Protein AF-0000000075762472 (afdb_homodimer)

Solvent-accessible surface area (backbone atoms only — not comparable to full-atom values): 31977 Å² total; per-residue (Å²): 84,87,51,55,32,81,47,55,38,75,72,25,55,15,46,52,54,38,50,48,91,83,34,35,28,44,27,40,29,53,45,75,36,41,51,70,75,41,63,67,86,76,71,65,44,64,62,50,48,34,49,40,38,72,55,56,40,23,28,40,31,37,40,58,48,72,54,37,38,75,90,74,43,62,27,56,58,42,40,28,46,54,26,47,47,16,26,47,39,59,56,45,81,73,42,12,43,29,32,72,26,41,41,47,47,68,46,57,38,67,62,50,39,27,35,49,20,28,43,14,52,76,41,65,24,16,46,37,42,21,30,28,35,69,87,61,75,59,52,29,45,37,49,53,35,60,75,90,43,24,44,62,38,30,54,51,36,50,50,52,31,53,48,44,31,58,42,74,62,61,72,45,78,57,98,61,28,35,40,51,85,35,28,56,33,35,17,26,74,17,29,41,72,46,33,22,39,35,63,56,45,80,48,53,66,55,55,46,38,56,71,37,54,26,39,33,42,75,57,58,60,67,73,61,38,35,53,51,43,49,51,51,53,50,32,23,37,73,61,57,41,88,62,87,54,54,37,31,29,43,35,32,35,25,68,47,91,50,42,76,37,67,76,39,81,48,87,60,32,32,32,24,3,59,56,50,48,46,52,50,51,51,51,40,23,72,51,52,38,15,28,38,34,38,30,36,41,75,26,86,52,61,35,70,59,51,54,51,50,40,38,70,71,46,41,75,82,30,58,78,79,129,83,87,52,55,32,81,47,55,37,76,71,27,55,16,45,50,55,38,50,49,92,84,34,37,28,43,27,40,30,52,46,75,36,42,50,68,76,41,62,66,87,78,68,65,43,64,61,50,48,34,47,39,38,72,56,57,41,24,29,42,31,38,40,57,45,73,55,38,38,78,89,74,42,61,29,58,60,41,41,30,46,54,25,48,47,16,25,46,39,59,56,43,80,73,42,12,44,28,30,72,26,42,40,47,45,69,46,58,38,66,62,48,40,27,37,50,19,27,44,15,52,75,40,66,24,16,48,37,43,21,30,28,36,70,88,59,74,58,51,28,46,37,51,53,35,61,74,88,45,23,44,62,39,30,55,52,36,49,51,51,31,52,49,46,33,57,42,75,61,61,73,46,78,58,98,61,27,35,39,50,86,35,27,57,34,35,17,26,75,17,28,41,70,46,33,23,40,35,61,56,45,79,48,55,66,57,56,46,38,55,71,39,55,25,40,34,41,76,55,59,59,68,73,62,38,36,54,52,43,48,52,50,54,50,32,24,37,73,59,56,41,88,63,90,53,52,38,31,27,43,35,32,35,24,67,45,92,50,44,77,39,67,78,39,82,47,88,59,32,33,32,26,4,58,56,51,48,47,53,50,52,52,52,40,23,74,51,53,38,16,29,39,33,38,29,36,41,76,26,88,50,62,36,69,58,51,53,50,49,40,37,69,74,45,40,76,83,30,59,79,79,128

pLDDT: mean 97.36, std 3.63, range [51.09, 98.94]

Foldseek 3Di:
DAAFAAFALCPFLQNVFQFDFLFEFEEAEPPLWADFWADDPLPCRLVLLAVLQVLRHQAYEAEAQQDDDRVVRHRGSVDHRLVVLLVNLVSHQRHAYEYPAAQQLLDQLLVVLLSQQVSQVSNVRRYEHEYALDDDPVSQVVSVHDSVCSLVSRVQSVVVSLVLQQDAQDWDDDPVDIDHPHGRDDHGPHNDRAYEYEDCNPHDLLVRLQPHLAYEYADDDLVVVLVVQVVNCVSNCVRPNPDDRAYEYEEEEAEDPDQQADWDDDVRYTYHHLVNVLVVSVSCSVSTHGYYHYYHHNYPDTSSVVSVCCSPPRRVVRGDDD/DAAFAAFALCPFLQNVFQFDFLFEFEEAEPPLWADFWADDPLPCRLVLLAVLQVLRHQAYEAEAQQDDDSVVRHRGSVDHRLVVLLVNLVSHQRHAYEYPAAQQLLDQLLVVLLSQQVSQVSNVRRYEHEYALDDDPVSQVVSVHDSVCSLVSRVQSVVVSLVLQQDAQDWDDDPVDIDHPHHRDDHGPHNDRAYEYEDCNPHDLLVRLQPHLAYEYADDDLVVVLVVQVVNCVSNCVRPNPDDRAYEYEEEEAEDPDQQADWDDDVRYTYHHLVNVLVVSVSCSVSTHHYYHYYHHNYPDTSSVVSVCCSPPRRVSRGDDD

Secondary structure (DSSP, 8-state):
--S---S-GGG-HHHHHH--TT--EEEEESS-S--STT----TTHHHHHHHHHHHT-SEEEE----SB-TTT---TTSS-HHHHHHHHHHH-SSSEEEEEEEEGGGS-HHHHHHHHHHHHHHHTS-EEEEEE----TTHHHHTT--GGGHHHHHHHHHHHHHHHHH-SS--EEETTEEE-S-B--SPPSSSS--EEEES-TT--HHHHHHH-S-EEE----HHHHHHHHHHHHHHHHHHHTT----EEEEEEEEE-SSTTPPPEEETTEEEE-HHHHHHHHHHHHHHT--EEEEE-TT-SS-HHHHHHHIIIIIGGGG----/--S---S-GGG-HHHHHH--TT--EEEEESS-S--STT----TTHHHHHHHHHHHT-SEEEE----SB-TTT---TTSS-HHHHHHHHHHH-SSSEEEEEEEEGGGS-HHHHHHHHHHHHHHHTS-EEEEEE----TTHHHHTT--GGGHHHHHHHHHHHHHHHHH-SS--EEETTEEE-S-B--SPPSSSS--EEEES-TT--HHHHHHH-S-EEE----HHHHHHHHHHHHHHHHHHHTT----EEEEEEEEE-SSTTPPPEEETTEEEE-HHHHHHHHHHHHHHT--EEEEE-TT-SS-HHHHHHHIIIIIGGGG----

Structure (mmCIF, N/CA/C/O backbone):
data_AF-0000000075762472-model_v1
#
loop_
_entity.id
_entity.type
_entity.pdbx_description
1 polymer 'Bacterial luciferase family protein'
#
loop_
_atom_site.group_PDB
_atom_site.id
_atom_site.type_symbol
_atom_site.label_atom_id
_atom_site.label_alt_id
_atom_site.label_comp_id
_atom_site.label_asym_id
_atom_site.label_entity_id
_atom_site.label_seq_id
_atom_site.pdbx_PDB_ins_code
_atom_site.Cartn_x
_atom_site.Cartn_y
_atom_site.Cartn_z
_atom_site.occupancy
_atom_site.B_iso_or_equiv
_atom_site.auth_seq_id
_atom_site.auth_comp_id
_atom_site.auth_asym_id
_atom_site.auth_atom_id
_atom_site.pdbx_PDB_model_num
ATOM 1 N N . MET A 1 1 ? -8.977 -7.484 14.484 1 93.12 1 MET A N 1
ATOM 2 C CA . MET A 1 1 ? -7.945 -6.57 13.992 1 93.12 1 MET A CA 1
ATOM 3 C C . MET A 1 1 ? -6.863 -6.367 15.047 1 93.12 1 MET A C 1
ATOM 5 O O . MET A 1 1 ? -5.699 -6.137 14.711 1 93.12 1 MET A O 1
ATOM 9 N N . PHE A 1 2 ? -7.184 -6.566 16.359 1 95 2 PHE A N 1
ATOM 10 C CA . PHE A 1 2 ? -6.254 -6.168 17.422 1 95 2 PHE A CA 1
ATOM 11 C C . PHE A 1 2 ? -5.758 -7.387 18.188 1 95 2 PHE A C 1
ATOM 13 O O . PHE A 1 2 ? -4.828 -7.281 18.984 1 95 2 PHE A O 1
ATOM 20 N N . THR A 1 3 ? -6.418 -8.477 17.922 1 96.44 3 THR A N 1
ATOM 21 C CA . THR A 1 3 ? -5.996 -9.727 18.547 1 96.44 3 THR A CA 1
ATOM 22 C C . THR A 1 3 ? -5.828 -10.82 17.5 1 96.44 3 THR A C 1
ATOM 24 O O . THR A 1 3 ? -6.527 -10.836 16.484 1 96.44 3 THR A O 1
ATOM 27 N N . PRO A 1 4 ? -4.879 -11.742 17.75 1 97.75 4 PRO A N 1
ATOM 28 C CA . PRO A 1 4 ? -4.711 -12.844 16.797 1 97.75 4 PRO A CA 1
ATOM 29 C C . PRO A 1 4 ? -5.992 -13.656 16.609 1 97.75 4 PRO A C 1
ATOM 31 O O . PRO A 1 4 ? -6.742 -13.867 17.562 1 97.75 4 PRO A O 1
ATOM 34 N N . ASN A 1 5 ? -6.172 -14.094 15.383 1 97.62 5 ASN A N 1
ATOM 35 C CA . ASN A 1 5 ? -7.336 -14.891 15.023 1 97.62 5 ASN A CA 1
ATOM 36 C C . ASN A 1 5 ? -7.039 -16.391 15.109 1 97.62 5 ASN A C 1
ATOM 38 O O . ASN A 1 5 ? -5.922 -16.812 14.812 1 97.62 5 ASN A O 1
ATOM 42 N N . SER A 1 6 ? -7.988 -17.172 15.438 1 97 6 SER A N 1
ATOM 43 C CA . SER A 1 6 ? -7.77 -18.609 15.586 1 97 6 SER A CA 1
ATOM 44 C C . SER A 1 6 ? -8.289 -19.375 14.375 1 97 6 SER A C 1
ATOM 46 O O . SER A 1 6 ? -8.055 -20.578 14.25 1 97 6 SER A O 1
ATOM 48 N N . ILE A 1 7 ? -9.031 -18.703 13.508 1 97.94 7 ILE A N 1
ATOM 49 C CA . ILE A 1 7 ? -9.578 -19.344 12.32 1 97.94 7 ILE A CA 1
ATOM 50 C C . ILE A 1 7 ? -8.438 -19.844 11.438 1 97.94 7 ILE A C 1
ATOM 52 O O . ILE A 1 7 ? -7.539 -19.062 11.078 1 97.94 7 ILE A O 1
ATOM 56 N N . PRO A 1 8 ? -8.391 -21.125 11.086 1 97.94 8 PRO A N 1
ATOM 57 C CA . PRO A 1 8 ? -7.312 -21.641 10.242 1 97.94 8 PRO A CA 1
ATOM 58 C C . PRO A 1 8 ? -7.242 -20.953 8.883 1 97.94 8 PRO A C 1
ATOM 60 O O . PRO A 1 8 ? -8.273 -20.562 8.328 1 97.94 8 PRO A O 1
ATOM 63 N N . TYR A 1 9 ? -6.059 -20.844 8.32 1 97.94 9 TYR A N 1
ATOM 64 C CA . TYR A 1 9 ? -5.848 -20.125 7.07 1 97.94 9 TYR A CA 1
ATOM 65 C C . TYR A 1 9 ? -6.629 -20.766 5.934 1 97.94 9 TYR A C 1
ATOM 67 O O . TYR A 1 9 ? -6.98 -20.094 4.957 1 97.94 9 TYR A O 1
ATOM 75 N N . GLN A 1 10 ? -6.934 -22.047 6.055 1 97.94 10 GLN A N 1
ATOM 76 C CA . GLN A 1 10 ? -7.656 -22.766 5.012 1 97.94 10 GLN A CA 1
ATOM 77 C C . GLN A 1 10 ? -9.078 -22.234 4.863 1 97.94 10 GLN A C 1
ATOM 79 O O . GLN A 1 10 ? -9.734 -22.484 3.848 1 97.94 10 GLN A O 1
ATOM 84 N N . GLN A 1 11 ? -9.555 -21.516 5.859 1 98.25 11 GLN A N 1
ATOM 85 C CA . GLN A 1 11 ? -10.914 -20.969 5.836 1 98.25 11 GLN A CA 1
ATOM 86 C C . GLN A 1 11 ? -10.93 -19.547 5.309 1 98.25 11 GLN A C 1
ATOM 88 O O . GLN A 1 11 ? -11.992 -18.922 5.211 1 98.25 11 GLN A O 1
ATOM 93 N N . GLN A 1 12 ? -9.789 -19.047 4.992 1 98.5 12 GLN A N 1
ATOM 94 C CA . GLN A 1 12 ? -9.719 -17.719 4.406 1 98.5 12 GLN A CA 1
ATOM 95 C C . GLN A 1 12 ? -10.461 -17.656 3.074 1 98.5 12 GLN A C 1
ATOM 97 O O . GLN A 1 12 ? -10.266 -18.516 2.213 1 98.5 12 GLN A O 1
ATOM 102 N N . PRO A 1 13 ? -11.242 -16.594 2.852 1 98.44 13 PRO A N 1
ATOM 103 C CA . PRO A 1 13 ? -12.039 -16.516 1.626 1 98.44 13 PRO A CA 1
ATOM 104 C C . PRO A 1 13 ? -11.188 -16.594 0.362 1 98.44 13 PRO A C 1
ATOM 106 O O . PRO A 1 13 ? -11.539 -17.281 -0.589 1 98.44 13 PRO A O 1
ATOM 109 N N . GLY A 1 14 ? -10.047 -15.922 0.302 1 98.56 14 GLY A N 1
ATOM 110 C CA . GLY A 1 14 ? -9.172 -15.977 -0.856 1 98.56 14 GLY A CA 1
ATOM 111 C C . GLY A 1 14 ? -8.609 -17.359 -1.122 1 98.56 14 GLY A C 1
ATOM 112 O O . GLY A 1 14 ? -8.539 -17.797 -2.273 1 98.56 14 GLY A O 1
ATOM 113 N N . PHE A 1 15 ? -8.266 -18.047 -0.036 1 98.75 15 PHE A N 1
ATOM 114 C CA . PHE A 1 15 ? -7.734 -19.391 -0.165 1 98.75 15 PHE A CA 1
ATOM 115 C C . PHE A 1 15 ? -8.797 -20.344 -0.704 1 98.75 15 PHE A C 1
ATOM 117 O O . PHE A 1 15 ? -8.539 -21.109 -1.637 1 98.75 15 PHE A O 1
ATOM 124 N N . GLN A 1 16 ? -9.984 -20.219 -0.202 1 98.19 16 GLN A N 1
ATOM 125 C CA . GLN A 1 16 ? -11.078 -21.109 -0.58 1 98.19 16 GLN A CA 1
ATOM 126 C C . GLN A 1 16 ? -11.516 -20.859 -2.018 1 98.19 16 GLN A C 1
ATOM 128 O O . GLN A 1 16 ? -11.922 -21.781 -2.721 1 98.19 16 GLN A O 1
ATOM 133 N N . ARG A 1 17 ? -11.352 -19.672 -2.424 1 97.62 17 ARG A N 1
ATOM 134 C CA . ARG A 1 17 ? -11.734 -19.312 -3.785 1 97.62 17 ARG A CA 1
ATOM 135 C C . ARG A 1 17 ? -10.734 -19.859 -4.801 1 97.62 17 ARG A C 1
ATOM 137 O O . ARG A 1 17 ? -11.094 -20.156 -5.938 1 97.62 17 ARG A O 1
ATOM 144 N N . THR A 1 18 ? -9.531 -20.125 -4.406 1 98.62 18 THR A N 1
ATOM 145 C CA . THR A 1 18 ? -8.445 -20.375 -5.352 1 98.62 18 THR A CA 1
ATOM 146 C C . THR A 1 18 ? -8.031 -21.844 -5.324 1 98.62 18 THR A C 1
ATOM 148 O O . THR A 1 18 ? -7.586 -22.375 -6.336 1 98.62 18 THR A O 1
ATOM 151 N N . TYR A 1 19 ? -8.281 -22.453 -4.137 1 98.69 19 TYR A N 1
ATOM 152 C CA . TYR A 1 19 ? -7.637 -23.766 -4.012 1 98.69 19 TYR A CA 1
ATOM 153 C C . TYR A 1 19 ? -8.625 -24.812 -3.518 1 98.69 19 TYR A C 1
ATOM 155 O O . TYR A 1 19 ? -9.414 -24.547 -2.609 1 98.69 19 TYR A O 1
ATOM 163 N N . ARG A 1 20 ? -8.578 -25.891 -4.148 1 97.75 20 ARG A N 1
ATOM 164 C CA . ARG A 1 20 ? -9.25 -27.125 -3.762 1 97.75 20 ARG A CA 1
ATOM 165 C C . ARG A 1 20 ? -8.5 -28.344 -4.285 1 97.75 20 ARG A C 1
ATOM 167 O O . ARG A 1 20 ? -8.023 -28.344 -5.422 1 97.75 20 ARG A O 1
ATOM 174 N N . GLN A 1 21 ? -8.398 -29.312 -3.414 1 96.19 21 GLN A N 1
ATOM 175 C CA . GLN A 1 21 ? -7.707 -30.531 -3.811 1 96.19 21 GLN A CA 1
ATOM 176 C C . GLN A 1 21 ? -8.352 -31.156 -5.043 1 96.19 21 GLN A C 1
ATOM 178 O O . GLN A 1 21 ? -9.578 -31.281 -5.105 1 96.19 21 GLN A O 1
ATOM 183 N N . GLY A 1 22 ? -7.512 -31.484 -6.02 1 96.62 22 GLY A N 1
ATOM 184 C CA . GLY A 1 22 ? -7.961 -32.188 -7.211 1 96.62 22 GLY A CA 1
ATOM 185 C C . GLY A 1 22 ? -8.57 -31.266 -8.25 1 96.62 22 GLY A C 1
ATOM 186 O O . GLY A 1 22 ? -9.023 -31.734 -9.305 1 96.62 22 GLY A O 1
ATOM 187 N N . ARG A 1 23 ? -8.586 -29.984 -7.984 1 98.12 23 ARG A N 1
ATOM 188 C CA . ARG A 1 23 ? -9.172 -29.031 -8.922 1 98.12 23 ARG A CA 1
ATOM 189 C C . ARG A 1 23 ? -8.148 -28 -9.359 1 98.12 23 ARG A C 1
ATOM 191 O O . ARG A 1 23 ? -7.203 -27.703 -8.625 1 98.12 23 ARG A O 1
ATOM 198 N N . LEU A 1 24 ? -8.406 -27.484 -10.539 1 98.62 24 LEU A N 1
ATOM 199 C CA . LEU A 1 24 ? -7.57 -26.422 -11.078 1 98.62 24 LEU A CA 1
ATOM 200 C C . LEU A 1 24 ? -8.391 -25.141 -11.289 1 98.62 24 LEU A C 1
ATOM 202 O O . LEU A 1 24 ? -9.516 -25.203 -11.789 1 98.62 24 LEU A O 1
ATOM 206 N N . THR A 1 25 ? -7.855 -24.016 -10.812 1 98.75 25 THR A N 1
ATOM 207 C CA . THR A 1 25 ? -8.469 -22.703 -11.055 1 98.75 25 THR A CA 1
ATOM 208 C C . THR A 1 25 ? -7.535 -21.812 -11.875 1 98.75 25 THR A C 1
ATOM 210 O O . THR A 1 25 ? -6.367 -22.156 -12.07 1 98.75 25 THR A O 1
ATOM 213 N N . LEU A 1 26 ? -8.07 -20.734 -12.391 1 98.81 26 LEU A N 1
ATOM 214 C CA . LEU A 1 26 ? -7.297 -19.812 -13.219 1 98.81 26 LEU A CA 1
ATOM 215 C C . LEU A 1 26 ? -7.254 -18.422 -12.586 1 98.81 26 LEU A C 1
ATOM 217 O O . LEU A 1 26 ? -8.25 -17.953 -12.039 1 98.81 26 LEU A O 1
ATOM 221 N N . GLY A 1 27 ? -6.141 -17.844 -12.57 1 98.81 27 GLY A N 1
ATOM 222 C CA . GLY A 1 27 ? -5.922 -16.438 -12.25 1 98.81 27 GLY A CA 1
ATOM 223 C C . GLY A 1 27 ? -5.172 -15.688 -13.328 1 98.81 27 GLY A C 1
ATOM 224 O O . GLY A 1 27 ? -4.754 -16.281 -14.328 1 98.81 27 GLY A O 1
ATOM 225 N N . LEU A 1 28 ? -5.062 -14.406 -13.195 1 98.88 28 LEU A N 1
ATOM 226 C CA . LEU A 1 28 ? -4.391 -13.555 -14.172 1 98.88 28 LEU A CA 1
ATOM 227 C C . LEU A 1 28 ? -3.238 -12.789 -13.531 1 98.88 28 LEU A C 1
ATOM 229 O O . LEU A 1 28 ? -3.328 -12.383 -12.367 1 98.88 28 LEU A O 1
ATOM 233 N N . PHE A 1 29 ? -2.232 -12.633 -14.273 1 98.25 29 PHE A N 1
ATOM 234 C CA . PHE A 1 29 ? -1.034 -11.914 -13.852 1 98.25 29 PHE A CA 1
ATOM 235 C C . PHE A 1 29 ? -1.054 -10.484 -14.367 1 98.25 29 PHE A C 1
ATOM 237 O O . PHE A 1 29 ? -1.281 -10.242 -15.555 1 98.25 29 PHE A O 1
ATOM 244 N N . PHE A 1 30 ? -0.795 -9.539 -13.422 1 98.25 30 PHE A N 1
ATOM 245 C CA . PHE A 1 30 ? -0.649 -8.156 -13.867 1 98.25 30 PHE A CA 1
ATOM 246 C C . PHE A 1 30 ? 0.678 -7.957 -14.586 1 98.25 30 PHE A C 1
ATOM 248 O O . PHE A 1 30 ? 1.686 -8.57 -14.227 1 98.25 30 PHE A O 1
ATOM 255 N N . PRO A 1 31 ? 0.789 -6.949 -15.492 1 97.94 31 PRO A N 1
ATOM 256 C CA . PRO A 1 31 ? -0.318 -6.164 -16.031 1 97.94 31 PRO A CA 1
ATOM 257 C C . PRO A 1 31 ? -1.224 -6.984 -16.953 1 97.94 31 PRO A C 1
ATOM 259 O O . PRO A 1 31 ? -0.756 -7.906 -17.625 1 97.94 31 PRO A O 1
ATOM 262 N N . LEU A 1 32 ? -2.467 -6.66 -16.969 1 98.5 32 LEU A N 1
ATOM 263 C CA . LEU A 1 32 ? -3.441 -7.312 -17.828 1 98.5 32 LEU A CA 1
ATOM 264 C C . LEU A 1 32 ? -3.396 -6.727 -19.234 1 98.5 32 LEU A C 1
ATOM 266 O O . LEU A 1 32 ? -4.367 -6.121 -19.703 1 98.5 32 LEU A O 1
ATOM 270 N N . GLU A 1 33 ? -2.285 -6.922 -19.875 1 97.31 33 GLU A N 1
ATOM 271 C CA . GLU A 1 33 ? -2.082 -6.445 -21.234 1 97.31 33 GLU A CA 1
ATOM 272 C C . GLU A 1 33 ? -0.92 -7.172 -21.922 1 97.31 33 GLU A C 1
ATOM 274 O O . GLU A 1 33 ? -0.078 -7.766 -21.234 1 97.31 33 GLU A O 1
ATOM 279 N N . ALA A 1 34 ? -0.985 -7.195 -23.203 1 95.44 34 ALA A N 1
ATOM 280 C CA . ALA A 1 34 ? 0.169 -7.586 -24 1 95.44 34 ALA A CA 1
ATOM 281 C C . ALA A 1 34 ? 1.048 -6.383 -24.328 1 95.44 34 ALA A C 1
ATOM 283 O O . ALA A 1 34 ? 0.542 -5.277 -24.547 1 95.44 34 ALA A O 1
ATOM 284 N N . PHE A 1 35 ? 2.312 -6.523 -24.25 1 93.06 35 PHE A N 1
ATOM 285 C CA . PHE A 1 35 ? 3.201 -5.414 -24.578 1 93.06 35 PHE A CA 1
ATOM 286 C C . PHE A 1 35 ? 4.59 -5.926 -24.953 1 93.06 35 PHE A C 1
ATOM 288 O O . PHE A 1 35 ? 4.973 -7.031 -24.562 1 93.06 35 PHE A O 1
ATOM 295 N N . SER A 1 36 ? 5.281 -5.168 -25.719 1 90.75 36 SER A N 1
ATOM 296 C CA . SER A 1 36 ? 6.648 -5.469 -26.141 1 90.75 36 SER A CA 1
ATOM 297 C C . SER A 1 36 ? 7.668 -4.719 -25.297 1 90.75 36 SER A C 1
ATOM 299 O O . SER A 1 36 ? 7.375 -3.641 -24.766 1 90.75 36 SER A O 1
ATOM 301 N N . GLY A 1 37 ? 8.812 -5.289 -25.25 1 91.06 37 GLY A N 1
ATOM 302 C CA . GLY A 1 37 ? 9.844 -4.645 -24.453 1 91.06 37 GLY A CA 1
ATOM 303 C C . GLY A 1 37 ? 9.617 -4.789 -22.953 1 91.06 37 GLY A C 1
ATOM 304 O O . GLY A 1 37 ? 9.164 -5.84 -22.5 1 91.06 37 GLY A O 1
ATOM 305 N N . ASP A 1 38 ? 9.992 -3.717 -22.188 1 92.25 38 ASP A N 1
ATOM 306 C CA . ASP A 1 38 ? 9.938 -3.887 -20.734 1 92.25 38 ASP A CA 1
ATOM 307 C C . ASP A 1 38 ? 8.898 -2.949 -20.125 1 92.25 38 ASP A C 1
ATOM 309 O O . ASP A 1 38 ? 8.773 -2.877 -18.891 1 92.25 38 ASP A O 1
ATOM 313 N N . THR A 1 39 ? 8.211 -2.178 -20.922 1 90.81 39 THR A N 1
ATOM 314 C CA . THR A 1 39 ? 7.363 -1.126 -20.375 1 90.81 39 THR A CA 1
ATOM 315 C C . THR A 1 39 ? 5.906 -1.346 -20.781 1 90.81 39 THR A C 1
ATOM 317 O O . THR A 1 39 ? 5.539 -1.15 -21.938 1 90.81 39 THR A O 1
ATOM 320 N N . PRO A 1 40 ? 5.082 -1.714 -19.875 1 95.75 40 PRO A N 1
ATOM 321 C CA . PRO A 1 40 ? 3.645 -1.79 -20.156 1 95.75 40 PRO A CA 1
ATOM 322 C C . PRO A 1 40 ? 2.973 -0.419 -20.172 1 95.75 40 PRO A C 1
ATOM 324 O O . PRO A 1 40 ? 3.527 0.549 -19.656 1 95.75 40 PRO A O 1
ATOM 327 N N . SER A 1 41 ? 1.807 -0.281 -20.844 1 95.19 41 SER A N 1
ATOM 328 C CA . SER A 1 41 ? 1.051 0.967 -20.859 1 95.19 41 SER A CA 1
ATOM 329 C C . SER A 1 41 ? 0.338 1.196 -19.531 1 95.19 41 SER A C 1
ATOM 331 O O . SER A 1 41 ? 0.165 2.338 -19.094 1 95.19 41 SER A O 1
ATOM 333 N N . MET A 1 42 ? -0.123 0.149 -18.875 1 96.69 42 MET A N 1
ATOM 334 C CA . MET A 1 42 ? -0.871 0.128 -17.625 1 96.69 42 MET A CA 1
ATOM 335 C C . MET A 1 42 ? -2.236 0.787 -17.797 1 96.69 42 MET A C 1
ATOM 337 O O . MET A 1 42 ? -2.861 1.19 -16.812 1 96.69 42 MET A O 1
ATOM 341 N N . LEU A 1 43 ? -2.678 0.862 -19.016 1 95.25 43 LEU A N 1
ATOM 342 C CA . LEU A 1 43 ? -3.979 1.461 -19.281 1 95.25 43 LEU A CA 1
ATOM 343 C C . LEU A 1 43 ? -5.105 0.476 -19 1 95.25 43 LEU A C 1
ATOM 345 O O . LEU A 1 43 ? -4.965 -0.725 -19.234 1 95.25 43 LEU A O 1
ATOM 349 N N . ASP A 1 44 ? -6.172 0.891 -18.391 1 96.62 44 ASP A N 1
ATOM 350 C CA . ASP A 1 44 ? -7.453 0.216 -18.219 1 96.62 44 ASP A CA 1
ATOM 351 C C . ASP A 1 44 ? -7.32 -1.007 -17.312 1 96.62 44 ASP A C 1
ATOM 353 O O . ASP A 1 44 ? -8.125 -1.938 -17.391 1 96.62 44 ASP A O 1
ATOM 357 N N . GLN A 1 45 ? -6.426 -1.019 -16.438 1 98.56 45 GLN A N 1
ATOM 358 C CA . GLN A 1 45 ? -6.156 -2.189 -15.617 1 98.56 45 GLN A CA 1
ATOM 359 C C . GLN A 1 45 ? -7.277 -2.42 -14.609 1 98.56 45 GLN A C 1
ATOM 361 O O . GLN A 1 45 ? -7.68 -3.559 -14.367 1 98.56 45 GLN A O 1
ATOM 366 N N . ALA A 1 46 ? -7.777 -1.31 -13.961 1 98.62 46 ALA A N 1
ATOM 367 C CA . ALA A 1 46 ? -8.844 -1.45 -12.969 1 98.62 46 ALA A CA 1
ATOM 368 C C . ALA A 1 46 ? -10.109 -2.025 -13.609 1 98.62 46 ALA A C 1
ATOM 370 O O . ALA A 1 46 ? -10.758 -2.896 -13.031 1 98.62 46 ALA A O 1
ATOM 371 N N . ARG A 1 47 ? -10.445 -1.523 -14.797 1 98.56 47 ARG A N 1
ATOM 372 C CA . ARG A 1 47 ? -11.609 -2.029 -15.516 1 98.56 47 ARG A CA 1
ATOM 373 C C . ARG A 1 47 ? -11.453 -3.51 -15.844 1 98.56 47 ARG A C 1
ATOM 375 O O . ARG A 1 47 ? -12.391 -4.293 -15.68 1 98.56 47 ARG A O 1
ATOM 382 N N . LEU A 1 48 ? -10.273 -3.902 -16.297 1 98.81 48 LEU A N 1
ATOM 383 C CA . LEU A 1 48 ? -10.016 -5.297 -16.641 1 98.81 48 LEU A CA 1
ATOM 384 C C . LEU A 1 48 ? -10.031 -6.176 -15.391 1 98.81 48 LEU A C 1
ATOM 386 O O . LEU A 1 48 ? -10.5 -7.316 -15.438 1 98.81 48 LEU A O 1
ATOM 390 N N . ALA A 1 49 ? -9.531 -5.684 -14.273 1 98.88 49 ALA A N 1
ATOM 391 C CA . ALA A 1 49 ? -9.578 -6.406 -13.008 1 98.88 49 ALA A CA 1
ATOM 392 C C . ALA A 1 49 ? -11.023 -6.641 -12.562 1 98.88 49 ALA A C 1
ATOM 394 O O . ALA A 1 49 ? -11.367 -7.738 -12.117 1 98.88 49 ALA A O 1
ATOM 395 N N . GLN A 1 50 ? -11.828 -5.57 -12.664 1 98.81 50 GLN A N 1
ATOM 396 C CA . GLN A 1 50 ? -13.25 -5.695 -12.336 1 98.81 50 GLN A CA 1
ATOM 397 C C . GLN A 1 50 ? -13.922 -6.75 -13.211 1 98.81 50 GLN A C 1
ATOM 399 O O . GLN A 1 50 ? -14.742 -7.531 -12.727 1 98.81 50 GLN A O 1
ATOM 404 N N . ARG A 1 51 ? -13.578 -6.711 -14.484 1 98.75 51 ARG A N 1
ATOM 405 C CA . ARG A 1 51 ? -14.164 -7.676 -15.414 1 98.75 51 ARG A CA 1
ATOM 406 C C . ARG A 1 51 ? -13.734 -9.094 -15.062 1 98.75 51 ARG A C 1
ATOM 408 O O . ARG A 1 51 ? -14.555 -10.023 -15.086 1 98.75 51 ARG A O 1
ATOM 415 N N . ALA A 1 52 ? -12.453 -9.289 -14.758 1 98.75 52 ALA A N 1
ATOM 416 C CA . ALA A 1 52 ? -11.945 -10.602 -14.344 1 98.75 52 ALA A CA 1
ATOM 417 C C . ALA A 1 52 ? -12.695 -11.102 -13.109 1 98.75 52 ALA A C 1
ATOM 419 O O . ALA A 1 52 ? -13.031 -12.289 -13.031 1 98.75 52 ALA A O 1
ATOM 420 N N . ASP A 1 53 ? -12.914 -10.219 -12.188 1 98.62 53 ASP A N 1
ATOM 421 C CA . ASP A 1 53 ? -13.672 -10.539 -10.977 1 98.62 53 ASP A CA 1
ATOM 422 C C . ASP A 1 53 ? -15.078 -11.016 -11.32 1 98.62 53 ASP A C 1
ATOM 424 O O . ASP A 1 53 ? -15.531 -12.055 -10.828 1 98.62 53 ASP A O 1
ATOM 428 N N . LYS A 1 54 ? -15.75 -10.367 -12.234 1 98.25 54 LYS A N 1
ATOM 429 C CA . LYS A 1 54 ? -17.125 -10.68 -12.633 1 98.25 54 LYS A CA 1
ATOM 430 C C . LYS A 1 54 ? -17.172 -11.984 -13.422 1 98.25 54 LYS A C 1
ATOM 432 O O . LYS A 1 54 ? -18.141 -12.742 -13.305 1 98.25 54 LYS A O 1
ATOM 437 N N . LEU A 1 55 ? -16.156 -12.234 -14.203 1 98.12 55 LEU A N 1
ATOM 438 C CA . LEU A 1 55 ? -16.109 -13.43 -15.039 1 98.12 55 LEU A CA 1
ATOM 439 C C . LEU A 1 55 ? -15.898 -14.68 -14.203 1 98.12 55 LEU A C 1
ATOM 441 O O . LEU A 1 55 ? -16.188 -15.789 -14.648 1 98.12 55 LEU A O 1
ATOM 445 N N . GLY A 1 56 ? -15.219 -14.5 -13.055 1 97.5 56 GLY A N 1
ATOM 446 C CA . GLY A 1 56 ? -15.086 -15.633 -12.156 1 97.5 56 GLY A CA 1
ATOM 447 C C . GLY A 1 56 ? -13.664 -16.156 -12.062 1 97.5 56 GLY A C 1
ATOM 448 O O . GLY A 1 56 ? -13.43 -17.25 -11.562 1 97.5 56 GLY A O 1
ATOM 449 N N . PHE A 1 57 ? -12.703 -15.414 -12.578 1 98.69 57 PHE A N 1
ATOM 450 C CA . PHE A 1 57 ? -11.32 -15.766 -12.281 1 98.69 57 PHE A CA 1
ATOM 451 C C . PHE A 1 57 ? -11.094 -15.844 -10.773 1 98.69 57 PHE A C 1
ATOM 453 O O . PHE A 1 57 ? -11.719 -15.102 -10.016 1 98.69 57 PHE A O 1
ATOM 460 N N . SER A 1 58 ? -10.188 -16.641 -10.352 1 98.62 58 SER A N 1
ATOM 461 C CA . SER A 1 58 ? -10.07 -16.906 -8.914 1 98.62 58 SER A CA 1
ATOM 462 C C . SER A 1 58 ? -9.117 -15.914 -8.25 1 98.62 58 SER A C 1
ATOM 464 O O . SER A 1 58 ? -9.227 -15.656 -7.051 1 98.62 58 SER A O 1
ATOM 466 N N . ALA A 1 59 ? -8.172 -15.367 -9.07 1 98.88 59 ALA A N 1
ATOM 467 C CA . ALA A 1 59 ? -7.168 -14.531 -8.422 1 98.88 59 ALA A CA 1
ATOM 468 C C . ALA A 1 59 ? -6.508 -13.586 -9.422 1 98.88 59 ALA A C 1
ATOM 470 O O . ALA A 1 59 ? -6.41 -13.898 -10.609 1 98.88 59 ALA A O 1
ATOM 471 N N . LEU A 1 60 ? -6.145 -12.445 -8.961 1 98.94 60 LEU A N 1
ATOM 472 C CA . LEU A 1 60 ? -5.227 -11.531 -9.625 1 98.94 60 LEU A CA 1
ATOM 473 C C . LEU A 1 60 ? -3.865 -11.531 -8.945 1 98.94 60 LEU A C 1
ATOM 475 O O . LEU A 1 60 ? -3.783 -11.508 -7.711 1 98.94 60 LEU A O 1
ATOM 479 N N . TRP A 1 61 ? -2.805 -11.578 -9.703 1 98.94 61 TRP A N 1
ATOM 480 C CA . TRP A 1 61 ? -1.479 -11.773 -9.125 1 98.94 61 TRP A CA 1
ATOM 481 C C . TRP A 1 61 ? -0.579 -10.578 -9.422 1 98.94 61 TRP A C 1
ATOM 483 O O . TRP A 1 61 ? -0.499 -10.117 -10.562 1 98.94 61 TRP A O 1
ATOM 493 N N . PHE A 1 62 ? 0.076 -10.109 -8.406 1 98.75 62 PHE A N 1
ATOM 494 C CA . PHE A 1 62 ? 0.929 -8.93 -8.406 1 98.75 62 PHE A CA 1
ATOM 495 C C . PHE A 1 62 ? 2.396 -9.32 -8.273 1 98.75 62 PHE A C 1
ATOM 497 O O . PHE A 1 62 ? 2.715 -10.375 -7.73 1 98.75 62 PHE A O 1
ATOM 504 N N . ARG A 1 63 ? 3.279 -8.43 -8.719 1 97 63 ARG A N 1
ATOM 505 C CA . ARG A 1 63 ? 4.715 -8.68 -8.648 1 97 63 ARG A CA 1
ATOM 506 C C . ARG A 1 63 ? 5.418 -7.59 -7.836 1 97 63 ARG A C 1
ATOM 508 O O . ARG A 1 63 ? 4.926 -6.465 -7.738 1 97 63 ARG A O 1
ATOM 515 N N . ASP A 1 64 ? 6.508 -7.941 -7.238 1 98.06 64 ASP A N 1
ATOM 516 C CA . ASP A 1 64 ? 7.379 -7.004 -6.539 1 98.06 64 ASP A CA 1
ATOM 517 C C . ASP A 1 64 ? 8.633 -6.707 -7.352 1 98.06 64 ASP A C 1
ATOM 519 O O . ASP A 1 64 ? 9.648 -7.391 -7.207 1 98.06 64 ASP A O 1
ATOM 523 N N . VAL A 1 65 ? 8.555 -5.652 -8.172 1 97.38 65 VAL A N 1
ATOM 524 C CA . VAL A 1 65 ? 9.672 -5.176 -8.984 1 97.38 65 VAL A CA 1
ATOM 525 C C . VAL A 1 65 ? 9.961 -3.713 -8.648 1 97.38 65 VAL A C 1
ATOM 527 O O . VAL A 1 65 ? 9.453 -2.805 -9.305 1 97.38 65 VAL A O 1
ATOM 530 N N . PRO A 1 66 ? 10.797 -3.467 -7.676 1 97.06 66 PRO A N 1
ATOM 531 C CA . PRO A 1 66 ? 10.992 -2.098 -7.195 1 97.06 66 PRO A CA 1
ATOM 532 C C . PRO A 1 66 ? 11.773 -1.23 -8.18 1 97.06 66 PRO A C 1
ATOM 534 O O . PRO A 1 66 ? 11.617 -0.007 -8.188 1 97.06 66 PRO A O 1
ATOM 537 N N . LEU A 1 67 ? 12.633 -1.883 -9.031 1 97.94 67 LEU A N 1
ATOM 538 C CA . LEU A 1 67 ? 13.508 -1.114 -9.914 1 97.94 67 LEU A CA 1
ATOM 539 C C . LEU A 1 67 ? 13.391 -1.605 -11.352 1 97.94 67 LEU A C 1
ATOM 541 O O . LEU A 1 67 ? 13.242 -2.805 -11.594 1 97.94 67 LEU A O 1
ATOM 545 N N . ARG A 1 68 ? 13.5 -0.679 -12.266 1 97.56 68 ARG A N 1
ATOM 546 C CA . ARG A 1 68 ? 13.586 -1.027 -13.68 1 97.56 68 ARG A CA 1
ATOM 547 C C . ARG A 1 68 ? 15.023 -1.335 -14.086 1 97.56 68 ARG A C 1
ATOM 549 O O . ARG A 1 68 ? 15.898 -0.467 -14 1 97.56 68 ARG A O 1
ATOM 556 N N . ASP A 1 69 ? 15.25 -2.484 -14.375 1 95.69 69 ASP A N 1
ATOM 557 C CA . ASP A 1 69 ? 16.484 -2.961 -14.992 1 95.69 69 ASP A CA 1
ATOM 558 C C . ASP A 1 69 ? 16.266 -3.342 -16.453 1 95.69 69 ASP A C 1
ATOM 560 O O . ASP A 1 69 ? 15.695 -4.398 -16.734 1 95.69 69 ASP A O 1
ATOM 564 N N . PRO A 1 70 ? 16.719 -2.498 -17.359 1 91.19 70 PRO A N 1
ATOM 565 C CA . PRO A 1 70 ? 16.453 -2.77 -18.781 1 91.19 70 PRO A CA 1
ATOM 566 C C . PRO A 1 70 ? 17 -4.121 -19.234 1 91.19 70 PRO A C 1
ATOM 568 O O . PRO A 1 70 ? 16.453 -4.742 -20.141 1 91.19 70 PRO A O 1
ATOM 571 N N . SER A 1 71 ? 18 -4.574 -18.609 1 90.56 71 SER A N 1
ATOM 572 C CA . SER A 1 71 ? 18.625 -5.832 -19.016 1 90.56 71 SER A CA 1
ATOM 573 C C . SER A 1 71 ? 17.734 -7.023 -18.656 1 90.56 71 SER A C 1
ATOM 575 O O . SER A 1 71 ? 17.859 -8.094 -19.25 1 90.56 71 SER A O 1
ATOM 577 N N . PHE A 1 72 ? 16.844 -6.82 -17.703 1 90.12 72 PHE A N 1
ATOM 578 C CA . PHE A 1 72 ? 15.953 -7.898 -17.297 1 90.12 72 PHE A CA 1
ATOM 579 C C . PHE A 1 72 ? 14.766 -8.008 -18.25 1 90.12 72 PHE A C 1
ATOM 581 O O . PHE A 1 72 ? 14.156 -9.078 -18.359 1 90.12 72 PHE A O 1
ATOM 588 N N . GLY A 1 73 ? 14.359 -6.867 -18.812 1 87.19 73 GLY A N 1
ATOM 589 C CA . GLY A 1 73 ? 13.398 -6.883 -19.906 1 87.19 73 GLY A CA 1
ATOM 590 C C . GLY A 1 73 ? 11.953 -6.914 -19.438 1 87.19 73 GLY A C 1
ATOM 591 O O . GLY A 1 73 ? 11.039 -7.152 -20.219 1 87.19 73 GLY A O 1
ATOM 592 N N . ASP A 1 74 ? 11.68 -6.75 -18.172 1 89.44 74 ASP A N 1
ATOM 593 C CA . ASP A 1 74 ? 10.328 -6.793 -17.625 1 89.44 74 ASP A CA 1
ATOM 594 C C . ASP A 1 74 ? 10.203 -5.914 -16.391 1 89.44 74 ASP A C 1
ATOM 596 O O . ASP A 1 74 ? 10.781 -6.219 -15.344 1 89.44 74 ASP A O 1
ATOM 600 N N . SER A 1 75 ? 9.398 -4.848 -16.469 1 92.56 75 SER A N 1
ATOM 601 C CA . SER A 1 75 ? 9.242 -3.906 -15.359 1 92.56 75 SER A CA 1
ATOM 602 C C . SER A 1 75 ? 8.039 -4.258 -14.492 1 92.56 75 SER A C 1
ATOM 604 O O . SER A 1 75 ? 7.668 -3.5 -13.602 1 92.56 75 SER A O 1
ATOM 606 N N . GLY A 1 76 ? 7.434 -5.453 -14.766 1 93 76 GLY A N 1
ATOM 607 C CA . GLY A 1 76 ? 6.25 -5.84 -14.016 1 93 76 GLY A CA 1
ATOM 608 C C . GLY A 1 76 ? 5.098 -4.863 -14.172 1 93 76 GLY A C 1
ATOM 609 O O . GLY A 1 76 ? 4.867 -4.336 -15.266 1 93 76 GLY A O 1
ATOM 610 N N . GLN A 1 77 ? 4.219 -4.68 -13.07 1 92.38 77 GLN A N 1
ATOM 611 C CA . GLN A 1 77 ? 3.088 -3.762 -13.141 1 92.38 77 GLN A CA 1
ATOM 612 C C . GLN A 1 77 ? 3.494 -2.354 -12.719 1 92.38 77 GLN A C 1
ATOM 614 O O . GLN A 1 77 ? 2.645 -1.539 -12.352 1 92.38 77 GLN A O 1
ATOM 619 N N . VAL A 1 78 ? 4.82 -2.055 -12.727 1 96.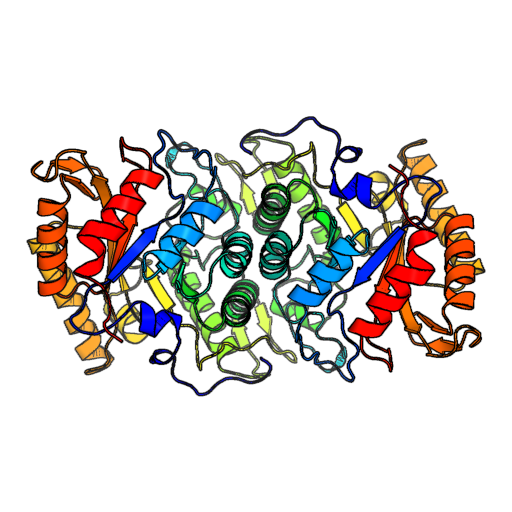62 78 VAL A N 1
ATOM 620 C CA . VAL A 1 78 ? 5.395 -0.726 -12.547 1 96.62 78 VAL A CA 1
ATOM 621 C C . VAL A 1 78 ? 5.113 -0.226 -11.133 1 96.62 78 VAL A C 1
ATOM 623 O O . VAL A 1 78 ? 6.02 0.248 -10.445 1 96.62 78 VAL A O 1
ATOM 626 N N . PHE A 1 79 ? 3.938 -0.399 -10.617 1 98.56 79 PHE A N 1
ATOM 627 C CA . PHE A 1 79 ? 3.502 0.184 -9.352 1 98.56 79 PHE A CA 1
ATOM 628 C C . PHE A 1 79 ? 4 -0.642 -8.172 1 98.56 79 PHE A C 1
ATOM 630 O O . PHE A 1 79 ? 4.227 -1.847 -8.305 1 98.56 79 PHE A O 1
ATOM 637 N N . ASP A 1 80 ? 4.176 0.035 -7.035 1 98.75 80 ASP A N 1
ATOM 638 C CA . ASP A 1 80 ? 4.43 -0.632 -5.762 1 98.75 80 ASP A CA 1
ATOM 639 C C . ASP A 1 80 ? 3.367 -1.69 -5.477 1 98.75 80 ASP A C 1
ATOM 641 O O . ASP A 1 80 ? 2.17 -1.427 -5.609 1 98.75 80 ASP A O 1
ATOM 645 N N . PRO A 1 81 ? 3.799 -2.861 -5.109 1 98.75 81 PRO A N 1
ATOM 646 C CA . PRO A 1 81 ? 2.811 -3.936 -4.973 1 98.75 81 PRO A CA 1
ATOM 647 C C . PRO A 1 81 ? 1.785 -3.656 -3.875 1 98.75 81 PRO A C 1
ATOM 649 O O . PRO A 1 81 ? 0.601 -3.963 -4.039 1 98.75 81 PRO A O 1
ATOM 652 N N . TRP A 1 82 ? 2.168 -3.066 -2.752 1 98.88 82 TRP A N 1
ATOM 653 C CA . TRP A 1 82 ? 1.255 -2.855 -1.634 1 98.88 82 TRP A CA 1
ATOM 654 C C . TRP A 1 82 ? 0.239 -1.767 -1.957 1 98.88 82 TRP A C 1
ATOM 656 O O . TRP A 1 82 ? -0.954 -1.921 -1.686 1 98.88 82 TRP A O 1
ATOM 666 N N . VAL A 1 83 ? 0.742 -0.645 -2.562 1 98.94 83 VAL A N 1
ATOM 667 C CA . VAL A 1 83 ? -0.157 0.416 -3.006 1 98.94 83 VAL A CA 1
ATOM 668 C C . VAL A 1 83 ? -1.165 -0.147 -4.008 1 98.94 83 VAL A C 1
ATOM 670 O O . VAL A 1 83 ? -2.367 0.1 -3.891 1 98.94 83 VAL A O 1
ATOM 673 N N . TYR A 1 84 ? -0.682 -0.932 -4.91 1 98.94 84 TYR A N 1
ATOM 674 C CA . TYR A 1 84 ? -1.508 -1.457 -5.992 1 98.94 84 TYR A CA 1
ATOM 675 C C . TYR A 1 84 ? -2.5 -2.488 -5.469 1 98.94 84 TYR A C 1
ATOM 677 O O . TYR A 1 84 ? -3.645 -2.547 -5.926 1 98.94 84 TYR A O 1
ATOM 685 N N . LEU A 1 85 ? -2.08 -3.279 -4.523 1 98.94 85 LEU A N 1
ATOM 686 C CA . LEU A 1 85 ? -2.975 -4.23 -3.867 1 98.94 85 LEU A CA 1
ATOM 687 C C . LEU A 1 85 ? -4.121 -3.504 -3.17 1 98.94 85 LEU A C 1
ATOM 689 O O . LEU A 1 85 ? -5.281 -3.904 -3.295 1 98.94 85 LEU A O 1
ATOM 693 N N . GLY A 1 86 ? -3.803 -2.441 -2.42 1 98.94 86 GLY A N 1
ATOM 694 C CA . GLY A 1 86 ? -4.863 -1.646 -1.825 1 98.94 86 GLY A CA 1
ATOM 695 C C . GLY A 1 86 ? -5.828 -1.078 -2.85 1 98.94 86 GLY A C 1
ATOM 696 O O . GLY A 1 86 ? -7.047 -1.183 -2.688 1 98.94 86 GLY A O 1
ATOM 697 N N . PHE A 1 87 ? -5.262 -0.501 -3.957 1 98.94 87 PHE A N 1
ATOM 698 C CA . PHE A 1 87 ? -6.027 0.119 -5.035 1 98.94 87 PHE A CA 1
ATOM 699 C C . PHE A 1 87 ? -6.969 -0.889 -5.68 1 98.94 87 PHE A C 1
ATOM 701 O O . PHE A 1 87 ? -8.156 -0.612 -5.855 1 98.94 87 PHE A O 1
ATOM 708 N N . MET A 1 88 ? -6.473 -2.102 -5.906 1 98.94 88 MET A N 1
ATOM 709 C CA . MET A 1 88 ? -7.27 -3.107 -6.605 1 98.94 88 MET A CA 1
ATOM 710 C C . MET A 1 88 ? -8.25 -3.785 -5.652 1 98.94 88 MET A C 1
ATOM 712 O O . MET A 1 88 ? -9.32 -4.227 -6.066 1 98.94 88 MET A O 1
ATOM 716 N N . ALA A 1 89 ? -7.852 -3.9 -4.332 1 98.94 89 ALA A N 1
ATOM 717 C CA . ALA A 1 89 ? -8.805 -4.402 -3.35 1 98.94 89 ALA A CA 1
ATOM 718 C C . ALA A 1 89 ? -10.102 -3.588 -3.373 1 98.94 89 ALA A C 1
ATOM 720 O O . ALA A 1 89 ? -11.195 -4.145 -3.24 1 98.94 89 ALA A O 1
ATOM 721 N N . ALA A 1 90 ? -9.969 -2.277 -3.584 1 98.81 90 ALA A N 1
ATOM 722 C CA . ALA A 1 90 ? -11.117 -1.374 -3.604 1 98.81 90 ALA A CA 1
ATOM 723 C C . ALA A 1 90 ? -11.914 -1.527 -4.895 1 98.81 90 ALA A C 1
ATOM 725 O O . ALA A 1 90 ? -13.109 -1.235 -4.934 1 98.81 90 ALA A O 1
ATOM 726 N N . HIS A 1 91 ? -11.289 -2.031 -5.992 1 98.75 91 HIS A N 1
ATOM 727 C CA . HIS A 1 91 ? -11.938 -2.125 -7.297 1 98.75 91 HIS A CA 1
ATOM 728 C C . HIS A 1 91 ? -12.539 -3.508 -7.516 1 98.75 91 HIS A C 1
ATOM 730 O O . HIS A 1 91 ? -13.188 -3.754 -8.539 1 98.75 91 HIS A O 1
ATOM 736 N N . THR A 1 92 ? -12.289 -4.465 -6.613 1 98.75 92 THR A N 1
ATOM 737 C CA . THR A 1 92 ? -12.773 -5.832 -6.77 1 98.75 92 THR A CA 1
ATOM 738 C C . THR A 1 92 ? -13.531 -6.285 -5.523 1 98.75 92 THR A C 1
ATOM 740 O O . THR A 1 92 ? -13.477 -5.625 -4.484 1 98.75 92 THR A O 1
ATOM 743 N N . ARG A 1 93 ? -14.242 -7.48 -5.613 1 97.88 93 ARG A N 1
ATOM 744 C CA . ARG A 1 93 ? -15.148 -7.852 -4.535 1 97.88 93 ARG A CA 1
ATOM 745 C C . ARG A 1 93 ? -14.836 -9.25 -4.012 1 97.88 93 ARG A C 1
ATOM 747 O O . ARG A 1 93 ? -14.82 -9.477 -2.803 1 97.88 93 ARG A O 1
ATOM 754 N N . THR A 1 94 ? -14.578 -10.172 -4.91 1 97.94 94 THR A N 1
ATOM 755 C CA . THR A 1 94 ? -14.5 -11.562 -4.477 1 97.94 94 THR A CA 1
ATOM 756 C C . THR A 1 94 ? -13.172 -12.188 -4.891 1 97.94 94 THR A C 1
ATOM 758 O O . THR A 1 94 ? -12.672 -13.102 -4.227 1 97.94 94 THR A O 1
ATOM 761 N N . ILE A 1 95 ? -12.641 -11.75 -6.016 1 98.75 95 ILE A N 1
ATOM 762 C CA . ILE A 1 95 ? -11.43 -12.32 -6.598 1 98.75 95 ILE A CA 1
ATOM 763 C C . ILE A 1 95 ? -10.281 -12.211 -5.598 1 98.75 95 ILE A C 1
ATOM 765 O O . ILE A 1 95 ? -10.125 -11.195 -4.922 1 98.75 95 ILE A O 1
ATOM 769 N N . ALA A 1 96 ? -9.508 -13.273 -5.387 1 98.94 96 ALA A N 1
ATOM 770 C CA . ALA A 1 96 ? -8.336 -13.242 -4.512 1 98.94 96 ALA A CA 1
ATOM 771 C C . ALA A 1 96 ? -7.254 -12.328 -5.082 1 98.94 96 ALA A C 1
ATOM 773 O O . ALA A 1 96 ? -7.227 -12.062 -6.285 1 98.94 96 ALA A O 1
ATOM 774 N N . LEU A 1 97 ? -6.477 -11.812 -4.219 1 98.94 97 LEU A N 1
ATOM 775 C CA . LEU A 1 97 ? -5.352 -10.945 -4.555 1 98.94 97 LEU A CA 1
ATOM 776 C C . LEU A 1 97 ? -4.031 -11.578 -4.129 1 98.94 97 LEU A C 1
ATOM 778 O O . LEU A 1 97 ? -3.729 -11.641 -2.934 1 98.94 97 LEU A O 1
ATOM 782 N N . GLY A 1 98 ? -3.236 -12.039 -5.078 1 98.88 98 GLY A N 1
ATOM 783 C CA . GLY A 1 98 ? -2.021 -12.773 -4.773 1 98.88 98 GLY A CA 1
ATOM 784 C C . GLY A 1 98 ? -0.757 -12.023 -5.137 1 98.88 98 GLY A C 1
ATOM 785 O O . GLY A 1 98 ? -0.78 -11.141 -6.004 1 98.88 98 GLY A O 1
ATOM 786 N N . THR A 1 99 ? 0.292 -12.281 -4.457 1 98.88 99 THR A N 1
ATOM 787 C CA . THR A 1 99 ? 1.604 -11.812 -4.891 1 98.88 99 THR A CA 1
ATOM 788 C C . THR A 1 99 ? 2.43 -12.969 -5.453 1 98.88 99 THR A C 1
ATOM 790 O O . THR A 1 99 ? 2.426 -14.07 -4.902 1 98.88 99 THR A O 1
ATOM 793 N N . ALA A 1 100 ? 3.127 -12.766 -6.508 1 98.06 100 ALA A N 1
ATOM 794 C CA . ALA A 1 100 ? 4.02 -13.734 -7.141 1 98.06 100 ALA A CA 1
ATOM 795 C C . ALA A 1 100 ? 5.25 -13.047 -7.723 1 98.06 100 ALA A C 1
ATOM 797 O O . ALA A 1 100 ? 5.367 -12.898 -8.938 1 98.06 100 ALA A O 1
ATOM 798 N N . SER A 1 101 ? 5.969 -12.422 -6.734 1 97.75 101 SER A N 1
ATOM 799 C CA . SER A 1 101 ? 5.98 -12.625 -5.289 1 97.75 101 SER A CA 1
ATOM 800 C C . SER A 1 101 ? 6.645 -11.453 -4.574 1 97.75 101 SER A C 1
ATOM 802 O O . SER A 1 101 ? 7.391 -10.688 -5.188 1 97.75 101 SER A O 1
ATOM 804 N N . ILE A 1 102 ? 6.387 -11.219 -3.312 1 98.81 102 ILE A N 1
ATOM 805 C CA . ILE A 1 102 ? 7.07 -10.242 -2.475 1 98.81 102 ILE A CA 1
ATOM 806 C C . ILE A 1 102 ? 8.477 -10.734 -2.15 1 98.81 102 ILE A C 1
ATOM 808 O O . ILE A 1 102 ? 8.656 -11.875 -1.715 1 98.81 102 ILE A O 1
ATOM 812 N N . ILE A 1 103 ? 9.516 -9.867 -2.371 1 98.69 103 ILE A N 1
ATOM 813 C CA . ILE A 1 103 ? 10.914 -10.227 -2.146 1 98.69 103 ILE A CA 1
ATOM 814 C C . ILE A 1 103 ? 11.305 -9.914 -0.703 1 98.69 103 ILE A C 1
ATOM 816 O O . ILE A 1 103 ? 11.68 -8.781 -0.388 1 98.69 103 ILE A O 1
ATOM 820 N N . LEU A 1 104 ? 11.352 -10.867 0.153 1 98.62 104 LEU A N 1
ATOM 821 C CA . LEU A 1 104 ? 11.445 -10.68 1.596 1 98.62 104 LEU A CA 1
ATOM 822 C C . LEU A 1 104 ? 12.789 -10.07 1.976 1 98.62 104 LEU A C 1
ATOM 824 O O . LEU A 1 104 ? 12.844 -9.109 2.75 1 98.62 104 LEU A O 1
ATOM 828 N N . PRO A 1 105 ? 13.938 -10.477 1.353 1 98.5 105 PRO A N 1
ATOM 829 C CA . PRO A 1 105 ? 15.234 -10.031 1.866 1 98.5 105 PRO A CA 1
ATOM 830 C C . PRO A 1 105 ? 15.461 -8.531 1.676 1 98.5 105 PRO A C 1
ATOM 832 O O . PRO A 1 105 ? 16.266 -7.934 2.393 1 98.5 105 PRO A O 1
ATOM 835 N N . ILE A 1 106 ? 14.766 -7.934 0.751 1 98.19 106 ILE A N 1
ATOM 836 C CA . ILE A 1 106 ? 15.062 -6.531 0.483 1 98.19 106 ILE A CA 1
ATOM 837 C C . ILE A 1 106 ? 14.023 -5.645 1.162 1 98.19 106 ILE A C 1
ATOM 839 O O . ILE A 1 106 ? 13.938 -4.445 0.876 1 98.19 106 ILE A O 1
ATOM 843 N N . ARG A 1 107 ? 13.172 -6.188 2.018 1 98.12 107 ARG A N 1
ATOM 844 C CA . ARG A 1 107 ? 12.141 -5.445 2.734 1 98.12 107 ARG A CA 1
ATOM 845 C C . ARG A 1 107 ? 12.234 -5.688 4.238 1 98.12 107 ARG A C 1
ATOM 847 O O . ARG A 1 107 ? 12.664 -6.758 4.672 1 98.12 107 ARG A O 1
ATOM 854 N N . ASN A 1 108 ? 11.844 -4.676 5.043 1 98.06 108 ASN A N 1
ATOM 855 C CA . ASN A 1 108 ? 11.703 -4.859 6.484 1 98.06 108 ASN A CA 1
ATOM 856 C C . ASN A 1 108 ? 10.547 -5.789 6.824 1 98.06 108 ASN A C 1
ATOM 858 O O . ASN A 1 108 ? 9.422 -5.586 6.352 1 98.06 108 ASN A O 1
ATOM 862 N N . PRO A 1 109 ? 10.805 -6.816 7.617 1 98.44 109 PRO A N 1
ATOM 863 C CA . PRO A 1 109 ? 9.758 -7.812 7.852 1 98.44 109 PRO A CA 1
ATOM 864 C C . PRO A 1 109 ? 8.555 -7.242 8.602 1 98.44 109 PRO A C 1
ATOM 866 O O . PRO A 1 109 ? 7.43 -7.703 8.406 1 98.44 109 PRO A O 1
ATOM 869 N N . LEU A 1 110 ? 8.758 -6.219 9.461 1 98.75 110 LEU A N 1
ATOM 870 C CA . LEU A 1 110 ? 7.637 -5.609 10.172 1 98.75 110 LEU A CA 1
ATOM 871 C C . LEU A 1 110 ? 6.773 -4.785 9.227 1 98.75 110 LEU A C 1
ATOM 873 O O . LEU A 1 110 ? 5.547 -4.859 9.273 1 98.75 110 LEU A O 1
ATOM 877 N N . HIS A 1 111 ? 7.426 -3.977 8.344 1 98.75 111 HIS A N 1
ATOM 878 C CA . HIS A 1 111 ? 6.668 -3.24 7.336 1 98.75 111 HIS A CA 1
ATOM 879 C C . HIS A 1 111 ? 5.934 -4.191 6.398 1 98.75 111 HIS A C 1
ATOM 881 O O . HIS A 1 111 ? 4.789 -3.926 6.012 1 98.75 111 HIS A O 1
ATOM 887 N N . THR A 1 112 ? 6.578 -5.285 6.051 1 98.81 112 THR A N 1
ATOM 888 C CA . THR A 1 112 ? 5.953 -6.281 5.188 1 98.81 112 THR A CA 1
ATOM 889 C C . THR A 1 112 ? 4.723 -6.883 5.859 1 98.81 112 THR A C 1
ATOM 891 O O . THR A 1 112 ? 3.66 -6.988 5.242 1 98.81 112 THR A O 1
ATOM 894 N N . ALA A 1 113 ? 4.855 -7.242 7.113 1 98.75 113 ALA A N 1
ATOM 895 C CA . ALA A 1 113 ? 3.738 -7.812 7.859 1 98.75 113 ALA A CA 1
ATOM 896 C C . ALA A 1 113 ? 2.584 -6.82 7.965 1 98.75 113 ALA A C 1
ATOM 898 O O . ALA A 1 113 ? 1.424 -7.184 7.762 1 98.75 113 ALA A O 1
ATOM 899 N N . LYS A 1 114 ? 2.883 -5.57 8.25 1 98.69 114 LYS A N 1
ATOM 900 C CA . LYS A 1 114 ? 1.881 -4.516 8.375 1 98.69 114 LYS A CA 1
ATOM 901 C C . LYS A 1 114 ? 1.115 -4.328 7.066 1 98.69 114 LYS A C 1
ATOM 903 O O . LYS A 1 114 ? -0.114 -4.234 7.07 1 98.69 114 LYS A O 1
ATOM 908 N N . ALA A 1 115 ? 1.844 -4.25 5.996 1 98.88 115 ALA A N 1
ATOM 909 C CA . ALA A 1 115 ? 1.222 -4.074 4.684 1 98.88 115 ALA A CA 1
ATOM 910 C C . ALA A 1 115 ? 0.348 -5.273 4.328 1 98.88 115 ALA A C 1
ATOM 912 O O . ALA A 1 115 ? -0.798 -5.105 3.904 1 98.88 115 ALA A O 1
ATOM 913 N N . ALA A 1 116 ? 0.852 -6.441 4.566 1 98.88 116 ALA A N 1
ATOM 914 C CA . ALA A 1 116 ? 0.138 -7.668 4.223 1 98.88 116 ALA A CA 1
ATOM 915 C C . ALA A 1 116 ? -1.156 -7.793 5.023 1 98.88 116 ALA A C 1
ATOM 917 O O . ALA A 1 116 ? -2.219 -8.055 4.457 1 98.88 116 ALA A O 1
ATOM 918 N N . THR A 1 117 ? -1.082 -7.605 6.328 1 98.81 117 THR A N 1
ATOM 919 C CA . THR A 1 117 ? -2.27 -7.746 7.164 1 98.81 117 THR A CA 1
ATOM 920 C C . THR A 1 117 ? -3.273 -6.637 6.871 1 98.81 117 THR A C 1
ATOM 922 O O . THR A 1 117 ? -4.484 -6.84 6.988 1 98.81 117 THR A O 1
ATOM 925 N N . SER A 1 118 ? -2.756 -5.449 6.43 1 98.81 118 SER A N 1
ATOM 926 C CA . SER A 1 118 ? -3.658 -4.383 6.008 1 98.81 118 SER A CA 1
ATOM 927 C C . SER A 1 118 ? -4.441 -4.781 4.762 1 98.81 118 SER A C 1
ATOM 929 O O . SER A 1 118 ? -5.66 -4.605 4.703 1 98.81 118 SER A O 1
ATOM 931 N N . VAL A 1 119 ? -3.754 -5.336 3.752 1 98.94 119 VAL A N 1
ATOM 932 C CA . VAL A 1 119 ? -4.434 -5.805 2.549 1 98.94 119 VAL A CA 1
ATOM 933 C C . VAL A 1 119 ? -5.449 -6.883 2.914 1 98.94 119 VAL A C 1
ATOM 935 O O . VAL A 1 119 ? -6.578 -6.871 2.418 1 98.94 119 VAL A O 1
ATOM 938 N N . ASP A 1 120 ? -5.035 -7.805 3.779 1 98.94 120 ASP A N 1
ATOM 939 C CA . ASP A 1 120 ? -5.898 -8.906 4.203 1 98.94 120 ASP A CA 1
ATOM 940 C C . ASP A 1 120 ? -7.188 -8.383 4.836 1 98.94 120 ASP A C 1
ATOM 942 O O . ASP A 1 120 ? -8.281 -8.797 4.453 1 98.94 120 ASP A O 1
ATOM 946 N N . GLN A 1 121 ? -7.059 -7.43 5.719 1 98.62 121 GLN A N 1
ATOM 947 C CA . GLN A 1 121 ? -8.219 -6.867 6.406 1 98.62 121 GLN A CA 1
ATOM 948 C C . GLN A 1 121 ? -9.078 -6.051 5.449 1 98.62 121 GLN A C 1
ATOM 950 O O . GLN A 1 121 ? -10.297 -6.227 5.398 1 98.62 121 GLN A O 1
ATOM 955 N N . LEU A 1 122 ? -8.477 -5.184 4.621 1 98.69 122 LEU A N 1
ATOM 956 C CA . LEU A 1 122 ? -9.211 -4.27 3.754 1 98.69 122 LEU A CA 1
ATOM 957 C C . LEU A 1 122 ? -9.938 -5.035 2.652 1 98.69 122 LEU A C 1
ATOM 959 O O . LEU A 1 122 ? -10.977 -4.586 2.166 1 98.69 122 LEU A O 1
ATOM 963 N N . SER A 1 123 ? -9.414 -6.191 2.271 1 98.75 123 SER A N 1
ATOM 964 C CA . SER A 1 123 ? -10.016 -6.973 1.195 1 98.75 123 SER A CA 1
ATOM 965 C C . SER A 1 123 ? -10.969 -8.031 1.744 1 98.75 123 SER A C 1
ATOM 967 O O . SER A 1 123 ? -11.641 -8.727 0.979 1 98.75 123 SER A O 1
ATOM 969 N N . GLY A 1 124 ? -11.055 -8.203 3.053 1 98.25 124 GLY A N 1
ATOM 970 C CA . GLY A 1 124 ? -11.922 -9.203 3.65 1 98.25 124 GLY A CA 1
ATOM 971 C C . GLY A 1 124 ? -11.375 -10.609 3.547 1 98.25 124 GLY A C 1
ATOM 972 O O . GLY A 1 124 ? -12.117 -11.555 3.283 1 98.25 124 GLY A O 1
ATOM 973 N N . GLY A 1 125 ? -10.023 -10.742 3.707 1 98.75 125 GLY A N 1
ATOM 974 C CA . GLY A 1 125 ? -9.406 -12.055 3.701 1 98.75 125 GLY A CA 1
ATOM 975 C C . GLY A 1 125 ? -9.172 -12.602 2.305 1 98.75 125 GLY A C 1
ATOM 976 O O . GLY A 1 125 ? -9.422 -13.781 2.045 1 98.75 125 GLY A O 1
ATOM 977 N N . ARG A 1 126 ? -8.664 -11.805 1.39 1 98.81 126 ARG A N 1
ATOM 978 C CA . ARG A 1 126 ? -8.5 -12.258 0.011 1 98.81 126 ARG A CA 1
ATOM 979 C C . ARG A 1 126 ? -7.027 -12.336 -0.372 1 98.81 126 ARG A C 1
ATOM 981 O O . ARG A 1 126 ? -6.691 -12.703 -1.499 1 98.81 126 ARG A O 1
ATOM 988 N N . LEU A 1 127 ? -6.113 -12.008 0.555 1 98.94 127 LEU A N 1
ATOM 989 C CA . LEU A 1 127 ? -4.699 -11.953 0.199 1 98.94 127 LEU A CA 1
ATOM 990 C C . LEU A 1 127 ? -4.074 -13.344 0.216 1 98.94 127 LEU A C 1
ATOM 992 O O . LEU A 1 127 ? -4.191 -14.07 1.206 1 98.94 127 LEU A O 1
ATOM 996 N N . LEU A 1 128 ? -3.465 -13.758 -0.886 1 98.94 128 LEU A N 1
ATOM 997 C CA . LEU A 1 128 ? -2.58 -14.906 -1.017 1 98.94 128 LEU A CA 1
ATOM 998 C C . LEU A 1 128 ? -1.131 -14.469 -1.184 1 98.94 128 LEU A C 1
ATOM 1000 O O . LEU A 1 128 ? -0.757 -13.938 -2.232 1 98.94 128 LEU A O 1
ATOM 1004 N N . LEU A 1 129 ? -0.309 -14.719 -0.177 1 98.94 129 LEU A N 1
ATOM 1005 C CA . LEU A 1 129 ? 0.99 -14.055 -0.122 1 98.94 129 LEU A CA 1
ATOM 1006 C C . LEU A 1 129 ? 2.082 -14.953 -0.69 1 98.94 129 LEU A C 1
ATOM 1008 O O . LEU A 1 129 ? 2.662 -15.766 0.033 1 98.94 129 LEU A O 1
ATOM 1012 N N . GLY A 1 130 ? 2.365 -14.805 -1.965 1 98.88 130 GLY A N 1
ATOM 1013 C CA . GLY A 1 130 ? 3.596 -15.391 -2.477 1 98.88 130 GLY A CA 1
ATOM 1014 C C . GLY A 1 130 ? 4.836 -14.625 -2.061 1 98.88 130 GLY A C 1
ATOM 1015 O O . GLY A 1 130 ? 4.836 -13.391 -2.039 1 98.88 130 GLY A O 1
ATOM 1016 N N . VAL A 1 131 ? 5.871 -15.359 -1.718 1 98.88 131 VAL A N 1
ATOM 1017 C CA . VAL A 1 131 ? 7.109 -14.75 -1.244 1 98.88 131 VAL A CA 1
ATOM 1018 C C . VAL A 1 131 ? 8.305 -15.383 -1.953 1 98.88 131 VAL A C 1
ATOM 1020 O O . VAL A 1 131 ? 8.25 -16.562 -2.34 1 98.88 131 VAL A O 1
ATOM 1023 N N . ALA A 1 132 ? 9.383 -14.602 -2.133 1 98.69 132 ALA A N 1
ATOM 1024 C CA . ALA A 1 132 ? 10.586 -15.078 -2.809 1 98.69 132 ALA A CA 1
ATOM 1025 C C . ALA A 1 132 ? 11.836 -14.406 -2.252 1 98.69 132 ALA A C 1
ATOM 1027 O O . ALA A 1 132 ? 11.742 -13.414 -1.525 1 98.69 132 ALA A O 1
ATOM 1028 N N . SER A 1 133 ? 13.016 -14.953 -2.598 1 98.19 133 SER A N 1
ATOM 1029 C CA . SER A 1 133 ? 14.297 -14.414 -2.148 1 98.19 133 SER A CA 1
ATOM 1030 C C . SER A 1 133 ? 14.82 -13.352 -3.111 1 98.19 133 SER A C 1
ATOM 1032 O O . SER A 1 133 ? 15.719 -12.578 -2.768 1 98.19 133 SER A O 1
ATOM 1034 N N . GLY A 1 134 ? 14.273 -13.312 -4.281 1 96 134 GLY A N 1
ATOM 1035 C CA . GLY A 1 134 ? 14.695 -12.312 -5.25 1 96 134 GLY A CA 1
ATOM 1036 C C . GLY A 1 134 ? 15.664 -12.852 -6.285 1 96 134 GLY A C 1
ATOM 1037 O O . GLY A 1 134 ? 16.469 -13.742 -5.984 1 96 134 GLY A O 1
ATOM 1038 N N . ASP A 1 135 ? 15.633 -12.258 -7.609 1 91.69 135 ASP A N 1
ATOM 1039 C CA . ASP A 1 135 ? 16.453 -12.797 -8.688 1 91.69 135 ASP A CA 1
ATOM 1040 C C . ASP A 1 135 ? 17.094 -11.68 -9.508 1 91.69 135 ASP A C 1
ATOM 1042 O O . ASP A 1 135 ? 17.703 -11.938 -10.547 1 91.69 135 ASP A O 1
ATOM 1046 N N . ARG A 1 136 ? 16.891 -10.406 -9.188 1 94.81 136 ARG A N 1
ATOM 1047 C CA . ARG A 1 136 ? 17.469 -9.289 -9.93 1 94.81 136 ARG A CA 1
ATOM 1048 C C . ARG A 1 136 ? 18.719 -8.758 -9.234 1 94.81 136 ARG A C 1
ATOM 1050 O O . ARG A 1 136 ? 18.625 -8.055 -8.227 1 94.81 136 ARG A O 1
ATOM 1057 N N . PRO A 1 137 ? 19.844 -8.953 -9.781 1 95.19 137 PRO A N 1
ATOM 1058 C CA . PRO A 1 137 ? 21.109 -8.656 -9.086 1 95.19 137 PRO A CA 1
ATOM 1059 C C . PRO A 1 137 ? 21.234 -7.18 -8.719 1 95.19 137 PRO A C 1
ATOM 1061 O O . PRO A 1 137 ? 21.75 -6.852 -7.645 1 95.19 137 PRO A O 1
ATOM 1064 N N . VAL A 1 138 ? 20.719 -6.258 -9.469 1 96 138 VAL A N 1
ATOM 1065 C CA . VAL A 1 138 ? 20.906 -4.824 -9.273 1 96 138 VAL A CA 1
ATOM 1066 C C . VAL A 1 138 ? 20.172 -4.375 -8.016 1 96 138 VAL A C 1
ATOM 1068 O O . VAL A 1 138 ? 20.484 -3.334 -7.434 1 96 138 VAL A O 1
ATOM 1071 N N . GLU A 1 139 ? 19.219 -5.184 -7.602 1 97.5 139 GLU A N 1
ATOM 1072 C CA . GLU A 1 139 ? 18.375 -4.777 -6.484 1 97.5 139 GLU A CA 1
ATOM 1073 C C . GLU A 1 139 ? 19.078 -5 -5.148 1 97.5 139 GLU A C 1
ATOM 1075 O O . GLU A 1 139 ? 18.844 -4.262 -4.188 1 97.5 139 GLU A O 1
ATOM 1080 N N . PHE A 1 140 ? 19.984 -5.941 -5.074 1 98 140 PHE A N 1
ATOM 1081 C CA . PHE A 1 140 ? 20.547 -6.32 -3.783 1 98 140 PHE A CA 1
ATOM 1082 C C . PHE A 1 140 ? 21.438 -5.219 -3.238 1 98 140 PHE A C 1
ATOM 1084 O O . PHE A 1 140 ? 21.219 -4.711 -2.137 1 98 140 PHE A O 1
ATOM 1091 N N . PRO A 1 141 ? 22.391 -4.699 -4.031 1 98 141 PRO A N 1
ATOM 1092 C CA . PRO A 1 141 ? 23.141 -3.553 -3.514 1 98 141 PRO A CA 1
ATOM 1093 C C . PRO A 1 141 ? 22.266 -2.314 -3.316 1 98 141 PRO A C 1
ATOM 1095 O O . PRO A 1 141 ? 22.5 -1.53 -2.395 1 98 141 PRO A O 1
ATOM 1098 N N . ALA A 1 142 ? 21.219 -2.121 -4.148 1 98.5 142 ALA A N 1
ATOM 1099 C CA . ALA A 1 142 ? 20.344 -0.958 -4.035 1 98.5 142 ALA A CA 1
ATOM 1100 C C . ALA A 1 142 ? 19.625 -0.943 -2.691 1 98.5 142 ALA A C 1
ATOM 1102 O O . ALA A 1 142 ? 19.375 0.123 -2.123 1 98.5 142 ALA A O 1
ATOM 1103 N N . PHE A 1 143 ? 19.328 -2.131 -2.176 1 98.31 143 PHE A N 1
ATOM 1104 C CA . PHE A 1 143 ? 18.578 -2.221 -0.926 1 98.31 143 PHE A CA 1
ATOM 1105 C C . PHE A 1 143 ? 19.484 -2.676 0.213 1 98.31 143 PHE A C 1
ATOM 1107 O O . PHE A 1 143 ? 19 -3.07 1.276 1 98.31 143 PHE A O 1
ATOM 1114 N N . GLY A 1 144 ? 20.75 -2.674 -0.023 1 97.56 144 GLY A N 1
ATOM 1115 C CA . GLY A 1 144 ? 21.75 -2.912 1.016 1 97.56 144 GLY A CA 1
ATOM 1116 C C . GLY A 1 144 ? 21.797 -4.359 1.469 1 97.56 144 GLY A C 1
ATOM 1117 O O . GLY A 1 144 ? 22.031 -4.641 2.646 1 97.56 144 GLY A O 1
ATOM 1118 N N . VAL A 1 145 ? 21.516 -5.281 0.616 1 97.94 145 VAL A N 1
ATOM 1119 C CA . VAL A 1 145 ? 21.469 -6.699 0.95 1 97.94 145 VAL A CA 1
ATOM 1120 C C . VAL A 1 145 ? 22.625 -7.43 0.268 1 97.94 145 VAL A C 1
ATOM 1122 O O . VAL A 1 145 ? 22.906 -7.203 -0.914 1 97.94 145 VAL A O 1
ATOM 1125 N N . ASP A 1 146 ? 23.375 -8.242 0.992 1 97.44 146 ASP A N 1
ATOM 1126 C CA . ASP A 1 146 ? 24.344 -9.18 0.417 1 97.44 146 ASP A CA 1
ATOM 1127 C C . ASP A 1 146 ? 23.625 -10.352 -0.259 1 97.44 146 ASP A C 1
ATOM 1129 O O . ASP A 1 146 ? 22.953 -11.141 0.406 1 97.44 146 ASP A O 1
ATOM 1133 N N . PRO A 1 147 ? 23.781 -10.406 -1.54 1 96.56 147 PRO A N 1
ATOM 1134 C CA . PRO A 1 147 ? 23.062 -11.461 -2.254 1 96.56 147 PRO A CA 1
ATOM 1135 C C . PRO A 1 147 ? 23.391 -12.859 -1.724 1 96.56 147 PRO A C 1
ATOM 1137 O O . PRO A 1 147 ? 22.562 -13.773 -1.826 1 96.56 147 PRO A O 1
ATOM 1140 N N . GLU A 1 148 ? 24.453 -13.031 -1.113 1 97 148 GLU A N 1
ATOM 1141 C CA . GLU A 1 148 ? 24.875 -14.336 -0.6 1 97 148 GLU A CA 1
ATOM 1142 C C . GLU A 1 148 ? 24.156 -14.664 0.711 1 97 148 GLU A C 1
ATOM 1144 O O . GLU A 1 148 ? 24.203 -15.805 1.174 1 97 148 GLU A O 1
ATOM 1149 N N . GLN A 1 149 ? 23.5 -13.711 1.231 1 96.81 149 GLN A N 1
ATOM 1150 C CA . GLN A 1 149 ? 22.812 -13.922 2.496 1 96.81 149 GLN A CA 1
ATOM 1151 C C . GLN A 1 149 ? 21.297 -14.023 2.285 1 96.81 149 GLN A C 1
ATOM 1153 O O . GLN A 1 149 ? 20.547 -14.133 3.25 1 96.81 149 GLN A O 1
ATOM 1158 N N . ARG A 1 150 ? 20.859 -14 1.112 1 95.56 150 ARG A N 1
ATOM 1159 C CA . ARG A 1 150 ? 19.438 -13.891 0.832 1 95.56 150 ARG A CA 1
ATOM 1160 C C . ARG A 1 150 ? 18.688 -15.117 1.344 1 95.56 150 ARG A C 1
ATOM 1162 O O . ARG A 1 150 ? 17.531 -15.016 1.743 1 95.56 150 ARG A O 1
ATOM 1169 N N . ASP A 1 151 ? 19.344 -16.328 1.327 1 96.88 151 ASP A N 1
ATOM 1170 C CA . ASP A 1 151 ? 18.672 -17.531 1.811 1 96.88 151 ASP A CA 1
ATOM 1171 C C . ASP A 1 151 ? 18.359 -17.422 3.303 1 96.88 151 ASP A C 1
ATOM 1173 O O . ASP A 1 151 ? 17.219 -17.625 3.725 1 96.88 151 ASP A O 1
ATOM 1177 N N . SER A 1 152 ? 19.391 -17.047 4.07 1 97.94 152 SER A N 1
ATOM 1178 C CA . SER A 1 152 ? 19.219 -16.922 5.516 1 97.94 152 SER A CA 1
ATOM 1179 C C . SER A 1 152 ? 18.266 -15.773 5.863 1 97.94 152 SER A C 1
ATOM 1181 O O . SER A 1 152 ? 17.422 -15.906 6.754 1 97.94 152 SER A O 1
ATOM 1183 N N . LEU A 1 153 ? 18.406 -14.641 5.176 1 98.31 153 LEU A N 1
ATOM 1184 C CA . LEU A 1 153 ? 17.516 -13.5 5.41 1 98.31 153 LEU A CA 1
ATOM 1185 C C . LEU A 1 153 ? 16.078 -13.859 5.094 1 98.31 153 LEU A C 1
ATOM 1187 O O . LEU A 1 153 ? 15.156 -13.445 5.801 1 98.31 153 LEU A O 1
ATOM 1191 N N . PHE A 1 154 ? 15.945 -14.688 4.039 1 98.75 154 PHE A N 1
ATOM 1192 C CA . PHE A 1 154 ? 14.617 -15.141 3.645 1 98.75 154 PHE A CA 1
ATOM 1193 C C . PHE A 1 154 ? 13.938 -15.875 4.789 1 98.75 154 PHE A C 1
ATOM 1195 O O . PHE A 1 154 ? 12.82 -15.539 5.176 1 98.75 154 PHE A O 1
ATOM 1202 N N . ARG A 1 155 ? 14.57 -16.797 5.375 1 98.62 155 ARG A N 1
ATOM 1203 C CA . ARG A 1 155 ? 14.008 -17.594 6.457 1 98.62 155 ARG A CA 1
ATOM 1204 C C . ARG A 1 155 ? 13.773 -16.75 7.703 1 98.62 155 ARG A C 1
ATOM 1206 O O . ARG A 1 155 ? 12.727 -16.875 8.352 1 98.62 155 ARG A O 1
ATOM 1213 N N . GLU A 1 156 ? 14.711 -15.914 7.996 1 98.69 156 GLU A N 1
ATOM 1214 C CA . GLU A 1 156 ? 14.641 -15.094 9.195 1 98.69 156 GLU A CA 1
ATOM 1215 C C . GLU A 1 156 ? 13.461 -14.125 9.133 1 98.69 156 GLU A C 1
ATOM 1217 O O . GLU A 1 156 ? 12.688 -14.016 10.078 1 98.69 156 GLU A O 1
ATOM 1222 N N . TYR A 1 157 ? 13.359 -13.43 7.996 1 98.5 157 TYR A N 1
ATOM 1223 C CA . TYR A 1 157 ? 12.312 -12.422 7.859 1 98.5 157 TYR A CA 1
ATOM 1224 C C . TYR A 1 157 ? 10.93 -13.078 7.793 1 98.5 157 TYR A C 1
ATOM 1226 O O . TYR A 1 157 ? 9.961 -12.531 8.32 1 98.5 157 TYR A O 1
ATOM 1234 N N . LEU A 1 158 ? 10.859 -14.219 7.168 1 98.44 158 LEU A N 1
ATOM 1235 C CA . LEU A 1 158 ? 9.602 -14.953 7.152 1 98.44 158 LEU A CA 1
ATOM 1236 C C . LEU A 1 158 ? 9.188 -15.359 8.562 1 98.44 158 LEU A C 1
ATOM 1238 O O . LEU A 1 158 ? 8.008 -15.281 8.914 1 98.44 158 LEU A O 1
ATOM 1242 N N . ALA A 1 159 ? 10.141 -15.805 9.367 1 98.31 159 ALA A N 1
ATOM 1243 C CA . ALA A 1 159 ? 9.852 -16.188 10.75 1 98.31 159 ALA A CA 1
ATOM 1244 C C . ALA A 1 159 ? 9.312 -15.016 11.555 1 98.31 159 ALA A C 1
ATOM 1246 O O . ALA A 1 159 ? 8.359 -15.156 12.32 1 98.31 159 ALA A O 1
ATOM 1247 N N . VAL A 1 160 ? 9.953 -13.859 11.398 1 98.62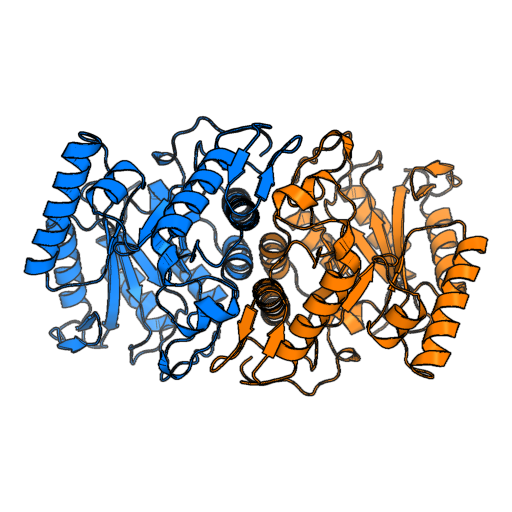 160 VAL A N 1
ATOM 1248 C CA . VAL A 1 160 ? 9.484 -12.648 12.07 1 98.62 160 VAL A CA 1
ATOM 1249 C C . VAL A 1 160 ? 8.062 -12.328 11.625 1 98.62 160 VAL A C 1
ATOM 1251 O O . VAL A 1 160 ? 7.188 -12.07 12.453 1 98.62 160 VAL A O 1
ATOM 1254 N N . PHE A 1 161 ? 7.891 -12.398 10.32 1 98.06 161 PHE A N 1
ATOM 1255 C CA . PHE A 1 161 ? 6.59 -12.141 9.711 1 98.06 161 PHE A CA 1
ATOM 1256 C C . PHE A 1 161 ? 5.516 -13.023 10.336 1 98.06 161 PHE A C 1
ATOM 1258 O O . PHE A 1 161 ? 4.461 -12.531 10.75 1 98.06 161 PHE A O 1
ATOM 1265 N N . ARG A 1 162 ? 5.742 -14.266 10.43 1 97.75 162 ARG A N 1
ATOM 1266 C CA . ARG A 1 162 ? 4.77 -15.227 10.945 1 97.75 162 ARG A CA 1
ATOM 1267 C C . ARG A 1 162 ? 4.504 -14.992 12.43 1 97.75 162 ARG A C 1
ATOM 1269 O O . ARG A 1 162 ? 3.352 -15.023 12.867 1 97.75 162 ARG A O 1
ATOM 1276 N N . GLU A 1 163 ? 5.531 -14.688 13.172 1 98.12 163 GLU A N 1
ATOM 1277 C CA . GLU A 1 163 ? 5.398 -14.531 14.617 1 98.12 163 GLU A CA 1
ATOM 1278 C C . GLU A 1 163 ? 4.543 -13.312 14.961 1 98.12 163 GLU A C 1
ATOM 1280 O O . GLU A 1 163 ? 3.676 -13.383 15.836 1 98.12 163 GLU A O 1
ATOM 1285 N N . VAL A 1 164 ? 4.73 -12.25 14.25 1 98 164 VAL A N 1
ATOM 1286 C CA . VAL A 1 164 ? 4.039 -11.016 14.617 1 98 164 VAL A CA 1
ATOM 1287 C C . VAL A 1 164 ? 2.561 -11.125 14.25 1 98 164 VAL A C 1
ATOM 1289 O O . VAL A 1 164 ? 1.725 -10.398 14.797 1 98 164 VAL A O 1
ATOM 1292 N N . GLN A 1 165 ? 2.168 -11.984 13.328 1 96.5 165 GLN A N 1
ATOM 1293 C CA . GLN A 1 165 ? 0.771 -12.219 12.977 1 96.5 165 GLN A CA 1
ATOM 1294 C C . GLN A 1 165 ? 0.068 -13.055 14.039 1 96.5 165 GLN A C 1
ATOM 1296 O O . GLN A 1 165 ? -1.122 -12.867 14.297 1 96.5 165 GLN A O 1
ATOM 1301 N N . ARG A 1 166 ? 0.798 -13.898 14.656 1 96.94 166 ARG A N 1
ATOM 1302 C CA . ARG A 1 166 ? 0.197 -14.953 15.461 1 96.94 166 ARG A CA 1
ATOM 1303 C C . ARG A 1 166 ? 0.238 -14.609 16.953 1 96.94 166 ARG A C 1
ATOM 1305 O O . ARG A 1 166 ? -0.31 -15.336 17.781 1 96.94 166 ARG A O 1
ATOM 1312 N N . SER A 1 167 ? 0.894 -13.508 17.281 1 97.62 167 SER A N 1
ATOM 1313 C CA . SER A 1 167 ? 1.093 -13.188 18.688 1 97.62 167 SER A CA 1
ATOM 1314 C C . SER A 1 167 ? 0.76 -11.727 18.969 1 97.62 167 SER A C 1
ATOM 1316 O O . SER A 1 167 ? 0.511 -10.953 18.047 1 97.62 167 SER A O 1
ATOM 1318 N N . SER A 1 168 ? 0.613 -11.414 20.25 1 97.69 168 SER A N 1
ATOM 1319 C CA . SER A 1 168 ? 0.39 -10.055 20.734 1 97.69 168 SER A CA 1
ATOM 1320 C C . SER A 1 168 ? 1.386 -9.688 21.828 1 97.69 168 SER A C 1
ATOM 1322 O O . SER A 1 168 ? 1.466 -10.367 22.844 1 97.69 168 SER A O 1
ATOM 1324 N N . PHE A 1 169 ? 2.137 -8.656 21.578 1 97.5 169 PHE A N 1
ATOM 1325 C CA . PHE A 1 169 ? 3.072 -8.086 22.531 1 97.5 169 PHE A CA 1
ATOM 1326 C C . PHE A 1 169 ? 4.09 -9.125 22.984 1 97.5 169 PHE A C 1
ATOM 1328 O O . PHE A 1 169 ? 4.406 -9.219 24.172 1 97.5 169 PHE A O 1
ATOM 1335 N N . VAL A 1 170 ? 4.535 -9.961 22.062 1 98 170 VAL A N 1
ATOM 1336 C CA . VAL A 1 170 ? 5.629 -10.898 22.312 1 98 170 VAL A CA 1
ATOM 1337 C C . VAL A 1 170 ? 6.938 -10.312 21.797 1 98 170 VAL A C 1
ATOM 1339 O O . VAL A 1 170 ? 7.035 -9.93 20.625 1 98 170 VAL A O 1
ATOM 1342 N N . PRO A 1 171 ? 7.906 -10.195 22.719 1 98.19 171 PRO A N 1
ATOM 1343 C CA . PRO A 1 171 ? 9.195 -9.68 22.25 1 98.19 171 PRO A CA 1
ATOM 1344 C C . PRO A 1 171 ? 9.828 -10.555 21.172 1 98.19 171 PRO A C 1
ATOM 1346 O O . PRO A 1 171 ? 9.734 -11.781 21.234 1 98.19 171 PRO A O 1
ATOM 1349 N N . LEU A 1 172 ? 10.43 -9.953 20.203 1 98.38 172 LEU A N 1
ATOM 1350 C CA . LEU A 1 172 ? 11.086 -10.617 19.078 1 98.38 172 LEU A CA 1
ATOM 1351 C C . LEU A 1 172 ? 12.391 -9.914 18.719 1 98.38 172 LEU A C 1
ATOM 1353 O O . LEU A 1 172 ? 12.453 -8.688 18.719 1 98.38 172 LEU A O 1
ATOM 1357 N N . THR A 1 173 ? 13.438 -10.734 18.453 1 98.31 173 THR A N 1
ATOM 1358 C CA . THR A 1 173 ? 14.711 -10.195 17.984 1 98.31 173 THR A CA 1
ATOM 1359 C C . THR A 1 173 ? 15.156 -10.891 16.703 1 98.31 173 THR A C 1
ATOM 1361 O O . THR A 1 173 ? 15.016 -12.102 16.562 1 98.31 173 THR A O 1
ATOM 1364 N N . TRP A 1 174 ? 15.625 -10.195 15.742 1 98.06 174 TRP A N 1
ATOM 1365 C CA . TRP A 1 174 ? 16.219 -10.68 14.5 1 98.06 174 TRP A CA 1
ATOM 1366 C C . TRP A 1 174 ? 17.406 -9.797 14.086 1 98.06 174 TRP A C 1
ATOM 1368 O O . TRP A 1 174 ? 17.75 -8.852 14.789 1 98.06 174 TRP A O 1
ATOM 1378 N N . SER A 1 175 ? 18.047 -10.078 13.023 1 97.19 175 SER A N 1
ATOM 1379 C CA . SER A 1 175 ? 19.297 -9.406 12.625 1 97.19 175 SER A CA 1
ATOM 1380 C C . SER A 1 175 ? 19.062 -7.93 12.336 1 97.19 175 SER A C 1
ATOM 1382 O O . SER A 1 175 ? 19.969 -7.113 12.477 1 97.19 175 SER A O 1
ATOM 1384 N N . GLY A 1 176 ? 17.828 -7.594 12.055 1 96.5 176 GLY A N 1
ATOM 1385 C CA . GLY A 1 176 ? 17.562 -6.238 11.609 1 96.5 176 GLY A CA 1
ATOM 1386 C C . GLY A 1 176 ? 16.859 -5.387 12.656 1 96.5 176 GLY A C 1
ATOM 1387 O O . GLY A 1 176 ? 16.578 -4.211 12.422 1 96.5 176 GLY A O 1
ATOM 1388 N N . GLY A 1 177 ? 16.547 -6.016 13.844 1 97.94 177 GLY A N 1
ATOM 1389 C CA . GLY A 1 177 ? 15.852 -5.199 14.82 1 97.94 177 GLY A CA 1
ATOM 1390 C C . GLY A 1 177 ? 15.336 -5.996 16 1 97.94 177 GLY A C 1
ATOM 1391 O O . GLY A 1 177 ? 15.625 -7.188 16.125 1 97.94 177 GLY A O 1
ATOM 1392 N N . ALA A 1 178 ? 14.656 -5.234 16.891 1 98.44 178 ALA A N 1
ATOM 1393 C CA . ALA A 1 178 ? 14.086 -5.828 18.094 1 98.44 178 ALA A CA 1
ATOM 1394 C C . ALA A 1 178 ? 12.742 -5.188 18.438 1 98.44 178 ALA A C 1
ATOM 1396 O O . ALA A 1 178 ? 12.648 -3.969 18.594 1 98.44 178 ALA A O 1
ATOM 1397 N N . LEU A 1 179 ? 11.75 -6.008 18.531 1 98.44 179 LEU A N 1
ATOM 1398 C CA . LEU A 1 179 ? 10.406 -5.578 18.891 1 98.44 179 LEU A CA 1
ATOM 1399 C C . LEU A 1 179 ? 10.125 -5.859 20.359 1 98.44 179 LEU A C 1
ATOM 1401 O O . LEU A 1 179 ? 10.109 -7.02 20.781 1 98.44 179 LEU A O 1
ATOM 1405 N N . GLU A 1 180 ? 9.953 -4.797 21.094 1 97.44 180 GLU A N 1
ATOM 1406 C CA . GLU A 1 180 ? 9.648 -4.898 22.531 1 97.44 180 GLU A CA 1
ATOM 1407 C C . GLU A 1 180 ? 8.672 -3.809 22.953 1 97.44 180 GLU A C 1
ATOM 1409 O O . GLU A 1 180 ? 8.797 -2.656 22.531 1 97.44 180 GLU A O 1
ATOM 1414 N N . GLY A 1 181 ? 7.715 -4.195 23.734 1 95.81 181 GLY A N 1
ATOM 1415 C CA . GLY A 1 181 ? 6.797 -3.227 24.312 1 95.81 181 GLY A CA 1
ATOM 1416 C C . GLY A 1 181 ? 5.766 -2.721 23.312 1 95.81 181 GLY A C 1
ATOM 1417 O O . GLY A 1 181 ? 5.066 -1.742 23.594 1 95.81 181 GLY A O 1
ATOM 1418 N N . ALA A 1 182 ? 5.691 -3.346 22.172 1 97.38 182 ALA A N 1
ATOM 1419 C CA . ALA A 1 182 ? 4.754 -2.938 21.125 1 97.38 182 ALA A CA 1
ATOM 1420 C C . ALA A 1 182 ? 4.227 -4.148 20.359 1 97.38 182 ALA A C 1
ATOM 1422 O O . ALA A 1 182 ? 4.73 -5.262 20.516 1 97.38 182 ALA A O 1
ATOM 1423 N N . ASP A 1 183 ? 3.16 -3.898 19.656 1 97.94 183 ASP A N 1
ATOM 1424 C CA . ASP A 1 183 ? 2.494 -4.953 18.906 1 97.94 183 ASP A CA 1
ATOM 1425 C C . ASP A 1 183 ? 2.266 -4.527 17.453 1 97.94 183 ASP A C 1
ATOM 1427 O O . ASP A 1 183 ? 2.195 -3.332 17.156 1 97.94 183 ASP A O 1
ATOM 1431 N N . LEU A 1 184 ? 2.291 -5.508 16.578 1 98.19 184 LEU A N 1
ATOM 1432 C CA . LEU A 1 184 ? 1.938 -5.219 15.195 1 98.19 184 LEU A CA 1
ATOM 1433 C C . LEU A 1 184 ? 0.456 -5.48 14.945 1 98.19 184 LEU A C 1
ATOM 1435 O O . LEU A 1 184 ? -0.034 -6.586 15.195 1 98.19 184 LEU A O 1
ATOM 1439 N N . ILE A 1 185 ? -0.253 -4.484 14.57 1 97.81 185 ILE A N 1
ATOM 1440 C CA . ILE A 1 185 ? -1.654 -4.555 14.172 1 97.81 185 ILE A CA 1
ATOM 1441 C C . ILE A 1 185 ? -1.826 -3.945 12.781 1 97.81 185 ILE A C 1
ATOM 1443 O O . ILE A 1 185 ? -1.03 -3.102 12.359 1 97.81 185 ILE A O 1
ATOM 1447 N N . PRO A 1 186 ? -2.783 -4.324 12.031 1 98.19 186 PRO A N 1
ATOM 1448 C CA . PRO A 1 186 ? -3.842 -5.266 12.406 1 98.19 186 PRO A CA 1
ATOM 1449 C C . PRO A 1 186 ? -3.393 -6.723 12.336 1 98.19 186 PRO A C 1
ATOM 1451 O O . PRO A 1 186 ? -2.371 -7.027 11.711 1 98.19 186 PRO A O 1
ATOM 1454 N N . LYS A 1 187 ? -4.086 -7.559 13.039 1 98.56 187 LYS A N 1
ATOM 1455 C CA . LYS A 1 187 ? -3.934 -9 12.891 1 98.56 187 LYS A CA 1
ATOM 1456 C C . LYS A 1 187 ? -4.715 -9.508 11.68 1 98.56 187 LYS A C 1
ATOM 1458 O O . LYS A 1 187 ? -5.664 -8.867 11.234 1 98.56 187 LYS A O 1
ATOM 1463 N N . PRO A 1 188 ? -4.277 -10.641 11.094 1 98.56 188 PRO A N 1
ATOM 1464 C CA . PRO A 1 188 ? -4.969 -11.164 9.914 1 98.56 188 PRO A CA 1
ATOM 1465 C C . PRO A 1 188 ? -6.391 -11.633 10.219 1 98.56 188 PRO A C 1
ATOM 1467 O O . PRO A 1 188 ? -6.738 -11.828 11.391 1 98.56 188 PRO A O 1
ATOM 1470 N N . THR A 1 189 ? -7.203 -11.805 9.18 1 98.5 189 THR A N 1
ATOM 1471 C CA . THR A 1 189 ? -8.578 -12.281 9.281 1 98.5 189 THR A CA 1
ATOM 1472 C C . THR A 1 189 ? -8.617 -13.75 9.68 1 98.5 189 THR A C 1
ATOM 1474 O O . THR A 1 189 ? -9.656 -14.266 10.102 1 98.5 189 THR A O 1
ATOM 1477 N N . THR A 1 190 ? -7.562 -14.477 9.484 1 98.69 190 THR A N 1
ATOM 1478 C CA . THR A 1 190 ? -7.344 -15.844 9.938 1 98.69 190 THR A CA 1
ATOM 1479 C C . THR A 1 190 ? -6.102 -15.93 10.82 1 98.69 190 THR A C 1
ATOM 1481 O O . THR A 1 190 ? -5.48 -14.906 11.133 1 98.69 190 THR A O 1
ATOM 1484 N N . ALA A 1 191 ? -5.793 -17.141 11.305 1 97.81 191 ALA A N 1
ATOM 1485 C CA . ALA A 1 191 ? -4.668 -17.312 12.219 1 97.81 191 ALA A CA 1
ATOM 1486 C C . ALA A 1 191 ? -3.369 -16.812 11.594 1 97.81 191 ALA A C 1
ATOM 1488 O O . ALA A 1 191 ? -2.5 -16.281 12.289 1 97.81 191 ALA A O 1
ATOM 1489 N N . GLU A 1 192 ? -3.312 -16.984 10.328 1 97.19 192 GLU A N 1
ATOM 1490 C CA . GLU A 1 192 ? -2.197 -16.5 9.523 1 97.19 192 GLU A CA 1
ATOM 1491 C C . GLU A 1 192 ? -2.619 -16.281 8.07 1 97.19 192 GLU A C 1
ATOM 1493 O O . GLU A 1 192 ? -3.543 -16.938 7.582 1 97.19 192 GLU A O 1
ATOM 1498 N N . ILE A 1 193 ? -2.008 -15.32 7.418 1 98.69 193 ILE A N 1
ATOM 1499 C CA . ILE A 1 193 ? -2.193 -15.148 5.98 1 98.69 193 ILE A CA 1
ATOM 1500 C C . ILE A 1 193 ? -1.541 -16.312 5.234 1 98.69 193 ILE A C 1
ATOM 1502 O O . ILE A 1 193 ? -0.361 -16.609 5.438 1 98.69 193 ILE A O 1
ATOM 1506 N N . PRO A 1 194 ? -2.291 -17.031 4.426 1 98.69 194 PRO A N 1
ATOM 1507 C CA . PRO A 1 194 ? -1.614 -18.094 3.664 1 98.69 194 PRO A CA 1
ATOM 1508 C C . PRO A 1 194 ? -0.472 -17.547 2.805 1 98.69 194 PRO A C 1
ATOM 1510 O O . PRO A 1 194 ? -0.643 -16.562 2.096 1 98.69 194 PRO A O 1
ATOM 1513 N N . PHE A 1 195 ? 0.648 -18.234 2.885 1 98.56 195 PHE A N 1
ATOM 1514 C CA . PHE A 1 195 ? 1.771 -17.797 2.068 1 98.56 195 PHE A CA 1
ATOM 1515 C C . PHE A 1 195 ? 2.365 -18.953 1.284 1 98.56 195 PHE A C 1
ATOM 1517 O O . PHE A 1 195 ? 2.229 -20.125 1.682 1 98.56 195 PHE A O 1
ATOM 1524 N N . PHE A 1 196 ? 2.965 -18.641 0.171 1 98.88 196 PHE A N 1
ATOM 1525 C CA . PHE A 1 196 ? 3.48 -19.578 -0.825 1 98.88 196 PHE A CA 1
ATOM 1526 C C . PHE A 1 196 ? 4.906 -19.203 -1.221 1 98.88 196 PHE A C 1
ATOM 1528 O O . PHE A 1 196 ? 5.207 -18.047 -1.474 1 98.88 196 PHE A O 1
ATOM 1535 N N . VAL A 1 197 ? 5.734 -20.172 -1.21 1 98.88 197 VAL A N 1
ATOM 1536 C CA . VAL A 1 197 ? 7.105 -19.922 -1.637 1 98.88 197 VAL A CA 1
ATOM 1537 C C . VAL A 1 197 ? 7.215 -20.062 -3.152 1 98.88 197 VAL A C 1
ATOM 1539 O O . VAL A 1 197 ? 6.688 -21.016 -3.729 1 98.88 197 VAL A O 1
ATOM 1542 N N . THR A 1 198 ? 7.777 -19.078 -3.789 1 98.31 198 THR A N 1
ATOM 1543 C CA . THR A 1 198 ? 7.961 -19.109 -5.234 1 98.31 198 THR A CA 1
ATOM 1544 C C . THR A 1 198 ? 9.32 -19.703 -5.594 1 98.31 198 THR A C 1
ATOM 1546 O O . THR A 1 198 ? 10.352 -19.281 -5.055 1 98.31 198 THR A O 1
ATOM 1549 N N . GLY A 1 199 ? 9.25 -20.578 -6.598 1 97.31 199 GLY A N 1
ATOM 1550 C CA . GLY A 1 199 ? 10.492 -21.297 -6.828 1 97.31 199 GLY A CA 1
ATOM 1551 C C . GLY A 1 199 ? 11.062 -21.922 -5.562 1 97.31 199 GLY A C 1
ATOM 1552 O O . GLY A 1 199 ? 10.32 -22.375 -4.691 1 97.31 199 GLY A O 1
ATOM 1553 N N . HIS A 1 200 ? 12.359 -22.062 -5.484 1 97.5 200 HIS A N 1
ATOM 1554 C CA . HIS A 1 200 ? 12.93 -22.625 -4.27 1 97.5 200 HIS A CA 1
ATOM 1555 C C . HIS A 1 200 ? 13.344 -21.531 -3.287 1 97.5 200 HIS A C 1
ATOM 1557 O O . HIS A 1 200 ? 13.43 -21.781 -2.082 1 97.5 200 HIS A O 1
ATOM 1563 N N . SER A 1 201 ? 13.516 -20.297 -3.824 1 97.56 201 SER A N 1
ATOM 1564 C CA . SER A 1 201 ? 13.961 -19.188 -2.975 1 97.56 201 SER A CA 1
ATOM 1565 C C . SER A 1 201 ? 15.172 -19.594 -2.139 1 97.56 201 SER A C 1
ATOM 1567 O O . SER A 1 201 ? 15.266 -19.234 -0.963 1 97.56 201 SER A O 1
ATOM 1569 N N . ARG A 1 202 ? 16 -20.484 -2.756 1 96.69 202 ARG A N 1
ATOM 1570 C CA . ARG A 1 202 ? 17.266 -20.953 -2.195 1 96.69 202 ARG A CA 1
ATOM 1571 C C . ARG A 1 202 ? 17.016 -21.844 -0.984 1 96.69 202 ARG A C 1
ATOM 1573 O O . ARG A 1 202 ? 17.875 -21.969 -0.104 1 96.69 202 ARG A O 1
ATOM 1580 N N . GLN A 1 203 ? 15.859 -22.406 -0.858 1 98.38 203 GLN A N 1
ATOM 1581 C CA . GLN A 1 203 ? 15.531 -23.375 0.185 1 98.38 203 GLN A CA 1
ATOM 1582 C C . GLN A 1 203 ? 15.352 -24.766 -0.396 1 98.38 203 GLN A C 1
ATOM 1584 O O . GLN A 1 203 ? 15.172 -24.938 -1.605 1 98.38 203 GLN A O 1
ATOM 1589 N N . THR A 1 204 ? 15.422 -25.812 0.481 1 98.25 204 THR A N 1
ATOM 1590 C CA . THR A 1 204 ? 15.117 -27.172 0.061 1 98.25 204 THR A CA 1
ATOM 1591 C C . THR A 1 204 ? 13.609 -27.359 -0.086 1 98.25 204 THR A C 1
ATOM 1593 O O . THR A 1 204 ? 12.828 -26.625 0.51 1 98.25 204 THR A O 1
ATOM 1596 N N . LEU A 1 205 ? 13.273 -28.297 -0.858 1 98.5 205 LEU A N 1
ATOM 1597 C CA . LEU A 1 205 ? 11.859 -28.625 -1.03 1 98.5 205 LEU A CA 1
ATOM 1598 C C . LEU A 1 205 ? 11.234 -29.047 0.292 1 98.5 205 LEU A C 1
ATOM 1600 O O . LEU A 1 205 ? 10.078 -28.734 0.567 1 98.5 205 LEU A O 1
ATOM 1604 N N . GLU A 1 206 ? 11.984 -29.766 1.105 1 98.38 206 GLU A N 1
ATOM 1605 C CA . GLU A 1 206 ? 11.523 -30.203 2.418 1 98.38 206 GLU A CA 1
ATOM 1606 C C . GLU A 1 206 ? 11.203 -29.016 3.32 1 98.38 206 GLU A C 1
ATOM 1608 O O . GLU A 1 206 ? 10.195 -29.016 4.023 1 98.38 206 GLU A O 1
ATOM 1613 N N . TRP A 1 207 ? 12.07 -28.047 3.264 1 98.56 207 TRP A N 1
ATOM 1614 C CA . TRP A 1 207 ? 11.844 -26.844 4.059 1 98.56 207 TRP A CA 1
ATOM 1615 C C . TRP A 1 207 ? 10.578 -26.125 3.598 1 98.56 207 TRP A C 1
ATOM 1617 O O . TRP A 1 207 ? 9.773 -25.688 4.422 1 98.56 207 TRP A O 1
ATOM 1627 N N . ILE A 1 208 ? 10.406 -25.984 2.303 1 98.81 208 ILE A N 1
ATOM 1628 C CA . ILE A 1 208 ? 9.234 -25.328 1.742 1 98.81 208 ILE A CA 1
ATOM 1629 C C . ILE A 1 208 ? 7.973 -26.078 2.158 1 98.81 208 ILE A C 1
ATOM 1631 O O . ILE A 1 208 ? 7 -25.469 2.611 1 98.81 208 ILE A O 1
ATOM 1635 N N . ALA A 1 209 ? 8 -27.391 2.049 1 98.75 209 ALA A N 1
ATOM 1636 C CA . ALA A 1 209 ? 6.855 -28.219 2.422 1 98.75 209 ALA A CA 1
ATOM 1637 C C . ALA A 1 209 ? 6.5 -28.031 3.893 1 98.75 209 ALA A C 1
ATOM 1639 O O . ALA A 1 209 ? 5.324 -27.906 4.242 1 98.75 209 ALA A O 1
ATOM 1640 N N . ARG A 1 210 ? 7.496 -27.984 4.656 1 98.12 210 ARG A N 1
ATOM 1641 C CA . ARG A 1 210 ? 7.301 -27.906 6.098 1 98.12 210 ARG A CA 1
ATOM 1642 C C . ARG A 1 210 ? 6.73 -26.562 6.512 1 98.12 210 ARG A C 1
ATOM 1644 O O . ARG A 1 210 ? 5.832 -26.484 7.355 1 98.12 210 ARG A O 1
ATOM 1651 N N . TYR A 1 211 ? 7.188 -25.484 5.859 1 97.88 211 TYR A N 1
ATOM 1652 C CA . TYR A 1 211 ? 6.949 -24.172 6.465 1 97.88 211 TYR A CA 1
ATOM 1653 C C . TYR A 1 211 ? 5.93 -23.375 5.664 1 97.88 211 TYR A C 1
ATOM 1655 O O . TYR A 1 211 ? 5.27 -22.484 6.199 1 97.88 211 TYR A O 1
ATOM 1663 N N . SER A 1 212 ? 5.754 -23.641 4.418 1 98.44 212 SER A N 1
ATOM 1664 C CA . SER A 1 212 ? 4.848 -22.828 3.6 1 98.44 212 SER A CA 1
ATOM 1665 C C . SER A 1 212 ? 3.453 -23.438 3.555 1 98.44 212 SER A C 1
ATOM 1667 O O . SER A 1 212 ? 3.236 -24.547 4.062 1 98.44 212 SER A O 1
ATOM 1669 N N . HIS A 1 213 ? 2.5 -22.703 3.039 1 98.69 213 HIS A N 1
ATOM 1670 C CA . HIS A 1 213 ? 1.128 -23.172 2.877 1 98.69 213 HIS A CA 1
ATOM 1671 C C . HIS A 1 213 ? 0.875 -23.641 1.451 1 98.69 213 HIS A C 1
ATOM 1673 O O . HIS A 1 213 ? -0.239 -24.062 1.12 1 98.69 213 HIS A O 1
ATOM 1679 N N . GLY A 1 214 ? 1.825 -23.609 0.58 1 98.81 214 GLY A N 1
ATOM 1680 C CA . GLY A 1 214 ? 1.802 -24.047 -0.808 1 98.81 214 GLY A CA 1
ATOM 1681 C C . GLY A 1 214 ? 3.033 -23.625 -1.586 1 98.81 214 GLY A C 1
ATOM 1682 O O . GLY A 1 214 ? 3.955 -23.031 -1.024 1 98.81 214 GLY A O 1
ATOM 1683 N N . TRP A 1 215 ? 3.072 -23.969 -2.828 1 98.88 215 TRP A N 1
ATOM 1684 C CA . TRP A 1 215 ? 4.25 -23.75 -3.658 1 98.88 215 TRP A CA 1
ATOM 1685 C C . TRP A 1 215 ? 3.865 -23.141 -5.008 1 98.88 215 TRP A C 1
ATOM 1687 O O . TRP A 1 215 ? 2.881 -23.562 -5.621 1 98.88 215 TRP A O 1
ATOM 1697 N N . ILE A 1 216 ? 4.523 -22.078 -5.391 1 98.81 216 ILE A N 1
ATOM 1698 C CA . ILE A 1 216 ? 4.395 -21.5 -6.723 1 98.81 216 ILE A CA 1
ATOM 1699 C C . ILE A 1 216 ? 5.605 -21.875 -7.57 1 98.81 216 ILE A C 1
ATOM 1701 O O . ILE A 1 216 ? 6.746 -21.594 -7.199 1 98.81 216 ILE A O 1
ATOM 1705 N N . SER A 1 217 ? 5.363 -22.469 -8.703 1 97.62 217 SER A N 1
ATOM 1706 C CA . SER A 1 217 ? 6.441 -22.969 -9.555 1 97.62 217 SER A CA 1
ATOM 1707 C C . SER A 1 217 ? 6.312 -22.438 -10.977 1 97.62 217 SER A C 1
ATOM 1709 O O . SER A 1 217 ? 5.418 -21.641 -11.273 1 97.62 217 SER A O 1
ATOM 1711 N N . TYR A 1 218 ? 7.289 -22.797 -11.852 1 95.25 218 TYR A N 1
ATOM 1712 C CA . TYR A 1 218 ? 7.352 -22.391 -13.25 1 95.25 218 TYR A CA 1
ATOM 1713 C C . TYR A 1 218 ? 6.75 -23.438 -14.164 1 95.25 218 TYR A C 1
ATOM 1715 O O . TYR A 1 218 ? 6.688 -24.625 -13.797 1 95.25 218 TYR A O 1
ATOM 1723 N N . PRO A 1 219 ? 6.348 -23.016 -15.297 1 95.12 219 PRO A N 1
ATOM 1724 C CA . PRO A 1 219 ? 5.766 -24 -16.219 1 95.12 219 PRO A CA 1
ATOM 1725 C C . PRO A 1 219 ? 6.82 -24.875 -16.891 1 95.12 219 PRO A C 1
ATOM 1727 O O . PRO A 1 219 ? 7.906 -24.391 -17.234 1 95.12 219 PRO A O 1
ATOM 1730 N N . ARG A 1 220 ? 6.516 -26.125 -16.969 1 94.38 220 ARG A N 1
ATOM 1731 C CA . ARG A 1 220 ? 7.293 -27.109 -17.703 1 94.38 220 ARG A CA 1
ATOM 1732 C C . ARG A 1 220 ? 6.391 -27.969 -18.594 1 94.38 220 ARG A C 1
ATOM 1734 O O . ARG A 1 220 ? 5.164 -27.875 -18.516 1 94.38 220 ARG A O 1
ATOM 1741 N N . ALA A 1 221 ? 7.043 -28.703 -19.469 1 93.12 221 ALA A N 1
ATOM 1742 C CA . ALA A 1 221 ? 6.27 -29.703 -20.203 1 93.12 221 ALA A CA 1
ATOM 1743 C C . ALA A 1 221 ? 5.523 -30.641 -19.25 1 93.12 221 ALA A C 1
ATOM 1745 O O . ALA A 1 221 ? 6.035 -30.984 -18.188 1 93.12 221 ALA A O 1
ATOM 1746 N N . PRO A 1 222 ? 4.324 -31.047 -19.703 1 91.88 222 PRO A N 1
ATOM 1747 C CA . PRO A 1 222 ? 3.43 -31.766 -18.781 1 91.88 222 PRO A CA 1
ATOM 1748 C C . PRO A 1 222 ? 4.094 -32.969 -18.125 1 91.88 222 PRO A C 1
ATOM 1750 O O . PRO A 1 222 ? 3.926 -33.188 -16.922 1 91.88 222 PRO A O 1
ATOM 1753 N N . LYS A 1 223 ? 4.883 -33.75 -18.828 1 94.38 223 LYS A N 1
ATOM 1754 C CA . LYS A 1 223 ? 5.535 -34.906 -18.25 1 94.38 223 LYS A CA 1
ATOM 1755 C C . LYS A 1 223 ? 6.539 -34.5 -17.188 1 94.38 223 LYS A C 1
ATOM 1757 O O . LYS A 1 223 ? 6.605 -35.156 -16.125 1 94.38 223 LYS A O 1
ATOM 1762 N N . THR A 1 224 ? 7.316 -33.531 -17.484 1 96.69 224 THR A N 1
ATOM 1763 C CA . THR A 1 224 ? 8.273 -33 -16.516 1 96.69 224 THR A CA 1
ATOM 1764 C C . THR A 1 224 ? 7.547 -32.375 -15.32 1 96.69 224 THR A C 1
ATOM 1766 O O . THR A 1 224 ? 7.961 -32.562 -14.172 1 96.69 224 THR A O 1
ATOM 1769 N N . GLN A 1 225 ? 6.484 -31.672 -15.609 1 97.5 225 GLN A N 1
ATOM 1770 C CA . GLN A 1 225 ? 5.707 -31.031 -14.555 1 97.5 225 GLN A CA 1
ATOM 1771 C C . GLN A 1 225 ? 5.094 -32.062 -13.609 1 97.5 225 GLN A C 1
ATOM 1773 O O . GLN A 1 225 ? 4.984 -31.828 -12.406 1 97.5 225 GLN A O 1
ATOM 1778 N N . GLN A 1 226 ? 4.676 -33.188 -14.164 1 98.25 226 GLN A N 1
ATOM 1779 C CA . GLN A 1 226 ? 4.121 -34.25 -13.359 1 98.25 226 GLN A CA 1
ATOM 1780 C C . GLN A 1 226 ? 5.117 -34.719 -12.297 1 98.25 226 GLN A C 1
ATOM 1782 O O . GLN A 1 226 ? 4.746 -34.938 -11.141 1 98.25 226 GLN A O 1
ATOM 1787 N N . LEU A 1 227 ? 6.371 -34.812 -12.695 1 98.31 227 LEU A N 1
ATOM 1788 C CA . LEU A 1 227 ? 7.414 -35.25 -11.773 1 98.31 227 LEU A CA 1
ATOM 1789 C C . LEU A 1 227 ? 7.625 -34.219 -10.664 1 98.31 227 LEU A C 1
ATOM 1791 O O . LEU A 1 227 ? 7.855 -34.594 -9.516 1 98.31 227 LEU A O 1
ATOM 1795 N N . ILE A 1 228 ? 7.531 -32.969 -11.031 1 98.31 228 ILE A N 1
ATOM 1796 C CA . ILE A 1 228 ? 7.703 -31.891 -10.062 1 98.31 228 ILE A CA 1
ATOM 1797 C C . ILE A 1 228 ? 6.551 -31.906 -9.062 1 98.31 228 ILE A C 1
ATOM 1799 O O . ILE A 1 228 ? 6.766 -31.781 -7.855 1 98.31 228 ILE A O 1
ATOM 1803 N N . VAL A 1 229 ? 5.359 -32.094 -9.523 1 98.56 229 VAL A N 1
ATOM 1804 C CA . VAL A 1 229 ? 4.172 -32.125 -8.672 1 98.56 229 VAL A CA 1
ATOM 1805 C C . VAL A 1 229 ? 4.25 -33.312 -7.734 1 98.56 229 VAL A C 1
ATOM 1807 O O . VAL A 1 229 ? 3.938 -33.219 -6.547 1 98.56 229 VAL A O 1
ATOM 1810 N N . GLU A 1 230 ? 4.652 -34.438 -8.281 1 98.38 230 GLU A N 1
ATOM 1811 C CA . GLU A 1 230 ? 4.793 -35.656 -7.477 1 98.38 230 GLU A CA 1
ATOM 1812 C C . GLU A 1 230 ? 5.828 -35.438 -6.367 1 98.38 230 GLU A C 1
ATOM 1814 O O . GLU A 1 230 ? 5.621 -35.875 -5.234 1 98.38 230 GLU A O 1
ATOM 1819 N N . SER A 1 231 ? 6.898 -34.844 -6.738 1 98.44 231 SER A N 1
ATOM 1820 C CA . SER A 1 231 ? 7.93 -34.531 -5.746 1 98.44 231 SER A CA 1
ATOM 1821 C C . SER A 1 231 ? 7.395 -33.625 -4.645 1 98.44 231 SER A C 1
ATOM 1823 O O . SER A 1 231 ? 7.707 -33.812 -3.469 1 98.44 231 SER A O 1
ATOM 1825 N N . TRP A 1 232 ? 6.637 -32.625 -4.984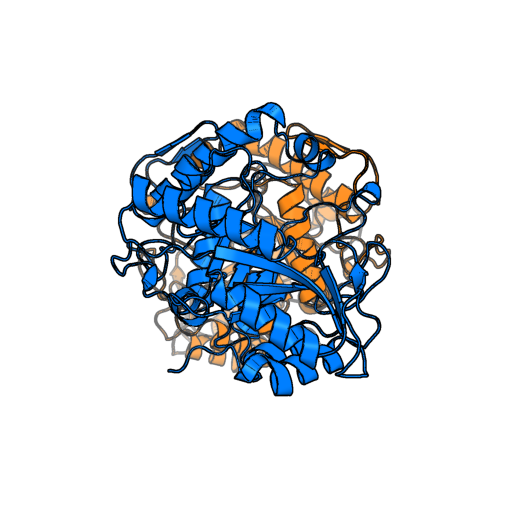 1 98.56 232 TRP A N 1
ATOM 1826 C CA . TRP A 1 232 ? 6.02 -31.719 -4.027 1 98.56 232 TRP A CA 1
ATOM 1827 C C . TRP A 1 232 ? 5.082 -32.469 -3.086 1 98.56 232 TRP A C 1
ATOM 1829 O O . TRP A 1 232 ? 5.172 -32.312 -1.864 1 98.56 232 TRP A O 1
ATOM 1839 N N . ARG A 1 233 ? 4.227 -33.312 -3.641 1 98.25 233 ARG A N 1
ATOM 1840 C CA . ARG A 1 233 ? 3.27 -34.062 -2.842 1 98.25 233 ARG A CA 1
ATOM 1841 C C . ARG A 1 233 ? 3.986 -35.031 -1.885 1 98.25 233 ARG A C 1
ATOM 1843 O O . ARG A 1 233 ? 3.568 -35.188 -0.737 1 98.25 233 ARG A O 1
ATOM 1850 N N . ALA A 1 234 ? 5.012 -35.594 -2.379 1 98.5 234 ALA A N 1
ATOM 1851 C CA . ALA A 1 234 ? 5.793 -36.5 -1.537 1 98.5 234 ALA A CA 1
ATOM 1852 C C . ALA A 1 234 ? 6.445 -35.75 -0.382 1 98.5 234 ALA A C 1
ATOM 1854 O O . ALA A 1 234 ? 6.449 -36.219 0.755 1 98.5 234 ALA A O 1
ATOM 1855 N N . ALA A 1 235 ? 7.023 -34.594 -0.677 1 98.69 235 ALA A N 1
ATOM 1856 C CA . ALA A 1 235 ? 7.652 -33.781 0.356 1 98.69 235 ALA A CA 1
ATOM 1857 C C . ALA A 1 235 ? 6.637 -33.344 1.407 1 98.69 235 ALA A C 1
ATOM 1859 O O . ALA A 1 235 ? 6.922 -33.375 2.607 1 98.69 235 ALA A O 1
ATOM 1860 N N . VAL A 1 236 ? 5.445 -32.938 0.979 1 98.69 236 VAL A N 1
ATOM 1861 C CA . VAL A 1 236 ? 4.395 -32.531 1.897 1 98.69 236 VAL A CA 1
ATOM 1862 C C . VAL A 1 236 ? 3.971 -33.688 2.781 1 98.69 236 VAL A C 1
ATOM 1864 O O . VAL A 1 236 ? 3.832 -33.531 3.996 1 98.69 236 VAL A O 1
ATOM 1867 N N . ARG A 1 237 ? 3.771 -34.844 2.146 1 98.31 237 ARG A N 1
ATOM 1868 C CA . ARG A 1 237 ? 3.379 -36.031 2.902 1 98.31 237 ARG A CA 1
ATOM 1869 C C . ARG A 1 237 ? 4.414 -36.344 3.973 1 98.31 237 ARG A C 1
ATOM 1871 O O . ARG A 1 237 ? 4.059 -36.719 5.102 1 98.31 237 ARG A O 1
ATOM 1878 N N . THR A 1 238 ? 5.594 -36.281 3.633 1 98.5 238 THR A N 1
ATOM 1879 C CA . THR A 1 238 ? 6.684 -36.594 4.543 1 98.5 238 THR A CA 1
ATOM 1880 C C . THR A 1 238 ? 6.746 -35.594 5.699 1 98.5 238 THR A C 1
ATOM 1882 O O . THR A 1 238 ? 6.918 -36 6.855 1 98.5 238 THR A O 1
ATOM 1885 N N . GLU A 1 239 ? 6.586 -34.312 5.414 1 98.44 239 GLU A N 1
ATOM 1886 C CA . GLU A 1 239 ? 6.832 -33.281 6.395 1 98.44 239 GLU A CA 1
ATOM 1887 C C . GLU A 1 239 ? 5.562 -32.938 7.176 1 98.44 239 GLU A C 1
ATOM 1889 O O . GLU A 1 239 ? 5.633 -32.469 8.32 1 98.44 239 GLU A O 1
ATOM 1894 N N . CYS A 1 240 ? 4.398 -33.156 6.527 1 97.88 240 CYS A N 1
ATOM 1895 C CA . CYS A 1 240 ? 3.182 -32.625 7.113 1 97.88 240 CYS A CA 1
ATOM 1896 C C . CYS A 1 240 ? 2.061 -33.656 7.102 1 97.88 240 CYS A C 1
ATOM 1898 O O . CYS A 1 240 ? 0.919 -33.344 7.445 1 97.88 240 CYS A O 1
ATOM 1900 N N . GLY A 1 241 ? 2.268 -34.812 6.609 1 97.5 241 GLY A N 1
ATOM 1901 C CA . GLY A 1 241 ? 1.227 -35.844 6.512 1 97.5 241 GLY A CA 1
ATOM 1902 C C . GLY A 1 241 ? 0.28 -35.594 5.348 1 97.5 241 GLY A C 1
ATOM 1903 O O . GLY A 1 241 ? 0.717 -35.344 4.23 1 97.5 241 GLY A O 1
ATOM 1904 N N . GLU A 1 242 ? -1.062 -35.719 5.59 1 95.94 242 GLU A N 1
ATOM 1905 C CA . GLU A 1 242 ? -2.039 -35.656 4.508 1 95.94 242 GLU A CA 1
ATOM 1906 C C . GLU A 1 242 ? -2.578 -34.25 4.316 1 95.94 242 GLU A C 1
ATOM 1908 O O . GLU A 1 242 ? -3.65 -34.062 3.736 1 95.94 242 GLU A O 1
ATOM 1913 N N . LEU A 1 243 ? -1.861 -33.281 4.863 1 96.88 243 LEU A N 1
ATOM 1914 C CA . LEU A 1 243 ? -2.291 -31.906 4.742 1 96.88 243 LEU A CA 1
ATOM 1915 C C . LEU A 1 243 ? -2.266 -31.453 3.283 1 96.88 243 LEU A C 1
ATOM 1917 O O . LEU A 1 243 ? -1.311 -31.734 2.559 1 96.88 243 LEU A O 1
ATOM 1921 N N . PHE A 1 244 ? -3.324 -30.781 2.855 1 97.88 244 PHE A N 1
ATOM 1922 C CA . PHE A 1 244 ? -3.383 -30.234 1.504 1 97.88 244 PHE A CA 1
ATOM 1923 C C . PHE A 1 244 ? -2.621 -28.906 1.42 1 97.88 244 PHE A C 1
ATOM 1925 O O . PHE A 1 244 ? -2.977 -27.938 2.092 1 97.88 244 PHE A O 1
ATOM 1932 N N . LYS A 1 245 ? -1.579 -28.875 0.632 1 98.69 245 LYS A N 1
ATOM 1933 C CA . LYS A 1 245 ? -0.837 -27.672 0.262 1 98.69 245 LYS A CA 1
ATOM 1934 C C . LYS A 1 245 ? -0.764 -27.516 -1.254 1 98.69 245 LYS A C 1
ATOM 1936 O O . LYS A 1 245 ? -0.111 -28.312 -1.935 1 98.69 245 LYS A O 1
ATOM 1941 N N . PRO A 1 246 ? -1.374 -26.516 -1.74 1 98.88 246 PRO A N 1
ATOM 1942 C CA . PRO A 1 246 ? -1.603 -26.438 -3.184 1 98.88 246 PRO A CA 1
ATOM 1943 C C . PRO A 1 246 ? -0.316 -26.188 -3.973 1 98.88 246 PRO A C 1
ATOM 1945 O O . PRO A 1 246 ? 0.651 -25.656 -3.432 1 98.88 246 PRO A O 1
ATOM 1948 N N . PHE A 1 247 ? -0.352 -26.656 -5.219 1 98.88 247 PHE A N 1
ATOM 1949 C CA . PHE A 1 247 ? 0.66 -26.406 -6.238 1 98.88 247 PHE A CA 1
ATOM 1950 C C . PHE A 1 247 ? 0.144 -25.422 -7.277 1 98.88 247 PHE A C 1
ATOM 1952 O O . PHE A 1 247 ? -0.887 -25.656 -7.91 1 98.88 247 PHE A O 1
ATOM 1959 N N . THR A 1 248 ? 0.841 -24.297 -7.398 1 98.88 248 THR A N 1
ATOM 1960 C CA . THR A 1 248 ? 0.515 -23.25 -8.359 1 98.88 248 THR A CA 1
ATOM 1961 C C . THR A 1 248 ? 1.62 -23.109 -9.398 1 98.88 248 THR A C 1
ATOM 1963 O O . THR A 1 248 ? 2.803 -23.234 -9.078 1 98.88 248 THR A O 1
ATOM 1966 N N . GLN A 1 249 ? 1.254 -22.859 -10.625 1 98.69 249 GLN A N 1
ATOM 1967 C CA . GLN A 1 249 ? 2.262 -22.516 -11.625 1 98.69 249 GLN A CA 1
ATOM 1968 C C . GLN A 1 249 ? 1.811 -21.328 -12.469 1 98.69 249 GLN A C 1
ATOM 1970 O O . GLN A 1 249 ? 0.613 -21.062 -12.578 1 98.69 249 GLN A O 1
ATOM 1975 N N . SER A 1 250 ? 2.826 -20.609 -13.039 1 98.31 250 SER A N 1
ATOM 1976 C CA . SER A 1 250 ? 2.535 -19.578 -14.039 1 98.31 250 SER A CA 1
ATOM 1977 C C . SER A 1 250 ? 2.41 -20.188 -15.43 1 98.31 250 SER A C 1
ATOM 1979 O O . SER A 1 250 ? 2.717 -21.375 -15.625 1 98.31 250 SER A O 1
ATOM 1981 N N . LEU A 1 251 ? 1.878 -19.469 -16.375 1 98.62 251 LEU A N 1
ATOM 1982 C CA . LEU A 1 251 ? 1.765 -19.891 -17.766 1 98.62 251 LEU A CA 1
ATOM 1983 C C . LEU A 1 251 ? 1.57 -18.672 -18.672 1 98.62 251 LEU A C 1
ATOM 1985 O O . LEU A 1 251 ? 0.536 -18.016 -18.609 1 98.62 251 LEU A O 1
ATOM 1989 N N . TYR A 1 252 ? 2.57 -18.391 -19.516 1 98.19 252 TYR A N 1
ATOM 1990 C CA . TYR A 1 252 ? 2.393 -17.375 -20.562 1 98.19 252 TYR A CA 1
ATOM 1991 C C . TYR A 1 252 ? 1.596 -17.953 -21.734 1 98.19 252 TYR A C 1
ATOM 1993 O O . TYR A 1 252 ? 1.825 -19.078 -22.156 1 98.19 252 TYR A O 1
ATOM 2001 N N . ILE A 1 253 ? 0.665 -17.141 -22.203 1 98.62 253 ILE A N 1
ATOM 2002 C CA . ILE A 1 253 ? -0.058 -17.625 -23.375 1 98.62 253 ILE A CA 1
ATOM 2003 C C . ILE A 1 253 ? -0.159 -16.531 -24.422 1 98.62 253 ILE A C 1
ATOM 2005 O O . ILE A 1 253 ? -0.251 -15.344 -24.078 1 98.62 253 ILE A O 1
ATOM 2009 N N . ASP A 1 254 ? -0.042 -16.844 -25.641 1 98.69 254 ASP A N 1
ATOM 2010 C CA . ASP A 1 254 ? -0.541 -16.141 -26.812 1 98.69 254 ASP A CA 1
ATOM 2011 C C . ASP A 1 254 ? -1.743 -16.859 -27.422 1 98.69 254 ASP A C 1
ATOM 2013 O O . ASP A 1 254 ? -1.583 -17.781 -28.219 1 98.69 254 ASP A O 1
ATOM 2017 N N . LEU A 1 255 ? -2.971 -16.484 -26.953 1 98.81 255 LEU A N 1
ATOM 2018 C CA . LEU A 1 255 ? -4.203 -17.125 -27.391 1 98.81 255 LEU A CA 1
ATOM 2019 C C . LEU A 1 255 ? -4.602 -16.641 -28.797 1 98.81 255 LEU A C 1
ATOM 2021 O O . LEU A 1 255 ? -4.953 -15.477 -28.969 1 98.81 255 LEU A O 1
ATOM 2025 N N . THR A 1 256 ? -4.648 -17.516 -29.734 1 98.44 256 THR A N 1
ATOM 2026 C CA . THR A 1 256 ? -4.922 -17.141 -31.109 1 98.44 256 THR A CA 1
ATOM 2027 C C . THR A 1 256 ? -6.422 -17.016 -31.344 1 98.44 256 THR A C 1
ATOM 2029 O O . THR A 1 256 ? -7.227 -17.484 -30.547 1 98.44 256 THR A O 1
ATOM 2032 N N . ASP A 1 257 ? -6.754 -16.375 -32.406 1 96.94 257 ASP A N 1
ATOM 2033 C CA . ASP A 1 257 ? -8.156 -16.203 -32.781 1 96.94 257 ASP A CA 1
ATOM 2034 C C . ASP A 1 257 ? -8.789 -17.531 -33.188 1 96.94 257 ASP A C 1
ATOM 2036 O O . ASP A 1 257 ? -9.984 -17.75 -32.969 1 96.94 257 ASP A O 1
ATOM 2040 N N . SER A 1 258 ? -8.016 -18.391 -33.781 1 97.62 258 SER A N 1
ATOM 2041 C CA . SER A 1 258 ? -8.516 -19.703 -34.125 1 97.62 258 SER A CA 1
ATOM 2042 C C . SER A 1 258 ? -8.469 -20.656 -32.938 1 97.62 258 SER A C 1
ATOM 2044 O O . SER A 1 258 ? -7.398 -20.953 -32.406 1 97.62 258 SER A O 1
ATOM 2046 N N . PRO A 1 259 ? -9.555 -21.219 -32.531 1 97.81 259 PRO A N 1
ATOM 2047 C CA . PRO A 1 259 ? -9.602 -22.078 -31.375 1 97.81 259 PRO A CA 1
ATOM 2048 C C . PRO A 1 259 ? -8.852 -23.391 -31.578 1 97.81 259 PRO A C 1
ATOM 2050 O O . PRO A 1 259 ? -8.547 -24.094 -30.609 1 97.81 259 PRO A O 1
ATOM 2053 N N . GLN A 1 260 ? -8.516 -23.766 -32.844 1 98.12 260 GLN A N 1
ATOM 2054 C CA . GLN A 1 260 ? -7.938 -25.062 -33.125 1 98.12 260 GLN A CA 1
ATOM 2055 C C . GLN A 1 260 ? -6.426 -24.969 -33.312 1 98.12 260 GLN A C 1
ATOM 2057 O O . GLN A 1 260 ? -5.758 -25.969 -33.562 1 98.12 260 GLN A O 1
ATOM 2062 N N . THR A 1 261 ? -5.895 -23.766 -33.188 1 98.38 261 THR A N 1
ATOM 2063 C CA . THR A 1 261 ? -4.461 -23.578 -33.375 1 98.38 261 THR A CA 1
ATOM 2064 C C . THR A 1 261 ? -3.66 -24.5 -32.469 1 98.38 261 THR A C 1
ATOM 2066 O O . THR A 1 261 ? -3.795 -24.422 -31.25 1 98.38 261 THR A O 1
ATOM 2069 N N . PRO A 1 262 ? -2.803 -25.391 -33 1 98.19 262 PRO A N 1
ATOM 2070 C CA . PRO A 1 262 ? -1.979 -26.25 -32.156 1 98.19 262 PRO A CA 1
ATOM 2071 C C . PRO A 1 262 ? -0.936 -25.469 -31.359 1 98.19 262 PRO A C 1
ATOM 2073 O O . PRO A 1 262 ? -0.504 -24.391 -31.781 1 98.19 262 PRO A O 1
ATOM 2076 N N . PRO A 1 263 ? -0.518 -26.031 -30.297 1 97.75 263 PRO A N 1
ATOM 2077 C CA . PRO A 1 263 ? 0.432 -25.328 -29.438 1 97.75 263 PRO A CA 1
ATOM 2078 C C . PRO A 1 263 ? 1.812 -25.172 -30.062 1 97.75 263 PRO A C 1
ATOM 2080 O O . PRO A 1 263 ? 2.318 -26.125 -30.672 1 97.75 263 PRO A O 1
ATOM 2083 N N . ARG A 1 264 ? 2.363 -24 -29.922 1 97.88 264 ARG A N 1
ATOM 2084 C CA . ARG A 1 264 ? 3.758 -23.688 -30.219 1 97.88 264 ARG A CA 1
ATOM 2085 C C . ARG A 1 264 ? 4.449 -23.094 -29 1 97.88 264 ARG A C 1
ATOM 2087 O O . ARG A 1 264 ? 3.932 -22.156 -28.391 1 97.88 264 ARG A O 1
ATOM 2094 N N . PRO A 1 265 ? 5.582 -23.641 -28.656 1 96.88 265 PRO A N 1
ATOM 2095 C CA . PRO A 1 265 ? 6.254 -23.125 -27.469 1 96.88 265 PRO A CA 1
ATOM 2096 C C . PRO A 1 265 ? 6.668 -21.656 -27.609 1 96.88 265 PRO A C 1
ATOM 2098 O O . PRO A 1 265 ? 7.078 -21.234 -28.688 1 96.88 265 PRO A O 1
ATOM 2101 N N . ILE A 1 266 ? 6.473 -20.875 -26.641 1 96.62 266 ILE A N 1
ATOM 2102 C CA . ILE A 1 266 ? 7.055 -19.547 -26.438 1 96.62 266 ILE A CA 1
ATOM 2103 C C . ILE A 1 266 ? 7.758 -19.5 -25.078 1 96.62 266 ILE A C 1
ATOM 2105 O O . ILE A 1 266 ? 7.785 -20.5 -24.359 1 96.62 266 ILE A O 1
ATOM 2109 N N . HIS A 1 267 ? 8.32 -18.359 -24.734 1 93.94 267 HIS A N 1
ATOM 2110 C CA . HIS A 1 267 ? 8.992 -18.234 -23.438 1 93.94 267 HIS A CA 1
ATOM 2111 C C . HIS A 1 267 ? 8.031 -18.531 -22.297 1 93.94 267 HIS A C 1
ATOM 2113 O O . HIS A 1 267 ? 7.086 -17.781 -22.047 1 93.94 267 HIS A O 1
ATOM 2119 N N . LEU A 1 268 ? 8.258 -19.688 -21.594 1 95.69 268 LEU A N 1
ATOM 2120 C CA . LEU A 1 268 ? 7.559 -20.109 -20.391 1 95.69 268 LEU A CA 1
ATOM 2121 C C . LEU A 1 268 ? 6.074 -20.344 -20.672 1 95.69 268 LEU A C 1
ATOM 2123 O O . LEU A 1 268 ? 5.238 -20.156 -19.781 1 95.69 268 LEU A O 1
ATOM 2127 N N . GLY A 1 269 ? 5.75 -20.672 -21.984 1 97.69 269 GLY A N 1
ATOM 2128 C CA . GLY A 1 269 ? 4.352 -20.922 -22.297 1 97.69 269 GLY A CA 1
ATOM 2129 C C . GLY A 1 269 ? 4.125 -21.344 -23.734 1 97.69 269 GLY A C 1
ATOM 2130 O O . GLY A 1 269 ? 4.965 -22.031 -24.328 1 97.69 269 GLY A O 1
ATOM 2131 N N . TYR A 1 270 ? 2.916 -21 -24.234 1 98.44 270 TYR A N 1
ATOM 2132 C CA . TYR A 1 270 ? 2.533 -21.484 -25.562 1 98.44 270 TYR A CA 1
ATOM 2133 C C . TYR A 1 270 ? 1.712 -20.453 -26.312 1 98.44 270 TYR A C 1
ATOM 2135 O O . TYR A 1 270 ? 0.96 -19.688 -25.703 1 98.44 270 TYR A O 1
ATOM 2143 N N . GLN A 1 271 ? 1.899 -20.406 -27.562 1 98.69 271 GLN A N 1
ATOM 2144 C CA . GLN A 1 271 ? 0.88 -19.906 -28.469 1 98.69 271 GLN A CA 1
ATOM 2145 C C . GLN A 1 271 ? -0.076 -21.016 -28.906 1 98.69 271 GLN A C 1
ATOM 2147 O O . GLN A 1 271 ? 0.36 -22.078 -29.344 1 98.69 271 GLN A O 1
ATOM 2152 N N . LEU A 1 272 ? -1.389 -20.781 -28.766 1 98.75 272 LEU A N 1
ATOM 2153 C CA . LEU A 1 272 ? -2.32 -21.875 -29.047 1 98.75 272 LEU A CA 1
ATOM 2154 C C . LEU A 1 272 ? -3.756 -21.359 -29.109 1 98.75 272 LEU A C 1
ATOM 2156 O O . LEU A 1 272 ? -4.02 -20.203 -28.75 1 98.75 272 LEU A O 1
ATOM 2160 N N . GLY A 1 273 ? -4.633 -22.172 -29.594 1 98.69 273 GLY A N 1
ATOM 2161 C CA . GLY A 1 273 ? -6.059 -21.891 -29.531 1 98.69 273 GLY A CA 1
ATOM 2162 C C . GLY A 1 273 ? -6.711 -22.359 -28.25 1 98.69 273 GLY A C 1
ATOM 2163 O O . GLY A 1 273 ? -6.109 -23.125 -27.484 1 98.69 273 GLY A O 1
ATOM 2164 N N . ARG A 1 274 ? -7.965 -21.906 -27.984 1 98.56 274 ARG A N 1
ATOM 2165 C CA . ARG A 1 274 ? -8.609 -22.141 -26.703 1 98.56 274 ARG A CA 1
ATOM 2166 C C . ARG A 1 274 ? -8.883 -23.625 -26.484 1 98.56 274 ARG A C 1
ATOM 2168 O O . ARG A 1 274 ? -8.891 -24.109 -25.359 1 98.56 274 ARG A O 1
ATOM 2175 N N . TYR A 1 275 ? -9.117 -24.438 -27.578 1 98.62 275 TYR A N 1
ATOM 2176 C CA . TYR A 1 275 ? -9.367 -25.859 -27.391 1 98.62 275 TYR A CA 1
ATOM 2177 C C . TYR A 1 275 ? -8.133 -26.578 -26.859 1 98.62 275 TYR A C 1
ATOM 2179 O O . TYR A 1 275 ? -8.234 -27.406 -25.953 1 98.62 275 TYR A O 1
ATOM 2187 N N . HIS A 1 276 ? -7.016 -26.219 -27.406 1 98.5 276 HIS A N 1
ATOM 2188 C CA . HIS A 1 276 ? -5.773 -26.812 -26.938 1 98.5 276 HIS A CA 1
ATOM 2189 C C . HIS A 1 276 ? -5.395 -26.297 -25.562 1 98.5 276 HIS A C 1
ATOM 2191 O O . HIS A 1 276 ? -4.801 -27.031 -24.766 1 98.5 276 HIS A O 1
ATOM 2197 N N . LEU A 1 277 ? -5.738 -25.062 -25.281 1 98.69 277 LEU A N 1
ATOM 2198 C CA . LEU A 1 277 ? -5.527 -24.547 -23.938 1 98.69 277 LEU A CA 1
ATOM 2199 C C . LEU A 1 277 ? -6.336 -25.344 -22.922 1 98.69 277 LEU A C 1
ATOM 2201 O O . LEU A 1 277 ? -5.812 -25.734 -21.875 1 98.69 277 LEU A O 1
ATOM 2205 N N . ILE A 1 278 ? -7.613 -25.594 -23.203 1 98.69 278 ILE A N 1
ATOM 2206 C CA . ILE A 1 278 ? -8.477 -26.375 -22.312 1 98.69 278 ILE A CA 1
ATOM 2207 C C . ILE A 1 278 ? -7.867 -27.75 -22.078 1 98.69 278 ILE A C 1
ATOM 2209 O O . ILE A 1 278 ? -7.781 -28.203 -20.938 1 98.69 278 ILE A O 1
ATOM 2213 N N . SER A 1 279 ? -7.395 -28.375 -23.156 1 98.25 279 SER A N 1
ATOM 2214 C CA . SER A 1 279 ? -6.777 -29.703 -23.031 1 98.25 279 SER A CA 1
ATOM 2215 C C . SER A 1 279 ? -5.539 -29.641 -22.156 1 98.25 279 SER A C 1
ATOM 2217 O O . SER A 1 279 ? -5.316 -30.547 -21.328 1 98.25 279 SER A O 1
ATOM 2219 N N . LEU A 1 280 ? -4.754 -28.656 -22.391 1 98.19 280 LEU A N 1
ATOM 2220 C CA . LEU A 1 280 ? -3.553 -28.484 -21.594 1 98.19 280 LEU A CA 1
ATOM 2221 C C . LEU A 1 280 ? -3.906 -28.312 -20.109 1 98.19 280 LEU A C 1
ATOM 2223 O O . LEU A 1 280 ? -3.311 -28.953 -19.25 1 98.19 280 LEU A O 1
ATOM 2227 N N . LEU A 1 281 ? -4.844 -27.469 -19.797 1 98.56 281 LEU A N 1
ATOM 2228 C CA . LEU A 1 281 ? -5.258 -27.203 -18.422 1 98.56 281 LEU A CA 1
ATOM 2229 C C . LEU A 1 281 ? -5.836 -28.453 -17.781 1 98.56 281 LEU A C 1
ATOM 2231 O O . LEU A 1 281 ? -5.609 -28.719 -16.594 1 98.56 281 LEU A O 1
ATOM 2235 N N . GLU A 1 282 ? -6.594 -29.25 -18.562 1 98.31 282 GLU A N 1
ATOM 2236 C CA . GLU A 1 282 ? -7.113 -30.516 -18.062 1 98.31 282 GLU A CA 1
ATOM 2237 C C . GLU A 1 282 ? -5.977 -31.469 -17.703 1 98.31 282 GLU A C 1
ATOM 2239 O O . GLU A 1 282 ? -6.039 -32.156 -16.672 1 98.31 282 GLU A O 1
ATOM 2244 N N . SER A 1 283 ? -5.008 -31.516 -18.578 1 98.19 283 SER A N 1
ATOM 2245 C CA . SER A 1 283 ? -3.844 -32.344 -18.297 1 98.19 283 SER A CA 1
ATOM 2246 C C . SER A 1 283 ? -3.139 -31.906 -17.016 1 98.19 283 SER A C 1
ATOM 2248 O O . SER A 1 283 ? -2.711 -32.75 -16.219 1 98.19 283 SER A O 1
ATOM 2250 N N . LEU A 1 284 ? -2.99 -30.594 -16.828 1 98.44 284 LEU A N 1
ATOM 2251 C CA . LEU A 1 284 ? -2.354 -30.047 -15.633 1 98.44 284 LEU A CA 1
ATOM 2252 C C . LEU A 1 284 ? -3.158 -30.375 -14.383 1 98.44 284 LEU A C 1
ATOM 2254 O O . LEU A 1 284 ? -2.588 -30.719 -13.344 1 98.44 284 LEU A O 1
ATOM 2258 N N . GLN A 1 285 ? -4.457 -30.281 -14.492 1 98.31 285 GLN A N 1
ATOM 2259 C CA . GLN A 1 285 ? -5.312 -30.672 -13.375 1 98.31 285 GLN A CA 1
ATOM 2260 C C . GLN A 1 285 ? -5.094 -32.125 -13.008 1 98.31 285 GLN A C 1
ATOM 2262 O O . GLN A 1 285 ? -5 -32.469 -11.828 1 98.31 285 GLN A O 1
ATOM 2267 N N . GLU A 1 286 ? -5.012 -32.969 -14 1 98 286 GLU A N 1
ATOM 2268 C CA . GLU A 1 286 ? -4.859 -34.406 -13.789 1 98 286 GLU A CA 1
ATOM 2269 C C . GLU A 1 286 ? -3.566 -34.719 -13.047 1 98 286 GLU A C 1
ATOM 2271 O O . GLU A 1 286 ? -3.529 -35.625 -12.203 1 98 286 GLU A O 1
ATOM 2276 N N . ILE A 1 287 ? -2.586 -33.969 -13.367 1 97.75 287 ILE A N 1
ATOM 2277 C CA . ILE A 1 287 ? -1.311 -34.281 -12.742 1 97.75 287 ILE A CA 1
ATOM 2278 C C . ILE A 1 287 ? -1.208 -33.594 -11.383 1 97.75 287 ILE A C 1
ATOM 2280 O O . ILE A 1 287 ? -0.229 -33.781 -10.656 1 97.75 287 ILE A O 1
ATOM 2284 N N . GLY A 1 288 ? -2.148 -32.656 -11.008 1 98.06 288 GLY A N 1
ATOM 2285 C CA . GLY A 1 288 ? -2.229 -32.188 -9.641 1 98.06 288 GLY A CA 1
ATOM 2286 C C . GLY A 1 288 ? -1.929 -30.719 -9.5 1 98.06 288 GLY A C 1
ATOM 2287 O O . GLY A 1 288 ? -1.732 -30.219 -8.391 1 98.06 288 GLY A O 1
ATOM 2288 N N . VAL A 1 289 ? -1.845 -29.969 -10.625 1 98.62 289 VAL A N 1
ATOM 2289 C CA . VAL A 1 289 ? -1.743 -28.516 -10.547 1 98.62 289 VAL A CA 1
ATOM 2290 C C . VAL A 1 289 ? -3.066 -27.922 -10.062 1 98.62 289 VAL A C 1
ATOM 2292 O O . VAL A 1 289 ? -4.133 -28.281 -10.57 1 98.62 289 VAL A O 1
ATOM 2295 N N . ASN A 1 290 ? -2.99 -27.047 -9.086 1 98.81 290 ASN A N 1
ATOM 2296 C CA . ASN A 1 290 ? -4.215 -26.578 -8.453 1 98.81 290 ASN A CA 1
ATOM 2297 C C . ASN A 1 290 ? -4.586 -25.172 -8.93 1 98.81 290 ASN A C 1
ATOM 2299 O O . ASN A 1 290 ? -5.73 -24.734 -8.758 1 98.81 290 ASN A O 1
ATOM 2303 N N . HIS A 1 291 ? -3.646 -24.453 -9.484 1 98.88 291 HIS A N 1
ATOM 2304 C CA . HIS A 1 291 ? -3.891 -23.094 -9.945 1 98.88 291 HIS A CA 1
ATOM 2305 C C . HIS A 1 291 ? -2.902 -22.688 -11.031 1 98.88 291 HIS A C 1
ATOM 2307 O O . HIS A 1 291 ? -1.712 -23 -10.938 1 98.88 291 HIS A O 1
ATOM 2313 N N . VAL A 1 292 ? -3.387 -22.062 -12.047 1 98.88 292 VAL A N 1
ATOM 2314 C CA . VAL A 1 292 ? -2.541 -21.547 -13.117 1 98.88 292 VAL A CA 1
ATOM 2315 C C . VAL A 1 292 ? -2.697 -20.016 -13.203 1 98.88 292 VAL A C 1
ATOM 2317 O O . VAL A 1 292 ? -3.814 -19.516 -13.312 1 98.88 292 VAL A O 1
ATOM 2320 N N . ILE A 1 293 ? -1.588 -19.359 -13.078 1 98.88 293 ILE A N 1
ATOM 2321 C CA . ILE A 1 293 ? -1.529 -17.906 -13.25 1 98.88 293 ILE A CA 1
ATOM 2322 C C . ILE A 1 293 ? -1.246 -17.578 -14.711 1 98.88 293 ILE A C 1
ATOM 2324 O O . ILE A 1 293 ? -0.109 -17.703 -15.172 1 98.88 293 ILE A O 1
ATOM 2328 N N . VAL A 1 294 ? -2.225 -17.094 -15.406 1 98.81 294 VAL A N 1
ATOM 2329 C CA . VAL A 1 294 ? -2.109 -16.812 -16.828 1 98.81 294 VAL A CA 1
ATOM 2330 C C . VAL A 1 294 ? -1.471 -15.445 -17.047 1 98.81 294 VAL A C 1
ATOM 2332 O O . VAL A 1 294 ? -1.912 -14.453 -16.453 1 98.81 294 VAL A O 1
ATOM 2335 N N . ASN A 1 295 ? -0.463 -15.398 -17.812 1 98.19 295 ASN A N 1
ATOM 2336 C CA . ASN A 1 295 ? 0.247 -14.18 -18.188 1 98.19 295 ASN A CA 1
ATOM 2337 C C . ASN A 1 295 ? 0.018 -13.828 -19.656 1 98.19 295 ASN A C 1
ATOM 2339 O O . ASN A 1 295 ? 0.243 -14.664 -20.531 1 98.19 295 ASN A O 1
ATOM 2343 N N . LEU A 1 296 ? -0.305 -12.602 -19.969 1 98.12 296 LEU A N 1
ATOM 2344 C CA . LEU A 1 296 ? -0.759 -12.234 -21.297 1 98.12 296 LEU A CA 1
ATOM 2345 C C . LEU A 1 296 ? 0.299 -11.414 -22.031 1 98.12 296 LEU A C 1
ATOM 2347 O O . LEU A 1 296 ? 0.065 -10.938 -23.141 1 98.12 296 LEU A O 1
ATOM 2351 N N . LYS A 1 297 ? 1.451 -11.211 -21.453 1 97 297 LYS A N 1
ATOM 2352 C CA . LYS A 1 297 ? 2.473 -10.297 -21.953 1 97 297 LYS A CA 1
ATOM 2353 C C . LYS A 1 297 ? 2.768 -10.547 -23.422 1 97 297 LYS A C 1
ATOM 2355 O O . LYS A 1 297 ? 2.863 -9.609 -24.219 1 97 297 LYS A O 1
ATOM 2360 N N . TYR A 1 298 ? 2.855 -11.75 -23.859 1 96.5 298 TYR A N 1
ATOM 2361 C CA . TYR A 1 298 ? 3.346 -12.094 -25.203 1 96.5 298 TYR A CA 1
ATOM 2362 C C . TYR A 1 298 ? 2.189 -12.281 -26.172 1 96.5 298 TYR A C 1
ATOM 2364 O O . TYR A 1 298 ? 2.383 -12.781 -27.281 1 96.5 298 TYR A O 1
ATOM 2372 N N . GLY A 1 299 ? 1.012 -11.953 -25.766 1 97.12 299 GLY A N 1
ATOM 2373 C CA . GLY A 1 299 ? -0.153 -12.062 -26.625 1 97.12 299 GLY A CA 1
ATOM 2374 C C . GLY A 1 299 ? -0.126 -11.094 -27.797 1 97.12 299 GLY A C 1
ATOM 2375 O O . GLY A 1 299 ? 0.477 -10.023 -27.703 1 97.12 299 GLY A O 1
ATOM 2376 N N . GLN A 1 300 ? -0.85 -11.453 -28.844 1 96.75 300 GLN A N 1
ATOM 2377 C CA . GLN A 1 300 ? -0.939 -10.594 -30.016 1 96.75 300 GLN A CA 1
ATOM 2378 C C . GLN A 1 300 ? -2.307 -9.922 -30.094 1 96.75 300 GLN A C 1
ATOM 2380 O O . GLN A 1 300 ? -2.473 -8.938 -30.812 1 96.75 300 GLN A O 1
ATOM 2385 N N . ARG A 1 301 ? -3.232 -10.445 -29.328 1 97.25 301 ARG A N 1
ATOM 2386 C CA . ARG A 1 301 ? -4.59 -9.906 -29.297 1 97.25 301 ARG A CA 1
ATOM 2387 C C . ARG A 1 301 ? -4.777 -8.953 -28.125 1 97.25 301 ARG A C 1
ATOM 2389 O O . ARG A 1 301 ? -4.043 -9.031 -27.141 1 97.25 301 ARG A O 1
ATOM 2396 N N . PRO A 1 302 ? -5.789 -8.031 -28.266 1 96.94 302 PRO A N 1
ATOM 2397 C CA . PRO A 1 302 ? -6.086 -7.199 -27.094 1 96.94 302 PRO A CA 1
ATOM 2398 C C . PRO A 1 302 ? -6.434 -8.023 -25.859 1 96.94 302 PRO A C 1
ATOM 2400 O O . PRO A 1 302 ? -7.242 -8.953 -25.938 1 96.94 302 PRO A O 1
ATOM 2403 N N . ALA A 1 303 ? -5.816 -7.672 -24.781 1 97.62 303 ALA A N 1
ATOM 2404 C CA . ALA A 1 303 ? -5.988 -8.422 -23.547 1 97.62 303 ALA A CA 1
ATOM 2405 C C . ALA A 1 303 ? -7.461 -8.508 -23.156 1 97.62 303 ALA A C 1
ATOM 2407 O O . ALA A 1 303 ? -7.914 -9.531 -22.641 1 97.62 303 ALA A O 1
ATOM 2408 N N . SER A 1 304 ? -8.172 -7.402 -23.359 1 98.12 304 SER A N 1
ATOM 2409 C CA . SER A 1 304 ? -9.586 -7.383 -23 1 98.12 304 SER A CA 1
ATOM 2410 C C . SER A 1 304 ? -10.352 -8.492 -23.719 1 98.12 304 SER A C 1
ATOM 2412 O O . SER A 1 304 ? -11.203 -9.148 -23.141 1 98.12 304 SER A O 1
ATOM 2414 N N . GLU A 1 305 ? -10.039 -8.75 -25 1 98.38 305 GLU A N 1
ATOM 2415 C CA . GLU A 1 305 ? -10.695 -9.797 -25.781 1 98.38 305 GLU A CA 1
ATOM 2416 C C . GLU A 1 305 ? -10.281 -11.18 -25.297 1 98.38 305 GLU A C 1
ATOM 2418 O O . GLU A 1 305 ? -11.109 -12.094 -25.219 1 98.38 305 GLU A O 1
ATOM 2423 N N . VAL A 1 306 ? -9.047 -11.305 -25.016 1 98.69 306 VAL A N 1
ATOM 2424 C CA . VAL A 1 306 ? -8.523 -12.586 -24.562 1 98.69 306 VAL A CA 1
ATOM 2425 C C . VAL A 1 306 ? -9.148 -12.938 -23.203 1 98.69 306 VAL A C 1
ATOM 2427 O O . VAL A 1 306 ? -9.578 -14.078 -23 1 98.69 306 VAL A O 1
ATOM 2430 N N . ILE A 1 307 ? -9.211 -11.977 -22.281 1 98.75 307 ILE A N 1
ATOM 2431 C CA . ILE A 1 307 ? -9.789 -12.188 -20.953 1 98.75 307 ILE A CA 1
ATOM 2432 C C . ILE A 1 307 ? -11.258 -12.594 -21.094 1 98.75 307 ILE A C 1
ATOM 2434 O O . ILE A 1 307 ? -11.719 -13.516 -20.422 1 98.75 307 ILE A O 1
ATOM 2438 N N . GLU A 1 308 ? -11.953 -11.922 -22.016 1 98.62 308 GLU A N 1
ATOM 2439 C CA . GLU A 1 308 ? -13.352 -12.273 -22.266 1 98.62 308 GLU A CA 1
ATOM 2440 C C . GLU A 1 308 ? -13.477 -13.703 -22.797 1 98.62 308 GLU A C 1
ATOM 2442 O O . GLU A 1 308 ? -14.344 -14.453 -22.344 1 98.62 308 GLU A O 1
ATOM 2447 N N . GLU A 1 309 ? -12.641 -14.031 -23.75 1 98.69 309 GLU A N 1
ATOM 2448 C CA . GLU A 1 309 ? -12.695 -15.367 -24.328 1 98.69 309 GLU A CA 1
ATOM 2449 C C . GLU A 1 309 ? -12.352 -16.438 -23.297 1 98.69 309 GLU A C 1
ATOM 2451 O O . GLU A 1 309 ? -13.023 -17.469 -23.219 1 98.69 309 GLU A O 1
ATOM 2456 N N . LEU A 1 310 ? -11.336 -16.234 -22.5 1 98.75 310 LEU A N 1
ATOM 2457 C CA . LEU A 1 310 ? -11.008 -17.156 -21.438 1 98.75 310 LEU A CA 1
ATOM 2458 C C . LEU A 1 310 ? -12.18 -17.328 -20.469 1 98.75 310 LEU A C 1
ATOM 2460 O O . LEU A 1 310 ? -12.531 -18.453 -20.109 1 98.75 310 LEU A O 1
ATOM 2464 N N . GLY A 1 311 ? -12.719 -16.188 -20.031 1 98.38 311 GLY A N 1
ATOM 2465 C CA . GLY A 1 311 ? -13.812 -16.188 -19.078 1 98.38 311 GLY A CA 1
ATOM 2466 C C . GLY A 1 311 ? -15.039 -16.922 -19.578 1 98.38 311 GLY A C 1
ATOM 2467 O O . GLY A 1 311 ? -15.695 -17.641 -18.812 1 98.38 311 GLY A O 1
ATOM 2468 N N . GLN A 1 312 ? -15.312 -16.828 -20.828 1 97.62 312 GLN A N 1
ATOM 2469 C CA . GLN A 1 312 ? -16.547 -17.359 -21.406 1 97.62 312 GLN A CA 1
ATOM 2470 C C . GLN A 1 312 ? -16.375 -18.812 -21.812 1 97.62 312 GLN A C 1
ATOM 2472 O O . GLN A 1 312 ? -17.297 -19.625 -21.656 1 97.62 312 GLN A O 1
ATOM 2477 N N . PHE A 1 313 ? -15.195 -19.156 -22.297 1 98.12 313 PHE A N 1
ATOM 2478 C CA . PHE A 1 313 ? -15.117 -20.422 -23 1 98.12 313 PHE A CA 1
ATOM 2479 C C . PHE A 1 313 ? -14.148 -21.375 -22.297 1 98.12 313 PHE A C 1
ATOM 2481 O O . PHE A 1 313 ? -14.172 -22.578 -22.531 1 98.12 313 PHE A O 1
ATOM 2488 N N . VAL A 1 314 ? -13.266 -20.906 -21.469 1 98.62 314 VAL A N 1
ATOM 2489 C CA . VAL A 1 314 ? -12.258 -21.75 -20.844 1 98.62 314 VAL A CA 1
ATOM 2490 C C . VAL A 1 314 ? -12.555 -21.906 -19.359 1 98.62 314 VAL A C 1
ATOM 2492 O O . VAL A 1 314 ? -12.656 -23.031 -18.859 1 98.62 314 VAL A O 1
ATOM 2495 N N . LEU A 1 315 ? -12.797 -20.812 -18.672 1 97.62 315 LEU A N 1
ATOM 2496 C CA . LEU A 1 315 ? -12.906 -20.703 -17.219 1 97.62 315 LEU A CA 1
ATOM 2497 C C . LEU A 1 315 ? -14.008 -21.609 -16.688 1 97.62 315 LEU A C 1
ATOM 2499 O O . LEU A 1 315 ? -13.859 -22.219 -15.625 1 97.62 315 LEU A O 1
ATOM 2503 N N . PRO A 1 316 ? -15.156 -21.75 -17.375 1 96 316 PRO A N 1
ATOM 2504 C CA . PRO A 1 316 ? -16.25 -22.547 -16.844 1 96 316 PRO A CA 1
ATOM 2505 C C . PRO A 1 316 ? -15.852 -24 -16.547 1 96 316 PRO A C 1
ATOM 2507 O O . PRO A 1 316 ? -16.469 -24.656 -15.719 1 96 316 PRO A O 1
ATOM 2510 N N . ASN A 1 317 ? -14.805 -24.5 -17.172 1 94.31 317 ASN A N 1
ATOM 2511 C CA . ASN A 1 317 ? -14.312 -25.844 -16.953 1 94.31 317 ASN A CA 1
ATOM 2512 C C . ASN A 1 317 ? -13.445 -25.922 -15.695 1 94.31 317 ASN A C 1
ATOM 2514 O O . ASN A 1 317 ? -13.125 -27.031 -15.227 1 94.31 317 ASN A O 1
ATOM 2518 N N . PHE A 1 318 ? -13.117 -24.75 -15.133 1 96.94 318 PHE A N 1
ATOM 2519 C CA . PHE A 1 318 ? -12.109 -24.719 -14.078 1 96.94 318 PHE A CA 1
ATOM 2520 C C . PHE A 1 318 ? -12.555 -23.828 -12.922 1 96.94 318 PHE A C 1
ATOM 2522 O O . PHE A 1 318 ? -11.758 -23.078 -12.367 1 96.94 318 PHE A O 1
ATOM 2529 N N . VAL A 1 319 ? -13.773 -23.828 -12.594 1 90.31 319 VAL A N 1
ATOM 2530 C CA . VAL A 1 319 ? -14.336 -23.078 -11.469 1 90.31 319 VAL A CA 1
ATOM 2531 C C . VAL A 1 319 ? -14.609 -24.031 -10.305 1 90.31 319 VAL A C 1
ATOM 2533 O O . VAL A 1 319 ? -14.914 -25.219 -10.523 1 90.31 319 VAL A O 1
ATOM 2536 N N . LEU A 1 320 ? -14.445 -23.438 -9.117 1 86.75 320 LEU A N 1
ATOM 2537 C CA . LEU A 1 320 ? -14.719 -24.234 -7.93 1 86.75 320 LEU A CA 1
ATOM 2538 C C . LEU A 1 320 ? -16.203 -24.188 -7.574 1 86.75 320 LEU A C 1
ATOM 2540 O O . LEU A 1 320 ? -16.828 -23.125 -7.625 1 86.75 320 LEU A O 1
ATOM 2544 N N . SER A 1 321 ? -16.969 -25.172 -7.941 1 67.56 321 SER A N 1
ATOM 2545 C CA . SER A 1 321 ? -18.391 -25.234 -7.637 1 67.56 321 SER A CA 1
ATOM 2546 C C . SER A 1 321 ? -18.656 -24.906 -6.172 1 67.56 321 SER A C 1
ATOM 2548 O O . SER A 1 321 ? -17.859 -25.234 -5.301 1 67.56 321 SER A O 1
ATOM 2550 N N . THR A 1 322 ? -19.547 -23.812 -5.941 1 51.25 322 THR A N 1
ATOM 2551 C CA . THR A 1 322 ? -20.031 -23.594 -4.582 1 51.25 322 THR A CA 1
ATOM 2552 C C . THR A 1 322 ? -20.734 -24.844 -4.059 1 51.25 322 THR A C 1
ATOM 2554 O O . THR A 1 322 ? -21.344 -25.594 -4.836 1 51.25 322 THR A O 1
ATOM 2557 N N . MET B 1 1 ? 5.301 8.297 -16.781 1 93.12 1 MET B N 1
ATOM 2558 C CA . MET B 1 1 ? 5.512 7.215 -15.828 1 93.12 1 MET B CA 1
ATOM 2559 C C . MET B 1 1 ? 6.953 6.715 -15.883 1 93.12 1 MET B C 1
ATOM 2561 O O . MET B 1 1 ? 7.504 6.289 -14.867 1 93.12 1 MET B O 1
ATOM 2565 N N . PHE B 1 2 ? 7.645 6.871 -17.047 1 94.94 2 PHE B N 1
ATOM 2566 C CA . PHE B 1 2 ? 8.938 6.211 -17.219 1 94.94 2 PHE B CA 1
ATOM 2567 C C . PHE B 1 2 ? 10.055 7.238 -17.344 1 94.94 2 PHE B C 1
ATOM 2569 O O . PHE B 1 2 ? 11.234 6.887 -17.312 1 94.94 2 PHE B O 1
ATOM 2576 N N . THR B 1 3 ? 9.625 8.461 -17.516 1 96.44 3 THR B N 1
ATOM 2577 C CA . THR B 1 3 ? 10.594 9.547 -17.578 1 96.44 3 THR B CA 1
ATOM 2578 C C . THR B 1 3 ? 10.219 10.672 -16.625 1 96.44 3 THR B C 1
ATOM 2580 O O . THR B 1 3 ? 9.031 10.898 -16.359 1 96.44 3 THR B O 1
ATOM 2583 N N . PRO B 1 4 ? 11.234 11.367 -16.078 1 97.75 4 PRO B N 1
ATOM 2584 C CA . PRO B 1 4 ? 10.93 12.484 -15.195 1 97.75 4 PRO B CA 1
ATOM 2585 C C . PRO B 1 4 ? 10.047 13.539 -15.867 1 97.75 4 PRO B C 1
ATOM 2587 O O . PRO B 1 4 ? 10.203 13.82 -17.062 1 97.75 4 PRO B O 1
ATOM 2590 N N . ASN B 1 5 ? 9.164 14.094 -15.062 1 97.62 5 ASN B N 1
ATOM 2591 C CA . ASN B 1 5 ? 8.25 15.133 -15.531 1 97.62 5 ASN B CA 1
ATOM 2592 C C . ASN B 1 5 ? 8.812 16.531 -15.281 1 97.62 5 ASN B C 1
ATOM 2594 O O . ASN B 1 5 ? 9.492 16.766 -14.273 1 97.62 5 ASN B O 1
ATOM 2598 N N . SER B 1 6 ? 8.508 17.453 -16.109 1 96.94 6 SER B N 1
ATOM 2599 C CA . SER B 1 6 ? 9.039 18.797 -15.961 1 96.94 6 SER B CA 1
ATOM 2600 C C . SER B 1 6 ? 7.996 19.75 -15.375 1 96.94 6 SER B C 1
ATOM 2602 O O . SER B 1 6 ? 8.312 20.891 -15.031 1 96.94 6 SER B O 1
ATOM 2604 N N . ILE B 1 7 ? 6.746 19.281 -15.289 1 97.88 7 ILE B N 1
ATOM 2605 C CA . ILE B 1 7 ? 5.68 20.125 -14.742 1 97.88 7 ILE B CA 1
ATOM 2606 C C . ILE B 1 7 ? 5.977 20.453 -13.281 1 97.88 7 ILE B C 1
ATOM 2608 O O . ILE B 1 7 ? 6.223 19.547 -12.469 1 97.88 7 ILE B O 1
ATOM 2612 N N . PRO B 1 8 ? 6.023 21.719 -12.898 1 97.94 8 PRO B N 1
ATOM 2613 C CA . PRO B 1 8 ? 6.309 22.094 -11.508 1 97.94 8 PRO B CA 1
ATOM 2614 C C . PRO B 1 8 ? 5.301 21.5 -10.523 1 97.94 8 PRO B C 1
ATOM 2616 O O . PRO B 1 8 ? 4.121 21.359 -10.852 1 97.94 8 PRO B O 1
ATOM 2619 N N . TYR B 1 9 ? 5.742 21.219 -9.32 1 97.94 9 TYR B N 1
ATOM 2620 C CA . TYR B 1 9 ? 4.898 20.562 -8.32 1 97.94 9 TYR B CA 1
ATOM 2621 C C . TYR B 1 9 ? 3.693 21.422 -7.977 1 97.94 9 TYR B C 1
ATOM 2623 O O . TYR B 1 9 ? 2.652 20.922 -7.555 1 97.94 9 TYR B O 1
ATOM 2631 N N . GLN B 1 10 ? 3.809 22.734 -8.164 1 97.94 10 GLN B N 1
ATOM 2632 C CA . GLN B 1 10 ? 2.727 23.656 -7.844 1 97.94 10 GLN B CA 1
ATOM 2633 C C . GLN B 1 10 ? 1.519 23.422 -8.75 1 97.94 10 GLN B C 1
ATOM 2635 O O . GLN B 1 10 ? 0.413 23.875 -8.438 1 97.94 10 GLN B O 1
ATOM 2640 N N . GLN B 1 11 ? 1.718 22.734 -9.852 1 98.31 11 GLN B N 1
ATOM 2641 C CA . GLN B 1 11 ? 0.641 22.484 -10.797 1 98.31 11 GLN B CA 1
ATOM 2642 C C . GLN B 1 11 ? -0.006 21.125 -10.539 1 98.31 11 GLN B C 1
ATOM 2644 O O . GLN B 1 11 ? -0.942 20.734 -11.242 1 98.31 11 GLN B O 1
ATOM 2649 N N . GLN B 1 12 ? 0.491 20.438 -9.57 1 98.5 12 GLN B N 1
ATOM 2650 C CA . GLN B 1 12 ? -0.12 19.156 -9.203 1 98.5 12 GLN B CA 1
ATOM 2651 C C . GLN B 1 12 ? -1.562 19.344 -8.742 1 98.5 12 GLN B C 1
ATOM 2653 O O . GLN B 1 12 ? -1.843 20.219 -7.914 1 98.5 12 GLN B O 1
ATOM 2658 N N . PRO B 1 13 ? -2.469 18.484 -9.195 1 98.44 13 PRO B N 1
ATOM 2659 C CA . PRO B 1 13 ? -3.881 18.656 -8.852 1 98.44 13 PRO B CA 1
ATOM 2660 C C . PRO B 1 13 ? -4.125 18.656 -7.344 1 98.44 13 PRO B C 1
ATOM 2662 O O . PRO B 1 13 ? -4.887 19.484 -6.836 1 98.44 13 PRO B O 1
ATOM 2665 N N . GLY B 1 14 ? -3.488 17.797 -6.582 1 98.56 14 GLY B N 1
ATOM 2666 C CA . GLY B 1 14 ? -3.645 17.766 -5.137 1 98.56 14 GLY B CA 1
ATOM 2667 C C . GLY B 1 14 ? -3.162 19.031 -4.453 1 98.56 14 GLY B C 1
ATOM 2668 O O . GLY B 1 14 ? -3.811 19.531 -3.533 1 98.56 14 GLY B O 1
ATOM 2669 N N . PHE B 1 15 ? -2.049 19.547 -4.953 1 98.75 15 PHE B N 1
ATOM 2670 C CA . PHE B 1 15 ? -1.5 20.766 -4.391 1 98.75 15 PHE B CA 1
ATOM 2671 C C . PHE B 1 15 ? -2.434 21.953 -4.648 1 98.75 15 PHE B C 1
ATOM 2673 O O . PHE B 1 15 ? -2.738 22.719 -3.732 1 98.75 15 PHE B O 1
ATOM 2680 N N . GLN B 1 16 ? -2.955 22.016 -5.84 1 98.19 16 GLN B N 1
ATOM 2681 C CA . GLN B 1 16 ? -3.812 23.125 -6.238 1 98.19 16 GLN B CA 1
ATOM 2682 C C . GLN B 1 16 ? -5.152 23.078 -5.512 1 98.19 16 GLN B C 1
ATOM 2684 O O . GLN B 1 16 ? -5.734 24.125 -5.203 1 98.19 16 GLN B O 1
ATOM 2689 N N . ARG B 1 17 ? -5.539 21.922 -5.184 1 97.62 17 ARG B N 1
ATOM 2690 C CA . ARG B 1 17 ? -6.805 21.734 -4.484 1 97.62 17 ARG B CA 1
ATOM 2691 C C . ARG B 1 17 ? -6.684 22.156 -3.021 1 97.62 17 ARG B C 1
ATOM 2693 O O . ARG B 1 17 ? -7.656 22.609 -2.416 1 97.62 17 ARG B O 1
ATOM 2700 N N . THR B 1 18 ? -5.512 22.156 -2.471 1 98.62 18 THR B N 1
ATOM 2701 C CA . THR B 1 18 ? -5.34 22.25 -1.026 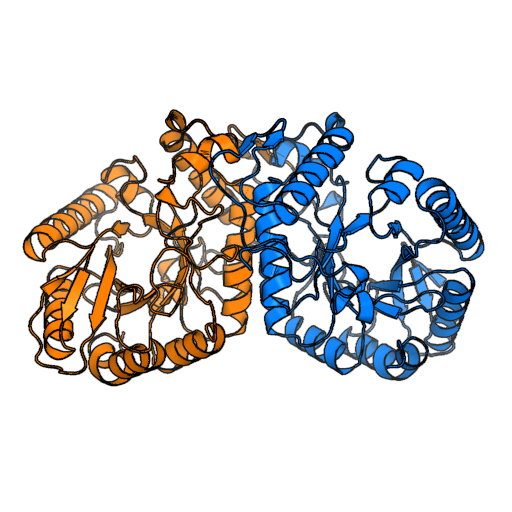1 98.62 18 THR B CA 1
ATOM 2702 C C . THR B 1 18 ? -4.746 23.609 -0.649 1 98.62 18 THR B C 1
ATOM 2704 O O . THR B 1 18 ? -5.02 24.141 0.432 1 98.62 18 THR B O 1
ATOM 2707 N N . TYR B 1 19 ? -3.99 24.188 -1.634 1 98.69 19 TYR B N 1
ATOM 2708 C CA . TYR B 1 19 ? -3.201 25.328 -1.187 1 98.69 19 TYR B CA 1
ATOM 2709 C C . TYR B 1 19 ? -3.357 26.5 -2.141 1 98.69 19 TYR B C 1
ATOM 2711 O O . TYR B 1 19 ? -3.348 26.328 -3.361 1 98.69 19 TYR B O 1
ATOM 2719 N N . ARG B 1 20 ? -3.549 27.609 -1.567 1 97.69 20 ARG B N 1
ATOM 2720 C CA . ARG B 1 20 ? -3.523 28.906 -2.213 1 97.69 20 ARG B CA 1
ATOM 2721 C C . ARG B 1 20 ? -3.115 30 -1.228 1 97.69 20 ARG B C 1
ATOM 2723 O O . ARG B 1 20 ? -3.553 30 -0.075 1 97.69 20 ARG B O 1
ATOM 2730 N N . GLN B 1 21 ? -2.258 30.844 -1.725 1 96.25 21 GLN B N 1
ATOM 2731 C CA . GLN B 1 21 ? -1.805 31.938 -0.868 1 96.25 21 GLN B CA 1
ATOM 2732 C C . GLN B 1 21 ? -2.98 32.781 -0.369 1 96.25 21 GLN B C 1
ATOM 2734 O O . GLN B 1 21 ? -3.861 33.156 -1.149 1 96.25 21 GLN B O 1
ATOM 2739 N N . GLY B 1 22 ? -2.992 33.031 0.946 1 96.62 22 GLY B N 1
ATOM 2740 C CA . GLY B 1 22 ? -3.986 33.875 1.557 1 96.62 22 GLY B CA 1
ATOM 2741 C C . GLY B 1 22 ? -5.301 33.188 1.835 1 96.62 22 GLY B C 1
ATOM 2742 O O . GLY B 1 22 ? -6.246 33.812 2.33 1 96.62 22 GLY B O 1
ATOM 2743 N N . ARG B 1 23 ? -5.383 31.906 1.521 1 98.06 23 ARG B N 1
ATOM 2744 C CA . ARG B 1 23 ? -6.617 31.156 1.727 1 98.06 23 ARG B CA 1
ATOM 2745 C C . ARG B 1 23 ? -6.391 29.984 2.662 1 98.06 23 ARG B C 1
ATOM 2747 O O . ARG B 1 23 ? -5.281 29.453 2.748 1 98.06 23 ARG B O 1
ATOM 2754 N N . LEU B 1 24 ? -7.477 29.625 3.314 1 98.62 24 LEU B N 1
ATOM 2755 C CA . LEU B 1 24 ? -7.461 28.453 4.188 1 98.62 24 LEU B CA 1
ATOM 2756 C C . LEU B 1 24 ? -8.43 27.391 3.689 1 98.62 24 LEU B C 1
ATOM 2758 O O . LEU B 1 24 ? -9.547 27.703 3.285 1 98.62 24 LEU B O 1
ATOM 2762 N N . THR B 1 25 ? -7.949 26.141 3.631 1 98.75 25 THR B N 1
ATOM 2763 C CA . THR B 1 25 ? -8.797 25 3.293 1 98.75 25 THR B CA 1
ATOM 2764 C C . THR B 1 25 ? -8.867 24.016 4.453 1 98.75 25 THR B C 1
ATOM 2766 O O . THR B 1 25 ? -8.109 24.125 5.418 1 98.75 25 THR B O 1
ATOM 2769 N N . LEU B 1 26 ? -9.797 23.094 4.379 1 98.81 26 LEU B N 1
ATOM 2770 C CA . LEU B 1 26 ? -9.992 22.109 5.438 1 98.81 26 LEU B CA 1
ATOM 2771 C C . LEU B 1 26 ? -9.805 20.688 4.902 1 98.81 26 LEU B C 1
ATOM 2773 O O . LEU B 1 26 ? -10.227 20.391 3.785 1 98.81 26 LEU B O 1
ATOM 2777 N N . GLY B 1 27 ? -9.125 19.906 5.609 1 98.75 27 GLY B N 1
ATOM 2778 C CA . GLY B 1 27 ? -9.023 18.469 5.41 1 98.75 27 GLY B CA 1
ATOM 2779 C C . GLY B 1 27 ? -9.375 17.672 6.648 1 98.75 27 GLY B C 1
ATOM 2780 O O . GLY B 1 27 ? -9.641 18.234 7.711 1 98.75 27 GLY B O 1
ATOM 2781 N N . LEU B 1 28 ? -9.453 16.391 6.527 1 98.88 28 LEU B N 1
ATOM 2782 C CA . LEU B 1 28 ? -9.805 15.492 7.633 1 98.88 28 LEU B CA 1
ATOM 2783 C C . LEU B 1 28 ? -8.695 14.477 7.891 1 98.88 28 LEU B C 1
ATOM 2785 O O . LEU B 1 28 ? -8.047 14.016 6.953 1 98.88 28 LEU B O 1
ATOM 2789 N N . PHE B 1 29 ? -8.531 14.18 9.102 1 98.31 29 PHE B N 1
ATOM 2790 C CA . PHE B 1 29 ? -7.531 13.219 9.555 1 98.31 29 PHE B CA 1
ATOM 2791 C C . PHE B 1 29 ? -8.172 11.859 9.797 1 98.31 29 PHE B C 1
ATOM 2793 O O . PHE B 1 29 ? -9.195 11.758 10.484 1 98.31 29 PHE B O 1
ATOM 2800 N N . PHE B 1 30 ? -7.523 10.812 9.234 1 98.25 30 PHE B N 1
ATOM 2801 C CA . PHE B 1 30 ? -7.988 9.469 9.547 1 98.25 30 PHE B CA 1
ATOM 2802 C C . PHE B 1 30 ? -7.582 9.07 10.961 1 98.25 30 PHE B C 1
ATOM 2804 O O . PHE B 1 30 ? -6.504 9.445 11.43 1 98.25 30 PHE B O 1
ATOM 2811 N N . PRO B 1 31 ? -8.312 8.141 11.617 1 98 31 PRO B N 1
ATOM 2812 C CA . PRO B 1 31 ? -9.617 7.625 11.203 1 98 31 PRO B CA 1
ATOM 2813 C C . PRO B 1 31 ? -10.727 8.672 11.312 1 98 31 PRO B C 1
ATOM 2815 O O . PRO B 1 31 ? -10.672 9.539 12.188 1 98 31 PRO B O 1
ATOM 2818 N N . LEU B 1 32 ? -11.672 8.586 10.453 1 98.5 32 LEU B N 1
ATOM 2819 C CA . LEU B 1 32 ? -12.828 9.477 10.461 1 98.5 32 LEU B CA 1
ATOM 2820 C C . LEU B 1 32 ? -13.867 9.008 11.477 1 98.5 32 LEU B C 1
ATOM 2822 O O . LEU B 1 32 ? -14.984 8.633 11.094 1 98.5 32 LEU B O 1
ATOM 2826 N N . GLU B 1 33 ? -13.477 9.031 12.711 1 97.25 33 GLU B N 1
ATOM 2827 C CA . GLU B 1 33 ? -14.359 8.633 13.805 1 97.25 33 GLU B CA 1
ATOM 2828 C C . GLU B 1 33 ? -13.852 9.172 15.141 1 97.25 33 GLU B C 1
ATOM 2830 O O . GLU B 1 33 ? -12.68 9.523 15.273 1 97.25 33 GLU B O 1
ATOM 2835 N N . ALA B 1 34 ? -14.773 9.312 16.031 1 95.31 34 ALA B N 1
ATOM 2836 C CA . ALA B 1 34 ? -14.422 9.531 17.438 1 95.31 34 ALA B CA 1
ATOM 2837 C C . ALA B 1 34 ? -14.242 8.203 18.172 1 95.31 34 ALA B C 1
ATOM 2839 O O . ALA B 1 34 ? -14.961 7.234 17.906 1 95.31 34 ALA B O 1
ATOM 2840 N N . PHE B 1 35 ? -13.266 8.086 18.984 1 92.94 35 PHE B N 1
ATOM 2841 C CA . PHE B 1 35 ? -13.062 6.855 19.75 1 92.94 35 PHE B CA 1
ATOM 2842 C C . PHE B 1 35 ? -12.234 7.117 21 1 92.94 35 PHE B C 1
ATOM 2844 O O . PHE B 1 35 ? -11.484 8.094 21.062 1 92.94 35 PHE B O 1
ATOM 2851 N N . SER B 1 36 ? -12.414 6.305 21.969 1 90.56 36 SER B N 1
ATOM 2852 C CA . SER B 1 36 ? -11.68 6.371 23.234 1 90.56 36 SER B CA 1
ATOM 2853 C C . SER B 1 36 ? -10.516 5.383 23.25 1 90.56 36 SER B C 1
ATOM 2855 O O . SER B 1 36 ? -10.57 4.344 22.594 1 90.56 36 SER B O 1
ATOM 2857 N N . GLY B 1 37 ? -9.57 5.734 24.047 1 90.94 37 GLY B N 1
ATOM 2858 C CA . GLY B 1 37 ? -8.422 4.848 24.109 1 90.94 37 GLY B CA 1
ATOM 2859 C C . GLY B 1 37 ? -7.551 4.902 22.875 1 90.94 37 GLY B C 1
ATOM 2860 O O . GLY B 1 37 ? -7.363 5.969 22.281 1 90.94 37 GLY B O 1
ATOM 2861 N N . ASP B 1 38 ? -6.977 3.711 22.484 1 92.12 38 ASP B N 1
ATOM 2862 C CA . ASP B 1 38 ? -6.023 3.756 21.375 1 92.12 38 ASP B CA 1
ATOM 2863 C C . ASP B 1 38 ? -6.535 2.951 20.188 1 92.12 38 ASP B C 1
ATOM 2865 O O . ASP B 1 38 ? -5.805 2.744 19.203 1 92.12 38 ASP B O 1
ATOM 2869 N N . THR B 1 39 ? -7.734 2.43 20.266 1 90.69 39 THR B N 1
ATOM 2870 C CA . THR B 1 39 ? -8.203 1.489 19.25 1 90.69 39 THR B CA 1
ATOM 2871 C C . THR B 1 39 ? -9.438 2.031 18.531 1 90.69 39 THR B C 1
ATOM 2873 O O . THR B 1 39 ? -10.547 1.982 19.078 1 90.69 39 THR B O 1
ATOM 2876 N N . PRO B 1 40 ? -9.305 2.496 17.359 1 95.69 40 PRO B N 1
ATOM 2877 C CA . PRO B 1 40 ? -10.484 2.877 16.562 1 95.69 40 PRO B CA 1
ATOM 2878 C C . PRO B 1 40 ? -11.234 1.672 16 1 95.69 40 PRO B C 1
ATOM 2880 O O . PRO B 1 40 ? -10.672 0.575 15.93 1 95.69 40 PRO B O 1
ATOM 2883 N N . SER B 1 41 ? -12.539 1.82 15.68 1 95.12 41 SER B N 1
ATOM 2884 C CA . SER B 1 41 ? -13.32 0.75 15.078 1 95.12 41 SER B CA 1
ATOM 2885 C C . SER B 1 41 ? -12.961 0.564 13.602 1 95.12 41 SER B C 1
ATOM 2887 O O . SER B 1 41 ? -13.016 -0.552 13.086 1 95.12 41 SER B O 1
ATOM 2889 N N . MET B 1 42 ? -12.633 1.624 12.906 1 96.69 42 MET B N 1
ATOM 2890 C CA . MET B 1 42 ? -12.305 1.69 11.484 1 96.69 42 MET B CA 1
ATOM 2891 C C . MET B 1 42 ? -13.508 1.317 10.625 1 96.69 42 MET B C 1
ATOM 2893 O O . MET B 1 42 ? -13.359 0.956 9.461 1 96.69 42 MET B O 1
ATOM 2897 N N . LEU B 1 43 ? -14.664 1.439 11.203 1 95.19 43 LEU B N 1
ATOM 2898 C CA . LEU B 1 43 ? -15.891 1.122 10.477 1 95.19 43 LEU B CA 1
ATOM 2899 C C . LEU B 1 43 ? -16.297 2.277 9.57 1 95.19 43 LEU B C 1
ATOM 2901 O O . LEU B 1 43 ? -16.141 3.443 9.93 1 95.19 43 LEU B O 1
ATOM 2905 N N . ASP B 1 44 ? -16.719 2.033 8.367 1 96.62 44 ASP B N 1
ATOM 2906 C CA . ASP B 1 44 ? -17.375 2.926 7.422 1 96.62 44 ASP B CA 1
ATOM 2907 C C . ASP B 1 44 ? -16.422 4.027 6.949 1 96.62 44 ASP B C 1
ATOM 2909 O O . ASP B 1 44 ? -16.875 5.098 6.527 1 96.62 44 ASP B O 1
ATOM 2913 N N . GLN B 1 45 ? -15.203 3.801 6.934 1 98.56 45 GLN B N 1
ATOM 2914 C CA . GLN B 1 45 ? -14.227 4.828 6.605 1 98.56 45 GLN B CA 1
ATOM 2915 C C . GLN B 1 45 ? -14.281 5.191 5.121 1 98.56 45 GLN B C 1
ATOM 2917 O O . GLN B 1 45 ? -14.188 6.363 4.762 1 98.56 45 GLN B O 1
ATOM 2922 N N . ALA B 1 46 ? -14.406 4.148 4.23 1 98.62 46 ALA B N 1
ATOM 2923 C CA . ALA B 1 46 ? -14.461 4.414 2.795 1 98.62 46 ALA B CA 1
ATOM 2924 C C . ALA B 1 46 ? -15.68 5.266 2.441 1 98.62 46 ALA B C 1
ATOM 2926 O O . ALA B 1 46 ? -15.578 6.199 1.643 1 98.62 46 ALA B O 1
ATOM 2927 N N . ARG B 1 47 ? -16.812 4.945 3.031 1 98.56 47 ARG B N 1
ATOM 2928 C CA . ARG B 1 47 ? -18.031 5.719 2.807 1 98.56 47 ARG B CA 1
ATOM 2929 C C . ARG B 1 47 ? -17.859 7.16 3.264 1 98.56 47 ARG B C 1
ATOM 2931 O O . ARG B 1 47 ? -18.266 8.094 2.561 1 98.56 47 ARG B O 1
ATOM 2938 N N . LEU B 1 48 ? -17.266 7.352 4.418 1 98.81 48 LEU B N 1
ATOM 2939 C CA . LEU B 1 48 ? -17.047 8.688 4.953 1 98.81 48 LEU B CA 1
ATOM 2940 C C . LEU B 1 48 ? -16.031 9.461 4.105 1 98.81 48 LEU B C 1
ATOM 2942 O O . LEU B 1 48 ? -16.188 10.672 3.906 1 98.81 48 LEU B O 1
ATOM 2946 N N . ALA B 1 49 ? -15.023 8.789 3.592 1 98.88 49 ALA B N 1
ATOM 2947 C CA . ALA B 1 49 ? -14.047 9.406 2.693 1 98.88 49 ALA B CA 1
ATOM 2948 C C . ALA B 1 49 ? -14.719 9.883 1.404 1 98.88 49 ALA B C 1
ATOM 2950 O O . ALA B 1 49 ? -14.453 10.992 0.931 1 98.88 49 ALA B O 1
ATOM 2951 N N . GLN B 1 50 ? -15.57 9.008 0.848 1 98.81 50 GLN B N 1
ATOM 2952 C CA . GLN B 1 50 ? -16.312 9.375 -0.348 1 98.81 50 GLN B CA 1
ATOM 2953 C C . GLN B 1 50 ? -17.188 10.602 -0.095 1 98.81 50 GLN B C 1
ATOM 2955 O O . GLN B 1 50 ? -17.281 11.484 -0.947 1 98.81 50 GLN B O 1
ATOM 2960 N N . ARG B 1 51 ? -17.828 10.594 1.072 1 98.75 51 ARG B N 1
ATOM 2961 C CA . ARG B 1 51 ? -18.688 11.719 1.418 1 98.75 51 ARG B CA 1
ATOM 2962 C C . ARG B 1 51 ? -17.875 13 1.566 1 98.75 51 ARG B C 1
ATOM 2964 O O . ARG B 1 51 ? -18.281 14.062 1.092 1 98.75 51 ARG B O 1
ATOM 2971 N N . ALA B 1 52 ? -16.719 12.93 2.229 1 98.75 52 ALA B N 1
ATOM 2972 C CA . ALA B 1 52 ? -15.828 14.078 2.367 1 98.75 52 ALA B CA 1
ATOM 2973 C C . ALA B 1 52 ? -15.414 14.617 1.001 1 98.75 52 ALA B C 1
ATOM 2975 O O . ALA B 1 52 ? -15.375 15.836 0.796 1 98.75 52 ALA B O 1
ATOM 2976 N N . ASP B 1 53 ? -15.109 13.727 0.111 1 98.62 53 ASP B N 1
ATOM 2977 C CA . ASP B 1 53 ? -14.758 14.086 -1.26 1 98.62 53 ASP B CA 1
ATOM 2978 C C . ASP B 1 53 ? -15.891 14.852 -1.934 1 98.62 53 ASP B C 1
ATOM 2980 O O . ASP B 1 53 ? -15.672 15.906 -2.523 1 98.62 53 ASP B O 1
ATOM 2984 N N . LYS B 1 54 ? -17.109 14.406 -1.778 1 98.25 54 LYS B N 1
ATOM 2985 C CA . LYS B 1 54 ? -18.281 15.008 -2.395 1 98.25 54 LYS B CA 1
ATOM 2986 C C . LYS B 1 54 ? -18.609 16.359 -1.765 1 98.25 54 LYS B C 1
ATOM 2988 O O . LYS B 1 54 ? -19.078 17.281 -2.449 1 98.25 54 LYS B O 1
ATOM 2993 N N . LEU B 1 55 ? -18.375 16.469 -0.476 1 98.06 55 LEU B N 1
ATOM 2994 C CA . LEU B 1 55 ? -18.703 17.688 0.248 1 98.06 55 LEU B CA 1
ATOM 2995 C C . LEU B 1 55 ? -17.734 18.812 -0.117 1 98.06 55 LEU B C 1
ATOM 2997 O O . LEU B 1 55 ? -18.031 19.984 0.086 1 98.06 55 LEU B O 1
ATOM 3001 N N . GLY B 1 56 ? -16.5 18.406 -0.501 1 97.5 56 GLY B N 1
ATOM 3002 C CA . GLY B 1 56 ? -15.578 19.422 -0.971 1 97.5 56 GLY B CA 1
ATOM 3003 C C . GLY B 1 56 ? -14.414 19.656 -0.027 1 97.5 56 GLY B C 1
ATOM 3004 O O . GLY B 1 56 ? -13.703 20.656 -0.145 1 97.5 56 GLY B O 1
ATOM 3005 N N . PHE B 1 57 ? -14.234 18.781 0.947 1 98.69 57 PHE B N 1
ATOM 3006 C CA . PHE B 1 57 ? -12.984 18.844 1.702 1 98.69 57 PHE B CA 1
ATOM 3007 C C . PHE B 1 57 ? -11.781 18.766 0.77 1 98.69 57 PHE B C 1
ATOM 3009 O O . PHE B 1 57 ? -11.844 18.109 -0.27 1 98.69 57 PHE B O 1
ATOM 3016 N N . SER B 1 58 ? -10.695 19.344 1.137 1 98.62 58 SER B N 1
ATOM 3017 C CA . SER B 1 58 ? -9.586 19.469 0.199 1 98.62 58 SER B CA 1
ATOM 3018 C C . SER B 1 58 ? -8.648 18.266 0.283 1 98.62 58 SER B C 1
ATOM 3020 O O . SER B 1 58 ? -7.957 17.953 -0.685 1 98.62 58 SER B O 1
ATOM 3022 N N . ALA B 1 59 ? -8.648 17.609 1.474 1 98.88 59 ALA B N 1
ATOM 3023 C CA . ALA B 1 59 ? -7.656 16.547 1.623 1 98.88 59 ALA B CA 1
ATOM 3024 C C . ALA B 1 59 ? -8.062 15.578 2.727 1 98.88 59 ALA B C 1
ATOM 3026 O O . ALA B 1 59 ? -8.742 15.953 3.682 1 98.88 59 ALA B O 1
ATOM 3027 N N . LEU B 1 60 ? -7.711 14.352 2.557 1 98.94 60 LEU B N 1
ATOM 3028 C CA . LEU B 1 60 ? -7.691 13.328 3.596 1 98.94 60 LEU B CA 1
ATOM 3029 C C . LEU B 1 60 ? -6.262 13.016 4.023 1 98.94 60 LEU B C 1
ATOM 3031 O O . LEU B 1 60 ? -5.371 12.883 3.18 1 98.94 60 LEU B O 1
ATOM 3035 N N . TRP B 1 61 ? -6.027 12.922 5.301 1 98.94 61 TRP B N 1
ATOM 3036 C CA . TRP B 1 61 ? -4.66 12.805 5.793 1 98.94 61 TRP B CA 1
ATOM 3037 C C . TRP B 1 61 ? -4.457 11.484 6.531 1 98.94 61 TRP B C 1
ATOM 3039 O O . TRP B 1 61 ? -5.266 11.109 7.383 1 98.94 61 TRP B O 1
ATOM 3049 N N . PHE B 1 62 ? -3.391 10.82 6.203 1 98.75 62 PHE B N 1
ATOM 3050 C CA . PHE B 1 62 ? -3.014 9.5 6.688 1 98.75 62 PHE B CA 1
ATOM 3051 C C . PHE B 1 62 ? -1.813 9.594 7.625 1 98.75 62 PHE B C 1
ATOM 3053 O O . PHE B 1 62 ? -1.016 10.523 7.531 1 98.75 62 PHE B O 1
ATOM 3060 N N . ARG B 1 63 ? -1.673 8.586 8.484 1 97.06 63 ARG B N 1
ATOM 3061 C CA . ARG B 1 63 ? -0.561 8.547 9.43 1 97.06 63 ARG B CA 1
ATOM 3062 C C . ARG B 1 63 ? 0.281 7.289 9.227 1 97.06 63 ARG B C 1
ATOM 3064 O O . ARG B 1 63 ? -0.21 6.281 8.711 1 97.06 63 ARG B O 1
ATOM 3071 N N . ASP B 1 64 ? 1.523 7.367 9.57 1 98.06 64 ASP B N 1
ATOM 3072 C CA . ASP B 1 64 ? 2.434 6.227 9.578 1 98.06 64 ASP B CA 1
ATOM 3073 C C . ASP B 1 64 ? 2.713 5.758 11.008 1 98.06 64 ASP B C 1
ATOM 3075 O O . ASP B 1 64 ? 3.656 6.227 11.648 1 98.06 64 ASP B O 1
ATOM 3079 N N . VAL B 1 65 ? 1.899 4.809 11.461 1 97.38 65 VAL B N 1
ATOM 3080 C CA . VAL B 1 65 ? 2.043 4.188 12.773 1 97.38 65 VAL B CA 1
ATOM 3081 C C . VAL B 1 65 ? 2.201 2.678 12.609 1 97.38 65 VAL B C 1
ATOM 3083 O O . VAL B 1 65 ? 1.22 1.935 12.672 1 97.38 65 VAL B O 1
ATOM 3086 N N . PRO B 1 66 ? 3.406 2.201 12.461 1 97.12 66 PRO B N 1
ATOM 3087 C CA . PRO B 1 66 ? 3.609 0.788 12.133 1 97.12 66 PRO B CA 1
ATOM 3088 C C . PRO B 1 66 ? 3.32 -0.135 13.32 1 97.12 66 PRO B C 1
ATOM 3090 O O . PRO B 1 66 ? 2.971 -1.302 13.125 1 97.12 66 PRO B O 1
ATOM 3093 N N . LEU B 1 67 ? 3.469 0.404 14.562 1 97.94 67 LEU B N 1
ATOM 3094 C CA . LEU B 1 67 ? 3.336 -0.45 15.742 1 97.94 67 LEU B CA 1
ATOM 3095 C C . LEU B 1 67 ? 2.373 0.161 16.75 1 97.94 67 LEU B C 1
ATOM 3097 O O . LEU B 1 67 ? 2.324 1.384 16.906 1 97.94 67 LEU B O 1
ATOM 3101 N N . ARG B 1 68 ? 1.652 -0.701 17.422 1 97.56 68 ARG B N 1
ATOM 3102 C CA . ARG B 1 68 ? 0.817 -0.269 18.547 1 97.56 68 ARG B CA 1
ATOM 3103 C C . ARG B 1 68 ? 1.619 -0.212 19.844 1 97.56 68 ARG B C 1
ATOM 3105 O O . ARG B 1 68 ? 2.129 -1.233 20.297 1 97.56 68 ARG B O 1
ATOM 3112 N N . ASP B 1 69 ? 1.795 0.889 20.297 1 95.75 69 ASP B N 1
ATOM 3113 C CA . ASP B 1 69 ? 2.338 1.166 21.625 1 95.75 69 ASP B CA 1
ATOM 3114 C C . ASP B 1 69 ? 1.254 1.694 22.562 1 95.75 69 ASP B C 1
ATOM 3116 O O . ASP B 1 69 ? 0.857 2.857 22.469 1 95.75 69 ASP B O 1
ATOM 3120 N N . PRO B 1 70 ? 0.8 0.852 23.469 1 91.19 70 PRO B N 1
ATOM 3121 C CA . PRO B 1 70 ? -0.296 1.277 24.344 1 91.19 70 PRO B CA 1
ATOM 3122 C C . PRO B 1 70 ? 0.045 2.529 25.141 1 91.19 70 PRO B C 1
ATOM 3124 O O . PRO B 1 70 ? -0.847 3.314 25.484 1 91.19 70 PRO B O 1
ATOM 3127 N N . SER B 1 71 ? 1.252 2.732 25.406 1 90.56 71 SER B N 1
ATOM 3128 C CA . SER B 1 71 ? 1.663 3.875 26.219 1 90.56 71 SER B CA 1
ATOM 3129 C C . SER B 1 71 ? 1.52 5.18 25.453 1 90.56 71 SER B C 1
ATOM 3131 O O . SER B 1 71 ? 1.41 6.254 26.047 1 90.56 71 SER B O 1
ATOM 3133 N N . PHE B 1 72 ? 1.488 5.078 24.141 1 90.12 72 PHE B N 1
ATOM 3134 C CA . PHE B 1 72 ? 1.346 6.273 23.328 1 90.12 72 PHE B CA 1
ATOM 3135 C C . PHE B 1 72 ? -0.119 6.68 23.203 1 90.12 72 PHE B C 1
ATOM 3137 O O . PHE B 1 72 ? -0.427 7.848 22.953 1 90.12 72 PHE B O 1
ATOM 3144 N N . GLY B 1 73 ? -1.012 5.68 23.266 1 87.12 73 GLY B N 1
ATOM 3145 C CA . GLY B 1 73 ? -2.432 5.957 23.406 1 87.12 73 GLY B CA 1
ATOM 3146 C C . GLY B 1 73 ? -3.117 6.234 22.078 1 87.12 73 GLY B C 1
ATOM 3147 O O . GLY B 1 73 ? -4.254 6.715 22.062 1 87.12 73 GLY B O 1
ATOM 3148 N N . ASP B 1 74 ? -2.494 6.031 20.953 1 89.44 74 ASP B N 1
ATOM 3149 C CA . ASP B 1 74 ? -3.07 6.297 19.641 1 89.44 74 ASP B CA 1
ATOM 3150 C C . ASP B 1 74 ? -2.484 5.363 18.594 1 89.44 74 ASP B C 1
ATOM 3152 O O . ASP B 1 74 ? -1.304 5.465 18.25 1 89.44 74 ASP B O 1
ATOM 3156 N N . SER B 1 75 ? -3.316 4.484 18.016 1 92.56 75 SER B N 1
ATOM 3157 C CA . SER B 1 75 ? -2.855 3.51 17.031 1 92.56 75 SER B CA 1
ATOM 3158 C C . SER B 1 75 ? -3.055 4.023 15.609 1 92.56 75 SER B C 1
ATOM 3160 O O . SER B 1 75 ? -2.854 3.283 14.648 1 92.56 75 SER B O 1
ATOM 3162 N N . GLY B 1 76 ? -3.438 5.336 15.492 1 92.94 76 GLY B N 1
ATOM 3163 C CA . GLY B 1 76 ? -3.691 5.887 14.172 1 92.94 76 GLY B CA 1
ATOM 3164 C C . GLY B 1 76 ? -4.793 5.156 13.422 1 92.94 76 GLY B C 1
ATOM 3165 O O . GLY B 1 76 ? -5.793 4.754 14.016 1 92.94 76 GLY B O 1
ATOM 3166 N N . GLN B 1 77 ? -4.707 5.066 12.023 1 92.44 77 GLN B N 1
ATOM 3167 C CA . GLN B 1 77 ? -5.727 4.387 11.227 1 92.44 77 GLN B CA 1
ATOM 3168 C C . GLN B 1 77 ? -5.418 2.898 11.094 1 92.44 77 GLN B C 1
ATOM 3170 O O . GLN B 1 77 ? -5.938 2.232 10.195 1 92.44 77 GLN B O 1
ATOM 3175 N N . VAL B 1 78 ? -4.527 2.359 11.977 1 96.69 78 VAL B N 1
ATOM 3176 C CA . VAL B 1 78 ? -4.25 0.935 12.133 1 96.69 78 VAL B CA 1
ATOM 3177 C C . VAL B 1 78 ? -3.578 0.396 10.875 1 96.69 78 VAL B C 1
ATOM 3179 O O . VAL B 1 78 ? -2.557 -0.291 10.953 1 96.69 78 VAL B O 1
ATOM 3182 N N . PHE B 1 79 ? -4.023 0.749 9.703 1 98.56 79 PHE B N 1
ATOM 3183 C CA . PHE B 1 79 ? -3.588 0.167 8.438 1 98.56 79 PHE B CA 1
ATOM 3184 C C . PHE B 1 79 ? -2.271 0.786 7.984 1 98.56 79 PHE B C 1
ATOM 3186 O O . PHE B 1 79 ? -1.967 1.932 8.328 1 98.56 79 PHE B O 1
ATOM 3193 N N . ASP B 1 80 ? -1.503 0 7.219 1 98.75 80 ASP B N 1
ATOM 3194 C CA . ASP B 1 80 ? -0.33 0.506 6.516 1 98.75 80 ASP B CA 1
ATOM 3195 C C . ASP B 1 80 ? -0.684 1.724 5.664 1 98.75 80 ASP B C 1
ATOM 3197 O O . ASP B 1 80 ? -1.672 1.707 4.926 1 98.75 80 ASP B O 1
ATOM 3201 N N . PRO B 1 81 ? 0.096 2.758 5.781 1 98.75 81 PRO B N 1
ATOM 3202 C CA . PRO B 1 81 ? -0.303 3.988 5.094 1 98.75 81 PRO B CA 1
ATOM 3203 C C . PRO B 1 81 ? -0.335 3.83 3.576 1 98.75 81 PRO B C 1
ATOM 3205 O O . PRO B 1 81 ? -1.225 4.371 2.914 1 98.75 81 PRO B O 1
ATOM 3208 N N . TRP B 1 82 ? 0.589 3.098 2.973 1 98.88 82 TRP B N 1
ATOM 3209 C CA . TRP B 1 82 ? 0.667 2.982 1.521 1 98.88 82 TRP B CA 1
ATOM 3210 C C . TRP B 1 82 ? -0.482 2.139 0.979 1 98.88 82 TRP B C 1
ATOM 3212 O O . TRP B 1 82 ? -1.111 2.502 -0.018 1 98.88 82 TRP B O 1
ATOM 3222 N N . VAL B 1 83 ? -0.761 0.99 1.68 1 98.94 83 VAL B N 1
ATOM 3223 C CA . VAL B 1 83 ? -1.904 0.162 1.311 1 98.94 83 VAL B CA 1
ATOM 3224 C C . VAL B 1 83 ? -3.188 0.984 1.395 1 98.94 83 VAL B C 1
ATOM 3226 O O . VAL B 1 83 ? -4.004 0.968 0.472 1 98.94 83 VAL B O 1
ATOM 3229 N N . TYR B 1 84 ? -3.311 1.728 2.439 1 98.94 84 TYR B N 1
ATOM 3230 C CA . TYR B 1 84 ? -4.527 2.484 2.705 1 98.94 84 TYR B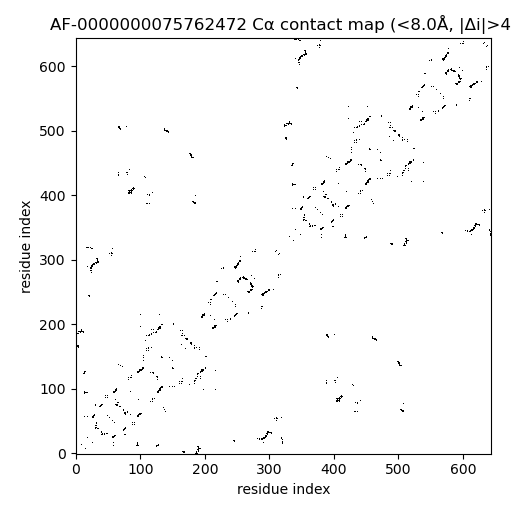 CA 1
ATOM 3231 C C . TYR B 1 84 ? -4.672 3.645 1.727 1 98.94 84 TYR B C 1
ATOM 3233 O O . TYR B 1 84 ? -5.781 3.959 1.288 1 98.94 84 TYR B O 1
ATOM 3241 N N . LEU B 1 85 ? -3.578 4.262 1.385 1 98.94 85 LEU B N 1
ATOM 3242 C CA . LEU B 1 85 ? -3.58 5.312 0.373 1 98.94 85 LEU B CA 1
ATOM 3243 C C . LEU B 1 85 ? -4.055 4.77 -0.972 1 98.94 85 LEU B C 1
ATOM 3245 O O . LEU B 1 85 ? -4.879 5.395 -1.641 1 98.94 85 LEU B O 1
ATOM 3249 N N . GLY B 1 86 ? -3.525 3.611 -1.381 1 98.94 86 GLY B N 1
ATOM 3250 C CA . GLY B 1 86 ? -4.023 2.994 -2.6 1 98.94 86 GLY B CA 1
ATOM 3251 C C . GLY B 1 86 ? -5.512 2.701 -2.557 1 98.94 86 GLY B C 1
ATOM 3252 O O . GLY B 1 86 ? -6.242 3.029 -3.494 1 98.94 86 GLY B O 1
ATOM 3253 N N . PHE B 1 87 ? -5.977 2.115 -1.403 1 98.94 87 PHE B N 1
ATOM 3254 C CA . PHE B 1 87 ? -7.367 1.739 -1.187 1 98.94 87 PHE B CA 1
ATOM 3255 C C . PHE B 1 87 ? -8.281 2.957 -1.28 1 98.94 87 PHE B C 1
ATOM 3257 O O . PHE B 1 87 ? -9.289 2.93 -1.982 1 98.94 87 PHE B O 1
ATOM 3264 N N . MET B 1 88 ? -7.848 4.066 -0.695 1 98.94 88 MET B N 1
ATOM 3265 C CA . MET B 1 88 ? -8.688 5.258 -0.651 1 98.94 88 MET B CA 1
ATOM 3266 C C . MET B 1 88 ? -8.602 6.039 -1.957 1 98.94 88 MET B C 1
ATOM 3268 O O . MET B 1 88 ? -9.555 6.715 -2.35 1 98.94 88 MET B O 1
ATOM 3272 N N . ALA B 1 89 ? -7.402 5.977 -2.635 1 98.94 89 ALA B N 1
ATOM 3273 C CA . ALA B 1 89 ? -7.312 6.578 -3.963 1 98.94 89 ALA B CA 1
ATOM 3274 C C . ALA B 1 89 ? -8.398 6.031 -4.887 1 98.94 89 ALA B C 1
ATOM 3276 O O . ALA B 1 89 ? -8.977 6.773 -5.684 1 98.94 89 ALA B O 1
ATOM 3277 N N . ALA B 1 90 ? -8.695 4.738 -4.75 1 98.81 90 ALA B N 1
ATOM 3278 C CA . ALA B 1 90 ? -9.695 4.078 -5.59 1 98.81 90 ALA B CA 1
ATOM 3279 C C . ALA B 1 90 ? -11.109 4.484 -5.18 1 98.81 90 ALA B C 1
ATOM 3281 O O . ALA B 1 90 ? -12.031 4.441 -5.996 1 98.81 90 ALA B O 1
ATOM 3282 N N . HIS B 1 91 ? -11.32 4.93 -3.916 1 98.75 91 HIS B N 1
ATOM 3283 C CA . HIS B 1 91 ? -12.648 5.25 -3.4 1 98.75 91 HIS B CA 1
ATOM 3284 C C . HIS B 1 91 ? -12.953 6.734 -3.551 1 98.75 91 HIS B C 1
ATOM 3286 O O . HIS B 1 91 ? -14.062 7.176 -3.238 1 98.75 91 HIS B O 1
ATOM 3292 N N . THR B 1 92 ? -11.977 7.551 -3.961 1 98.75 92 THR B N 1
ATOM 3293 C CA . THR B 1 92 ? -12.156 8.992 -4.07 1 98.75 92 THR B CA 1
ATOM 3294 C C . THR B 1 92 ? -11.758 9.492 -5.457 1 98.75 92 THR B C 1
ATOM 3296 O O . THR B 1 92 ? -11.133 8.758 -6.227 1 98.75 92 THR B O 1
ATOM 3299 N N . ARG B 1 93 ? -12.086 10.797 -5.781 1 97.88 93 ARG B N 1
ATOM 3300 C CA . ARG B 1 93 ? -11.922 11.25 -7.156 1 97.88 93 ARG B CA 1
ATOM 3301 C C . ARG B 1 93 ? -11.078 12.523 -7.215 1 97.88 93 ARG B C 1
ATOM 3303 O O . ARG B 1 93 ? -10.195 12.641 -8.062 1 97.88 93 ARG B O 1
ATOM 3310 N N . THR B 1 94 ? -11.328 13.445 -6.316 1 97.94 94 THR B N 1
ATOM 3311 C CA . THR B 1 94 ? -10.711 14.758 -6.473 1 97.94 94 THR B CA 1
ATOM 3312 C C . THR B 1 94 ? -9.938 15.141 -5.215 1 97.94 94 THR B C 1
ATOM 3314 O O . THR B 1 94 ? -8.961 15.883 -5.289 1 97.94 94 THR B O 1
ATOM 3317 N N . ILE B 1 95 ? -10.422 14.695 -4.07 1 98.75 95 ILE B N 1
ATOM 3318 C CA . ILE B 1 95 ? -9.852 15.062 -2.779 1 98.75 95 ILE B CA 1
ATOM 3319 C C . ILE B 1 95 ? -8.375 14.664 -2.729 1 98.75 95 ILE B C 1
ATOM 3321 O O . ILE B 1 95 ? -8.008 13.586 -3.195 1 98.75 95 ILE B O 1
ATOM 3325 N N . ALA B 1 96 ? -7.484 15.539 -2.275 1 98.94 96 ALA B N 1
ATOM 3326 C CA . ALA B 1 96 ? -6.07 15.211 -2.117 1 98.94 96 ALA B CA 1
ATOM 3327 C C . ALA B 1 96 ? -5.867 14.156 -1.034 1 98.94 96 ALA B C 1
ATOM 3329 O O . ALA B 1 96 ? -6.723 13.984 -0.162 1 98.94 96 ALA B O 1
ATOM 3330 N N . LEU B 1 97 ? -4.82 13.438 -1.176 1 98.94 97 LEU B N 1
ATOM 3331 C CA . LEU B 1 97 ? -4.426 12.398 -0.232 1 98.94 97 LEU B CA 1
ATOM 3332 C C . LEU B 1 97 ? -3.08 12.719 0.405 1 98.94 97 LEU B C 1
ATOM 3334 O O . LEU B 1 97 ? -2.041 12.625 -0.251 1 98.94 97 LEU B O 1
ATOM 3338 N N . GLY B 1 98 ? -3.088 13.094 1.674 1 98.88 98 GLY B N 1
ATOM 3339 C CA . GLY B 1 98 ? -1.88 13.562 2.334 1 98.88 98 GLY B CA 1
ATOM 3340 C C . GLY B 1 98 ? -1.384 12.617 3.41 1 98.88 98 GLY B C 1
ATOM 3341 O O . GLY B 1 98 ? -2.162 11.836 3.965 1 98.88 98 GLY B O 1
ATOM 3342 N N . THR B 1 99 ? -0.125 12.609 3.646 1 98.88 99 THR B N 1
ATOM 3343 C CA . THR B 1 99 ? 0.414 11.93 4.82 1 98.88 99 THR B CA 1
ATOM 3344 C C . THR B 1 99 ? 0.837 12.945 5.883 1 98.88 99 THR B C 1
ATOM 3346 O O . THR B 1 99 ? 1.416 13.984 5.562 1 98.88 99 THR B O 1
ATOM 3349 N N . ALA B 1 100 ? 0.576 12.688 7.105 1 98.06 100 ALA B N 1
ATOM 3350 C CA . ALA B 1 100 ? 0.961 13.516 8.25 1 98.06 100 ALA B CA 1
ATOM 3351 C C . ALA B 1 100 ? 1.298 12.648 9.461 1 98.06 100 ALA B C 1
ATOM 3353 O O . ALA B 1 100 ? 0.522 12.578 10.414 1 98.06 100 ALA B O 1
ATOM 3354 N N . SER B 1 101 ? 2.363 11.812 9.18 1 97.69 101 SER B N 1
ATOM 3355 C CA . SER B 1 101 ? 3.395 11.898 8.148 1 97.69 101 SER B CA 1
ATOM 3356 C C . SER B 1 101 ? 4.125 10.562 7.988 1 97.69 101 SER B C 1
ATOM 3358 O O . SER B 1 101 ? 4.102 9.727 8.891 1 97.69 101 SER B O 1
ATOM 3360 N N . ILE B 1 102 ? 4.742 10.297 6.871 1 98.81 102 ILE B N 1
AT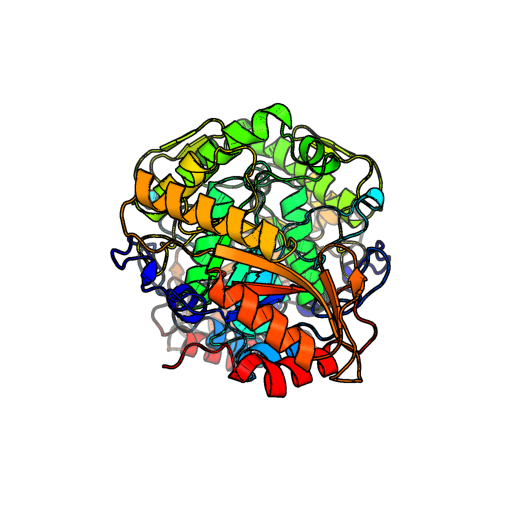OM 3361 C CA . ILE B 1 102 ? 5.609 9.141 6.652 1 98.81 102 ILE B CA 1
ATOM 3362 C C . ILE B 1 102 ? 6.918 9.32 7.41 1 98.81 102 ILE B C 1
ATOM 3364 O O . ILE B 1 102 ? 7.559 10.375 7.312 1 98.81 102 ILE B O 1
ATOM 3368 N N . ILE B 1 103 ? 7.348 8.297 8.211 1 98.69 103 ILE B N 1
ATOM 3369 C CA . ILE B 1 103 ? 8.555 8.367 9.023 1 98.69 103 ILE B CA 1
ATOM 3370 C C . ILE B 1 103 ? 9.75 7.871 8.219 1 98.69 103 ILE B C 1
ATOM 3372 O O . ILE B 1 103 ? 10.008 6.668 8.156 1 98.69 103 ILE B O 1
ATOM 3376 N N . LEU B 1 104 ? 10.555 8.727 7.703 1 98.62 104 LEU B N 1
ATOM 3377 C CA . LEU B 1 104 ? 11.57 8.422 6.703 1 98.62 104 LEU B CA 1
ATOM 3378 C C . LEU B 1 104 ? 12.656 7.535 7.293 1 98.62 104 LEU B C 1
ATOM 3380 O O . LEU B 1 104 ? 13.039 6.527 6.695 1 98.62 104 LEU B O 1
ATOM 3384 N N . PRO B 1 105 ? 13.125 7.766 8.562 1 98.5 105 PRO B N 1
ATOM 3385 C CA . PRO B 1 105 ? 14.305 7.039 9.031 1 98.5 105 PRO B CA 1
ATOM 3386 C C . PRO B 1 105 ? 14.047 5.547 9.211 1 98.5 105 PRO B C 1
ATOM 3388 O O . PRO B 1 105 ? 14.992 4.75 9.195 1 98.5 105 PRO B O 1
ATOM 3391 N N . ILE B 1 106 ? 12.812 5.164 9.367 1 98.19 106 ILE B N 1
ATOM 3392 C CA . ILE B 1 106 ? 12.57 3.754 9.656 1 98.19 106 ILE B CA 1
ATOM 3393 C C . ILE B 1 106 ? 12.125 3.033 8.391 1 98.19 106 ILE B C 1
ATOM 3395 O O . ILE B 1 106 ? 11.641 1.899 8.445 1 98.19 106 ILE B O 1
ATOM 3399 N N . ARG B 1 107 ? 12.203 3.658 7.227 1 98.12 107 ARG B N 1
ATOM 3400 C CA . ARG B 1 107 ? 11.82 3.076 5.945 1 98.12 107 ARG B CA 1
ATOM 3401 C C . ARG B 1 107 ? 12.953 3.176 4.934 1 98.12 107 ARG B C 1
ATOM 3403 O O . ARG B 1 107 ? 13.758 4.109 4.984 1 98.12 107 ARG B O 1
ATOM 3410 N N . ASN B 1 108 ? 13.031 2.199 4.004 1 98.06 108 ASN B N 1
ATOM 3411 C CA . ASN B 1 108 ? 13.953 2.293 2.879 1 98.06 108 ASN B CA 1
ATOM 3412 C C . ASN B 1 108 ? 13.547 3.398 1.91 1 98.06 108 ASN B C 1
ATOM 3414 O O . ASN B 1 108 ? 12.391 3.453 1.474 1 98.06 108 ASN B O 1
ATOM 3418 N N . PRO B 1 109 ? 14.469 4.285 1.59 1 98.44 109 PRO B N 1
ATOM 3419 C CA . PRO B 1 109 ? 14.086 5.445 0.782 1 98.44 109 PRO B CA 1
ATOM 3420 C C . PRO B 1 109 ? 13.633 5.059 -0.625 1 98.44 109 PRO B C 1
ATOM 3422 O O . PRO B 1 109 ? 12.789 5.738 -1.216 1 98.44 109 PRO B O 1
ATOM 3425 N N . LEU B 1 110 ? 14.156 3.957 -1.196 1 98.75 110 LEU B N 1
ATOM 3426 C CA . LEU B 1 110 ? 13.734 3.52 -2.523 1 98.75 110 LEU B CA 1
ATOM 3427 C C . LEU B 1 110 ? 12.32 2.951 -2.482 1 98.75 110 LEU B C 1
ATOM 3429 O O . LEU B 1 110 ? 11.5 3.262 -3.348 1 98.75 110 LEU B O 1
ATOM 3433 N N . HIS B 1 111 ? 12.023 2.105 -1.461 1 98.75 111 HIS B N 1
ATOM 3434 C CA . HIS B 1 111 ? 10.664 1.608 -1.299 1 98.75 111 HIS B CA 1
ATOM 3435 C C . HIS B 1 111 ? 9.688 2.752 -1.044 1 98.75 111 HIS B C 1
ATOM 3437 O O . HIS B 1 111 ? 8.562 2.742 -1.56 1 98.75 111 HIS B O 1
ATOM 3443 N N . THR B 1 112 ? 10.117 3.723 -0.262 1 98.81 112 THR B N 1
ATOM 3444 C CA . THR B 1 112 ? 9.273 4.883 0.019 1 98.81 112 THR B CA 1
ATOM 3445 C C . THR B 1 112 ? 8.984 5.66 -1.262 1 98.81 112 THR B C 1
ATOM 3447 O O . THR B 1 112 ? 7.832 6.016 -1.525 1 98.81 112 THR B O 1
ATOM 3450 N N . ALA B 1 113 ? 10.008 5.895 -2.053 1 98.75 113 ALA B N 1
ATOM 3451 C CA . ALA B 1 113 ? 9.836 6.609 -3.312 1 98.75 113 ALA B CA 1
ATOM 3452 C C . ALA B 1 113 ? 8.898 5.855 -4.25 1 98.75 113 ALA B C 1
ATOM 3454 O O . ALA B 1 113 ? 8.008 6.449 -4.863 1 98.75 113 ALA B O 1
ATOM 3455 N N . LYS B 1 114 ? 9.062 4.551 -4.359 1 98.69 114 LYS B N 1
ATOM 3456 C CA . LYS B 1 114 ? 8.234 3.705 -5.211 1 98.69 114 LYS B CA 1
ATOM 3457 C C . LYS B 1 114 ? 6.77 3.77 -4.793 1 98.69 114 LYS B C 1
ATOM 3459 O O . LYS B 1 114 ? 5.883 3.914 -5.637 1 98.69 114 LYS B O 1
ATOM 3464 N N . ALA B 1 115 ? 6.531 3.633 -3.52 1 98.88 115 ALA B N 1
ATOM 3465 C CA . ALA B 1 115 ? 5.168 3.682 -3 1 98.88 115 ALA B CA 1
ATOM 3466 C C . ALA B 1 115 ? 4.539 5.051 -3.242 1 98.88 115 ALA B C 1
ATOM 3468 O O . ALA B 1 115 ? 3.406 5.145 -3.725 1 98.88 115 ALA B O 1
ATOM 3469 N N . ALA B 1 116 ? 5.285 6.086 -2.98 1 98.88 116 ALA B N 1
ATOM 3470 C CA . ALA B 1 116 ? 4.781 7.449 -3.119 1 98.88 116 ALA B CA 1
ATOM 3471 C C . ALA B 1 116 ? 4.434 7.758 -4.574 1 98.88 116 ALA B C 1
ATOM 3473 O O . ALA B 1 116 ? 3.35 8.266 -4.863 1 98.88 116 ALA B O 1
ATOM 3474 N N . THR B 1 117 ? 5.34 7.457 -5.488 1 98.81 117 THR B N 1
ATOM 3475 C CA . THR B 1 117 ? 5.102 7.758 -6.895 1 98.81 117 THR B CA 1
ATOM 3476 C C . THR B 1 117 ? 3.977 6.891 -7.453 1 98.81 117 THR B C 1
ATOM 3478 O O . THR B 1 117 ? 3.242 7.312 -8.344 1 98.81 117 THR B O 1
ATOM 3481 N N . SER B 1 118 ? 3.816 5.656 -6.875 1 98.88 118 SER B N 1
ATOM 3482 C CA . SER B 1 118 ? 2.686 4.82 -7.266 1 98.88 118 SER B CA 1
ATOM 3483 C C . SER B 1 118 ? 1.36 5.457 -6.859 1 98.88 118 SER B C 1
ATOM 3485 O O . SER B 1 118 ? 0.426 5.523 -7.66 1 98.88 118 SER B O 1
ATOM 3487 N N . VAL B 1 119 ? 1.267 5.957 -5.613 1 98.94 119 VAL B N 1
ATOM 3488 C CA . VAL B 1 119 ? 0.057 6.637 -5.164 1 98.94 119 VAL B CA 1
ATOM 3489 C C . VAL B 1 119 ? -0.206 7.859 -6.043 1 98.94 119 VAL B C 1
ATOM 3491 O O . VAL B 1 119 ? -1.343 8.102 -6.449 1 98.94 119 VAL B O 1
ATOM 3494 N N . ASP B 1 120 ? 0.854 8.617 -6.32 1 98.94 120 ASP B N 1
ATOM 3495 C CA . ASP B 1 120 ? 0.747 9.828 -7.133 1 98.94 120 ASP B CA 1
ATOM 3496 C C . ASP B 1 120 ? 0.168 9.508 -8.508 1 98.94 120 ASP B C 1
ATOM 3498 O O . ASP B 1 120 ? -0.787 10.156 -8.945 1 98.94 120 ASP B O 1
ATOM 3502 N N . GLN B 1 121 ? 0.674 8.492 -9.141 1 98.62 121 GLN B N 1
ATOM 3503 C CA . GLN B 1 121 ? 0.218 8.109 -10.477 1 98.62 121 GLN B CA 1
ATOM 3504 C C . GLN B 1 121 ? -1.202 7.551 -10.43 1 98.62 121 GLN B C 1
ATOM 3506 O O . GLN B 1 121 ? -2.062 7.965 -11.211 1 98.62 121 GLN B O 1
ATOM 3511 N N . LEU B 1 122 ? -1.503 6.648 -9.477 1 98.69 122 LEU B N 1
ATOM 3512 C CA . LEU B 1 122 ? -2.789 5.961 -9.422 1 98.69 122 LEU B CA 1
ATOM 3513 C C . LEU B 1 122 ? -3.906 6.93 -9.055 1 98.69 122 LEU B C 1
ATOM 3515 O O . LEU B 1 122 ? -5.059 6.734 -9.445 1 98.69 122 LEU B O 1
ATOM 3519 N N . SER B 1 123 ? -3.574 7.988 -8.328 1 98.75 123 SER B N 1
ATOM 3520 C CA . SER B 1 123 ? -4.582 8.953 -7.891 1 98.75 123 SER B CA 1
ATOM 3521 C C . SER B 1 123 ? -4.684 10.125 -8.859 1 98.75 123 SER B C 1
ATOM 3523 O O . SER B 1 123 ? -5.547 10.992 -8.711 1 98.75 123 SER B O 1
ATOM 3525 N N . GLY B 1 124 ? -3.814 10.211 -9.852 1 98.25 124 GLY B N 1
ATOM 3526 C CA . GLY B 1 124 ? -3.828 11.312 -10.805 1 98.25 124 GLY B CA 1
ATOM 3527 C C . GLY B 1 124 ? -3.236 12.594 -10.25 1 98.25 124 GLY B C 1
ATOM 3528 O O . GLY B 1 124 ? -3.756 13.68 -10.5 1 98.25 124 GLY B O 1
ATOM 3529 N N . GLY B 1 125 ? -2.152 12.445 -9.445 1 98.75 125 GLY B N 1
ATOM 3530 C CA . GLY B 1 125 ? -1.461 13.617 -8.914 1 98.75 125 GLY B CA 1
ATOM 3531 C C . GLY B 1 125 ? -2.143 14.211 -7.695 1 98.75 125 GLY B C 1
ATOM 3532 O O . GLY B 1 125 ? -2.268 15.43 -7.586 1 98.75 125 GLY B O 1
ATOM 3533 N N . ARG B 1 126 ? -2.549 13.406 -6.738 1 98.81 126 ARG B N 1
ATOM 3534 C CA . ARG B 1 126 ? -3.289 13.922 -5.594 1 98.81 126 ARG B CA 1
ATOM 3535 C C . ARG B 1 126 ? -2.496 13.75 -4.301 1 98.81 126 ARG B C 1
ATOM 3537 O O . ARG B 1 126 ? -2.959 14.125 -3.225 1 98.81 126 ARG B O 1
ATOM 3544 N N . LEU B 1 127 ? -1.276 13.18 -4.383 1 98.94 127 LEU B N 1
ATOM 3545 C CA . LEU B 1 127 ? -0.533 12.883 -3.164 1 98.94 127 LEU B CA 1
ATOM 3546 C C . LEU B 1 127 ? 0.186 14.117 -2.645 1 98.94 127 LEU B C 1
ATOM 3548 O O . LEU B 1 127 ? 0.917 14.773 -3.391 1 98.94 127 LEU B O 1
ATOM 3552 N N . LEU B 1 128 ? -0.053 14.5 -1.399 1 98.94 128 LEU B N 1
ATOM 3553 C CA . LEU B 1 128 ? 0.705 15.469 -0.612 1 98.94 128 LEU B CA 1
ATOM 3554 C C . LEU B 1 128 ? 1.527 14.766 0.464 1 98.94 128 LEU B C 1
ATOM 3556 O O . LEU B 1 128 ? 0.975 14.258 1.442 1 98.94 128 LEU B O 1
ATOM 3560 N N . LEU B 1 129 ? 2.844 14.773 0.308 1 98.94 129 LEU B N 1
ATOM 3561 C CA . LEU B 1 129 ? 3.67 13.867 1.101 1 98.94 129 LEU B CA 1
ATOM 3562 C C . LEU B 1 129 ? 4.23 14.578 2.328 1 98.94 129 LEU B C 1
ATOM 3564 O O . LEU B 1 129 ? 5.293 15.203 2.26 1 98.94 129 LEU B O 1
ATOM 3568 N N . GLY B 1 130 ? 3.527 14.477 3.436 1 98.88 130 GLY B N 1
ATOM 3569 C CA . GLY B 1 130 ? 4.16 14.852 4.691 1 98.88 130 GLY B CA 1
ATOM 3570 C C . GLY B 1 130 ? 5.172 13.828 5.176 1 98.88 130 GLY B C 1
ATOM 3571 O O . GLY B 1 130 ? 4.945 12.625 5.066 1 98.88 130 GLY B O 1
ATOM 3572 N N . VAL B 1 131 ? 6.281 14.32 5.68 1 98.88 131 VAL B N 1
ATOM 3573 C CA . VAL B 1 131 ? 7.359 13.445 6.129 1 98.88 131 VAL B CA 1
ATOM 3574 C C . VAL B 1 131 ? 7.848 13.898 7.508 1 98.88 131 VAL B C 1
ATOM 3576 O O . VAL B 1 131 ? 7.77 15.078 7.844 1 98.88 131 VAL B O 1
ATOM 3579 N N . ALA B 1 132 ? 8.336 12.93 8.312 1 98.69 132 ALA B N 1
ATOM 3580 C CA . ALA B 1 132 ? 8.812 13.227 9.656 1 98.69 132 ALA B CA 1
ATOM 3581 C C . ALA B 1 132 ? 9.945 12.281 10.055 1 98.69 132 ALA B C 1
ATOM 3583 O O . ALA B 1 132 ? 10.18 11.273 9.391 1 98.69 132 ALA B O 1
ATOM 3584 N N . SER B 1 133 ? 10.648 12.617 11.156 1 98.19 133 SER B N 1
ATOM 3585 C CA . SER B 1 133 ? 11.758 11.805 11.656 1 98.19 133 SER B CA 1
ATOM 3586 C C . SER B 1 133 ? 11.266 10.742 12.633 1 98.19 133 SER B C 1
ATOM 3588 O O . SER B 1 133 ? 11.992 9.797 12.938 1 98.19 133 SER B O 1
ATOM 3590 N N . GLY B 1 134 ? 10.078 10.891 13.109 1 96 134 GLY B N 1
ATOM 3591 C CA . GLY B 1 134 ? 9.523 9.906 14.031 1 96 134 GLY B CA 1
ATOM 3592 C C . GLY B 1 134 ? 9.602 10.328 15.484 1 96 134 GLY B C 1
ATOM 3593 O O . GLY B 1 134 ? 10.547 11.023 15.883 1 96 134 GLY B O 1
ATOM 3594 N N . ASP B 1 135 ? 8.555 9.859 16.375 1 91.69 135 ASP B N 1
ATOM 3595 C CA . ASP B 1 135 ? 8.508 10.32 17.766 1 91.69 135 ASP B CA 1
ATOM 3596 C C . ASP B 1 135 ? 8.172 9.164 18.703 1 91.69 135 ASP B C 1
ATOM 3598 O O . ASP B 1 135 ? 7.945 9.375 19.891 1 91.69 135 ASP B O 1
ATOM 3602 N N . ARG B 1 136 ? 8.016 7.934 18.234 1 94.94 136 ARG B N 1
ATOM 3603 C CA . ARG B 1 136 ? 7.699 6.785 19.078 1 94.94 136 ARG B CA 1
ATOM 3604 C C . ARG B 1 136 ? 8.953 5.969 19.391 1 94.94 136 ARG B C 1
ATOM 3606 O O . ARG B 1 136 ? 9.43 5.219 18.531 1 94.94 136 ARG B O 1
ATOM 3613 N N . PRO B 1 137 ? 9.422 5.98 20.562 1 95.25 137 PRO B N 1
ATOM 3614 C CA . PRO B 1 137 ? 10.719 5.387 20.906 1 95.25 137 PRO B CA 1
ATOM 3615 C C . PRO B 1 137 ? 10.773 3.891 20.609 1 95.25 137 PRO B C 1
ATOM 3617 O O . PRO B 1 137 ? 11.805 3.387 20.141 1 95.25 137 PRO B O 1
ATOM 3620 N N . VAL B 1 138 ? 9.719 3.148 20.734 1 96.06 138 VAL B N 1
ATOM 3621 C CA . VAL B 1 138 ? 9.711 1.694 20.609 1 96.06 138 VAL B CA 1
ATOM 3622 C C . VAL B 1 138 ? 9.953 1.3 19.156 1 96.06 138 VAL B C 1
ATOM 3624 O O . VAL B 1 138 ? 10.375 0.175 18.875 1 96.06 138 VAL B O 1
ATOM 3627 N N . GLU B 1 139 ? 9.727 2.244 18.266 1 97.5 139 GLU B N 1
ATOM 3628 C CA . GLU B 1 139 ? 9.805 1.92 16.844 1 97.5 139 GLU B CA 1
ATOM 3629 C C . GLU B 1 139 ? 11.258 1.9 16.375 1 97.5 139 GLU B C 1
ATOM 3631 O O . GLU B 1 139 ? 11.609 1.152 15.453 1 97.5 139 GLU B O 1
ATOM 3636 N N . PHE B 1 140 ? 12.133 2.639 17 1 98 140 PHE B N 1
ATOM 3637 C CA . PHE B 1 140 ? 13.484 2.803 16.469 1 98 140 PHE B CA 1
ATOM 3638 C C . PHE B 1 140 ? 14.273 1.509 16.609 1 98 140 PHE B C 1
ATOM 3640 O O . PHE B 1 140 ? 14.766 0.972 15.609 1 98 140 PHE B O 1
ATOM 3647 N N . PRO B 1 141 ? 14.297 0.881 17.781 1 98.06 141 PRO B N 1
ATOM 3648 C CA . PRO B 1 141 ? 14.961 -0.424 17.828 1 98.06 141 PRO B CA 1
ATOM 3649 C C . PRO B 1 141 ? 14.242 -1.482 17 1 98.06 141 PRO B C 1
ATOM 3651 O O . PRO B 1 141 ? 14.891 -2.367 16.422 1 98.06 141 PRO B O 1
ATOM 3654 N N . ALA B 1 142 ? 12.906 -1.411 16.875 1 98.56 142 ALA B N 1
ATOM 3655 C CA . ALA B 1 142 ? 12.141 -2.389 16.109 1 98.56 142 ALA B CA 1
ATOM 3656 C C . ALA B 1 142 ? 12.539 -2.367 14.633 1 98.56 142 ALA B C 1
ATOM 3658 O O . ALA B 1 142 ? 12.547 -3.406 13.969 1 98.56 142 ALA B O 1
ATOM 3659 N N . PHE B 1 143 ? 12.914 -1.187 14.148 1 98.31 143 PHE B N 1
ATOM 3660 C CA . PHE B 1 143 ? 13.258 -1.047 12.742 1 98.31 143 PHE B CA 1
ATOM 3661 C C . PHE B 1 143 ? 14.758 -0.863 12.562 1 98.31 143 PHE B C 1
ATOM 3663 O O . PHE B 1 143 ? 15.219 -0.462 11.492 1 98.31 143 PHE B O 1
ATOM 3670 N N . GLY B 1 144 ? 15.492 -1.094 13.594 1 97.62 144 GLY B N 1
ATOM 3671 C CA . GLY B 1 144 ? 16.938 -1.131 13.531 1 97.62 144 GLY B CA 1
ATOM 3672 C C . GLY B 1 144 ? 17.562 0.241 13.359 1 97.62 144 GLY B C 1
ATOM 3673 O O . GLY B 1 144 ? 18.594 0.379 12.695 1 97.62 144 GLY B O 1
ATOM 3674 N N . VAL B 1 145 ? 16.969 1.257 13.852 1 97.94 145 VAL B N 1
ATOM 3675 C CA . VAL B 1 145 ? 17.438 2.629 13.695 1 97.94 145 VAL B CA 1
ATOM 3676 C C . VAL B 1 145 ? 17.922 3.17 15.031 1 97.94 145 VAL B C 1
ATOM 3678 O O . VAL B 1 145 ? 17.266 2.988 16.062 1 97.94 145 VAL B O 1
ATOM 3681 N N . ASP B 1 146 ? 19.109 3.77 15.078 1 97.5 146 ASP B N 1
ATOM 3682 C CA . ASP B 1 146 ? 19.562 4.543 16.234 1 97.5 146 ASP B CA 1
ATOM 3683 C C . ASP B 1 146 ? 18.828 5.879 16.328 1 97.5 146 ASP B C 1
ATOM 3685 O O . ASP B 1 146 ? 18.969 6.73 15.445 1 97.5 146 ASP B O 1
ATOM 3689 N N . PRO B 1 147 ? 18.078 5.996 17.359 1 96.62 147 PRO B N 1
ATOM 3690 C CA . PRO B 1 147 ? 17.297 7.227 17.469 1 96.62 147 PRO B CA 1
ATOM 3691 C C . PRO B 1 147 ? 18.156 8.484 17.422 1 96.62 147 PRO B C 1
ATOM 3693 O O . PRO B 1 147 ? 17.688 9.547 17 1 96.62 147 PRO B O 1
ATOM 3696 N N . GLU B 1 148 ? 19.359 8.414 17.719 1 97.06 148 GLU B N 1
ATOM 3697 C CA . GLU B 1 148 ? 20.25 9.562 17.734 1 97.06 148 GLU B CA 1
ATOM 3698 C C . GLU B 1 148 ? 20.703 9.922 16.312 1 97.06 148 GLU B C 1
ATOM 3700 O O . GLU B 1 148 ? 21.266 11 16.094 1 97.06 148 GLU B O 1
ATOM 3705 N N . GLN B 1 149 ? 20.422 9.078 15.422 1 96.88 149 GLN B N 1
ATOM 3706 C CA . GLN B 1 149 ? 20.844 9.32 14.047 1 96.88 149 GLN B CA 1
ATOM 3707 C C . GLN B 1 149 ? 19.656 9.727 13.18 1 96.88 149 GLN B C 1
ATOM 3709 O O . GLN B 1 149 ? 19.797 9.914 11.969 1 96.88 149 GLN B O 1
ATOM 3714 N N . ARG B 1 150 ? 18.531 9.867 13.734 1 95.69 150 ARG B N 1
ATOM 3715 C CA . ARG B 1 150 ? 17.312 10.047 12.945 1 95.69 150 ARG B CA 1
ATOM 3716 C C . ARG B 1 150 ? 17.344 11.359 12.164 1 95.69 150 ARG B C 1
ATOM 3718 O O . ARG B 1 150 ? 16.781 11.453 11.078 1 95.69 150 ARG B O 1
ATOM 3725 N N . ASP B 1 151 ? 18.047 12.43 12.711 1 96.94 151 ASP B N 1
ATOM 3726 C CA . ASP B 1 151 ? 18.141 13.695 12 1 96.94 151 ASP B CA 1
ATOM 3727 C C . ASP B 1 151 ? 18.922 13.539 10.695 1 96.94 151 ASP B C 1
ATOM 3729 O O . ASP B 1 151 ? 18.438 13.938 9.625 1 96.94 151 ASP B O 1
ATOM 3733 N N . SER B 1 152 ? 20.094 12.914 10.797 1 98 152 SER B N 1
ATOM 3734 C CA . SER B 1 152 ? 20.922 12.711 9.617 1 98 152 SER B CA 1
ATOM 3735 C C . SER B 1 152 ? 20.281 11.75 8.633 1 98 152 SER B C 1
ATOM 3737 O O . SER B 1 152 ? 20.312 11.977 7.422 1 98 152 SER B O 1
ATOM 3739 N N . LEU B 1 153 ? 19.688 10.672 9.141 1 98.31 153 LEU B N 1
ATOM 3740 C CA . LEU B 1 153 ? 19 9.711 8.281 1 98.31 153 LEU B CA 1
ATOM 3741 C C . LEU B 1 153 ? 17.828 10.367 7.555 1 98.31 153 LEU B C 1
ATOM 3743 O O . LEU B 1 153 ? 17.578 10.078 6.379 1 98.31 153 LEU B O 1
ATOM 3747 N N . PHE B 1 154 ? 17.172 11.273 8.297 1 98.75 154 PHE B N 1
ATOM 3748 C CA . PHE B 1 154 ? 16.062 12.008 7.715 1 98.75 154 PHE B CA 1
ATOM 3749 C C . PHE B 1 154 ? 16.5 12.773 6.473 1 98.75 154 PHE B C 1
ATOM 3751 O O . PHE B 1 154 ? 15.906 12.633 5.402 1 98.75 154 PHE B O 1
ATOM 3758 N N . ARG B 1 155 ? 17.531 13.5 6.551 1 98.62 155 ARG B N 1
ATOM 3759 C CA . ARG B 1 155 ? 18.016 14.312 5.441 1 98.62 155 ARG B CA 1
ATOM 3760 C C . ARG B 1 155 ? 18.547 13.43 4.309 1 98.62 155 ARG B C 1
ATOM 3762 O O . ARG B 1 155 ? 18.266 13.695 3.137 1 98.62 155 ARG B O 1
ATOM 3769 N N . GLU B 1 156 ? 19.25 12.414 4.672 1 98.69 156 GLU B N 1
ATOM 3770 C CA . GLU B 1 156 ? 19.859 11.531 3.682 1 98.69 156 GLU B CA 1
ATOM 3771 C C . GLU B 1 156 ? 18.797 10.812 2.857 1 98.69 156 GLU B C 1
ATOM 3773 O O . GLU B 1 156 ? 18.875 10.781 1.627 1 98.69 156 GLU B O 1
ATOM 3778 N N . TYR B 1 157 ? 17.812 10.242 3.557 1 98.5 157 TYR B N 1
ATOM 3779 C CA . TYR B 1 157 ? 16.797 9.469 2.867 1 98.5 157 TYR B CA 1
ATOM 3780 C C . TYR B 1 157 ? 15.898 10.375 2.027 1 98.5 157 TYR B C 1
ATOM 3782 O O . TYR B 1 157 ? 15.461 9.992 0.939 1 98.5 157 TYR B O 1
ATOM 3790 N N . LEU B 1 158 ? 15.633 11.555 2.521 1 98.44 158 LEU B N 1
ATOM 3791 C CA . LEU B 1 158 ? 14.875 12.523 1.732 1 98.44 158 LEU B CA 1
ATOM 3792 C C . LEU B 1 158 ? 15.617 12.891 0.456 1 98.44 158 LEU B C 1
ATOM 3794 O O . LEU B 1 158 ? 15.016 13.008 -0.611 1 98.44 158 LEU B O 1
ATOM 3798 N N . ALA B 1 159 ? 16.922 13.078 0.549 1 98.31 159 ALA B N 1
ATOM 3799 C CA . ALA B 1 159 ? 17.734 13.406 -0.619 1 98.31 159 ALA B CA 1
ATOM 3800 C C . ALA B 1 159 ? 17.688 12.289 -1.659 1 98.31 159 ALA B C 1
ATOM 3802 O O . ALA B 1 159 ? 17.562 12.555 -2.857 1 98.31 159 ALA B O 1
ATOM 3803 N N . VAL B 1 160 ? 17.812 11.055 -1.202 1 98.62 160 VAL B N 1
ATOM 3804 C CA . VAL B 1 160 ? 17.703 9.906 -2.096 1 98.62 160 VAL B CA 1
ATOM 3805 C C . VAL B 1 160 ? 16.328 9.898 -2.766 1 98.62 160 VAL B C 1
ATOM 3807 O O . VAL B 1 160 ? 16.234 9.75 -3.986 1 98.62 160 VAL B O 1
ATOM 3810 N N . PHE B 1 161 ? 15.328 10.102 -1.925 1 98.06 161 PHE B N 1
ATOM 3811 C CA . PHE B 1 161 ? 13.945 10.148 -2.391 1 98.06 161 PHE B CA 1
ATOM 3812 C C . PHE B 1 161 ? 13.781 11.164 -3.51 1 98.06 161 PHE B C 1
ATOM 3814 O O . PHE B 1 161 ? 13.234 10.852 -4.566 1 98.06 161 PHE B O 1
ATOM 3821 N N . ARG B 1 162 ? 14.25 12.336 -3.328 1 97.69 162 ARG B N 1
ATOM 3822 C CA . ARG B 1 162 ? 14.102 13.422 -4.293 1 97.69 162 ARG B CA 1
ATOM 3823 C C . ARG B 1 162 ? 14.875 13.133 -5.57 1 97.69 162 ARG B C 1
ATOM 3825 O O . ARG B 1 162 ? 14.375 13.352 -6.676 1 97.69 162 ARG B O 1
ATOM 3832 N N . GLU B 1 163 ? 16.047 12.578 -5.438 1 98.12 163 GLU B N 1
ATOM 3833 C CA . GLU B 1 163 ? 16.906 12.336 -6.594 1 98.12 163 GLU B CA 1
ATOM 3834 C C . GLU B 1 163 ? 16.312 11.281 -7.516 1 98.12 163 GLU B C 1
ATOM 3836 O O . GLU B 1 163 ? 16.297 11.453 -8.742 1 98.12 163 GLU B O 1
ATOM 3841 N N . VAL B 1 164 ? 15.742 10.273 -6.957 1 97.94 164 VAL B N 1
ATOM 3842 C CA . VAL B 1 164 ? 15.266 9.172 -7.789 1 97.94 164 VAL B CA 1
ATOM 3843 C C . VAL B 1 164 ? 13.992 9.586 -8.516 1 97.94 164 VAL B C 1
ATOM 3845 O O . VAL B 1 164 ? 13.633 9.008 -9.539 1 97.94 164 VAL B O 1
ATOM 3848 N N . GLN B 1 165 ? 13.25 10.578 -8.039 1 96.31 165 GLN B N 1
ATOM 3849 C CA . GLN B 1 165 ? 12.062 11.094 -8.711 1 96.31 165 GLN B CA 1
ATOM 3850 C C . GLN B 1 165 ? 12.445 11.977 -9.898 1 96.31 165 GLN B C 1
ATOM 3852 O O . GLN B 1 165 ? 11.734 12.016 -10.898 1 96.31 165 GLN B O 1
ATOM 3857 N N . ARG B 1 166 ? 13.555 12.602 -9.805 1 96.94 166 ARG B N 1
ATOM 3858 C CA . ARG B 1 166 ? 13.883 13.695 -10.719 1 96.94 166 ARG B CA 1
ATOM 3859 C C . ARG B 1 166 ? 14.852 13.234 -11.805 1 96.94 166 ARG B C 1
ATOM 3861 O O . ARG B 1 166 ? 15.172 13.992 -12.719 1 96.94 166 ARG B O 1
ATOM 3868 N N . SER B 1 167 ? 15.336 12.008 -11.68 1 97.62 167 SER B N 1
ATOM 3869 C CA . SER B 1 167 ? 16.375 11.547 -12.602 1 97.62 167 SER B CA 1
ATOM 3870 C C . SER B 1 167 ? 16.047 10.156 -13.141 1 97.62 167 SER B C 1
ATOM 3872 O O . SER B 1 167 ? 15.102 9.516 -12.695 1 97.62 167 SER B O 1
ATOM 3874 N N . SER B 1 168 ? 16.734 9.781 -14.195 1 97.69 168 SER B N 1
ATOM 3875 C CA . SER B 1 168 ? 16.656 8.453 -14.797 1 97.69 168 SER B CA 1
ATOM 3876 C C . SER B 1 168 ? 18.031 7.82 -14.945 1 97.69 168 SER B C 1
ATOM 3878 O O . SER B 1 168 ? 18.922 8.391 -15.586 1 97.69 168 SER B O 1
ATOM 3880 N N . PHE B 1 169 ? 18.188 6.688 -14.32 1 97.5 169 PHE B N 1
ATOM 3881 C CA . PHE B 1 169 ? 19.391 5.875 -14.43 1 97.5 169 PHE B CA 1
ATOM 3882 C C . PHE B 1 169 ? 20.625 6.66 -13.984 1 97.5 169 PHE B C 1
ATOM 3884 O O . PHE B 1 169 ? 21.672 6.598 -14.625 1 97.5 169 PHE B O 1
ATOM 3891 N N . VAL B 1 170 ? 20.469 7.473 -12.945 1 98 170 VAL B N 1
ATOM 3892 C CA . VAL B 1 170 ? 21.594 8.156 -12.312 1 98 170 VAL B CA 1
ATOM 3893 C C . VAL B 1 170 ? 22.047 7.371 -11.086 1 98 170 VAL B C 1
ATOM 3895 O O . VAL B 1 170 ? 21.25 7.062 -10.203 1 98 170 VAL B O 1
ATOM 3898 N N . PRO B 1 171 ? 23.344 7.008 -11.102 1 98.19 171 PRO B N 1
ATOM 3899 C CA . PRO B 1 171 ? 23.844 6.285 -9.93 1 98.19 171 PRO B CA 1
ATOM 3900 C C . PRO B 1 171 ? 23.719 7.102 -8.641 1 98.19 171 PRO B C 1
ATOM 3902 O O . PRO B 1 171 ? 23.938 8.32 -8.656 1 98.19 171 PRO B O 1
ATOM 3905 N N . LEU B 1 172 ? 23.375 6.469 -7.582 1 98.38 172 LEU B N 1
ATOM 3906 C CA . LEU B 1 172 ? 23.203 7.074 -6.266 1 98.38 172 LEU B CA 1
ATOM 3907 C C . LEU B 1 172 ? 23.766 6.164 -5.176 1 98.38 172 LEU B C 1
ATOM 3909 O O . LEU B 1 172 ? 23.562 4.945 -5.223 1 98.38 172 LEU B O 1
ATOM 3913 N N . THR B 1 173 ? 24.469 6.785 -4.199 1 98.31 173 THR B N 1
ATOM 3914 C CA . THR B 1 173 ? 24.938 6.047 -3.035 1 98.31 173 THR B CA 1
ATOM 3915 C C . THR B 1 173 ? 24.516 6.738 -1.742 1 98.31 173 THR B C 1
ATOM 3917 O O . THR B 1 173 ? 24.562 7.965 -1.646 1 98.31 173 THR B O 1
ATOM 3920 N N . TRP B 1 174 ? 24.062 6.051 -0.782 1 98.06 174 TRP B N 1
ATOM 3921 C CA . TRP B 1 174 ? 23.734 6.5 0.566 1 98.06 174 TRP B CA 1
ATOM 3922 C C . TRP B 1 174 ? 24.109 5.445 1.601 1 98.06 174 TRP B C 1
ATOM 3924 O O . TRP B 1 174 ? 24.656 4.395 1.255 1 98.06 174 TRP B O 1
ATOM 3934 N N . SER B 1 175 ? 23.906 5.672 2.848 1 97.25 175 SER B N 1
ATOM 3935 C CA . SER B 1 175 ? 24.375 4.812 3.928 1 97.25 175 SER B CA 1
ATOM 3936 C C . SER B 1 175 ? 23.719 3.432 3.857 1 97.25 175 SER B C 1
ATOM 3938 O O . SER B 1 175 ? 24.312 2.445 4.309 1 97.25 175 SER B O 1
ATOM 3940 N N . GLY B 1 176 ? 22.609 3.354 3.199 1 96.5 176 GLY B N 1
ATOM 3941 C CA . GLY B 1 176 ? 21.844 2.113 3.236 1 96.5 176 GLY B CA 1
ATOM 3942 C C . GLY B 1 176 ? 21.906 1.336 1.936 1 96.5 176 GLY B C 1
ATOM 3943 O O . GLY B 1 176 ? 21.328 0.254 1.824 1 96.5 176 GLY B O 1
ATOM 3944 N N . GLY B 1 177 ? 22.609 1.927 0.905 1 97.94 177 GLY B N 1
ATOM 3945 C CA . GLY B 1 177 ? 22.641 1.188 -0.347 1 97.94 177 GLY B CA 1
ATOM 3946 C C . GLY B 1 177 ? 23.234 1.978 -1.497 1 97.94 177 GLY B C 1
ATOM 3947 O O . GLY B 1 177 ? 23.75 3.078 -1.299 1 97.94 177 GLY B O 1
ATOM 3948 N N . ALA B 1 178 ? 23.203 1.29 -2.656 1 98.44 178 ALA B N 1
ATOM 3949 C CA . ALA B 1 178 ? 23.734 1.889 -3.879 1 98.44 178 ALA B CA 1
ATOM 3950 C C . ALA B 1 178 ? 22.891 1.497 -5.09 1 98.44 178 ALA B C 1
ATOM 3952 O O . ALA B 1 178 ? 22.703 0.309 -5.363 1 98.44 178 ALA B O 1
ATOM 3953 N N . LEU B 1 179 ? 22.422 2.479 -5.773 1 98.44 179 LEU B N 1
ATOM 3954 C CA . LEU B 1 179 ? 21.625 2.289 -6.988 1 98.44 179 LEU B CA 1
ATOM 3955 C C . LEU B 1 179 ? 22.484 2.512 -8.227 1 98.44 179 LEU B C 1
ATOM 3957 O O . LEU B 1 179 ? 22.984 3.613 -8.453 1 98.44 179 LEU B O 1
ATOM 3961 N N . GLU B 1 180 ? 22.672 1.453 -8.961 1 97.44 180 GLU B N 1
ATOM 3962 C CA . GLU B 1 180 ? 23.438 1.507 -10.203 1 97.44 180 GLU B CA 1
ATOM 3963 C C . GLU B 1 180 ? 22.828 0.592 -11.266 1 97.44 180 GLU B C 1
ATOM 3965 O O . GLU B 1 180 ? 22.422 -0.527 -10.961 1 97.44 180 GLU B O 1
ATOM 3970 N N . GLY B 1 181 ? 22.75 1.097 -12.453 1 95.81 181 GLY B N 1
ATOM 3971 C CA . GLY B 1 181 ? 22.312 0.278 -13.57 1 95.81 181 GLY B CA 1
ATOM 3972 C C . GLY B 1 181 ? 20.812 0.056 -13.594 1 95.81 181 GLY B C 1
ATOM 3973 O O . GLY B 1 181 ? 20.312 -0.787 -14.344 1 95.81 181 GLY B O 1
ATOM 3974 N N . ALA B 1 182 ? 20.094 0.774 -12.766 1 97.31 182 ALA B N 1
ATOM 3975 C CA . ALA B 1 182 ? 18.641 0.634 -12.672 1 97.31 182 ALA B CA 1
ATOM 3976 C C . ALA B 1 182 ? 17.984 1.976 -12.383 1 97.31 182 ALA B C 1
ATOM 3978 O O . ALA B 1 182 ? 18.656 2.957 -12.07 1 97.31 182 ALA B O 1
ATOM 3979 N N . ASP B 1 183 ? 16.703 1.992 -12.625 1 97.88 183 ASP B N 1
ATOM 3980 C CA . ASP B 1 183 ? 15.922 3.211 -12.445 1 97.88 183 ASP B CA 1
ATOM 3981 C C . ASP B 1 183 ? 14.688 2.949 -11.578 1 97.88 183 ASP B C 1
ATOM 3983 O O . ASP B 1 183 ? 14.203 1.819 -11.508 1 97.88 183 ASP B O 1
ATOM 3987 N N . LEU B 1 184 ? 14.305 3.961 -10.836 1 98.12 184 LEU B N 1
ATOM 3988 C CA . LEU B 1 184 ? 13.055 3.854 -10.094 1 98.12 184 LEU B CA 1
ATOM 3989 C C . LEU B 1 184 ? 11.883 4.414 -10.898 1 98.12 184 LEU B C 1
ATOM 3991 O O . LEU B 1 184 ? 11.922 5.57 -11.328 1 98.12 184 LEU B O 1
ATOM 3995 N N . ILE B 1 185 ? 10.938 3.613 -11.188 1 97.75 185 ILE B N 1
ATOM 3996 C CA . ILE B 1 185 ? 9.688 3.986 -11.844 1 97.75 185 ILE B CA 1
ATOM 3997 C C . ILE B 1 185 ? 8.508 3.527 -10.992 1 97.75 185 ILE B C 1
ATOM 3999 O O . ILE B 1 185 ? 8.617 2.578 -10.219 1 97.75 185 ILE B O 1
ATOM 4003 N N . PRO B 1 186 ? 7.387 4.145 -11.07 1 98.19 186 PRO B N 1
ATOM 4004 C CA . PRO B 1 186 ? 7.078 5.238 -11.992 1 98.19 186 PRO B CA 1
ATOM 4005 C C . PRO B 1 186 ? 7.625 6.582 -11.523 1 98.19 186 PRO B C 1
ATOM 4007 O O . PRO B 1 186 ? 7.984 6.73 -10.352 1 98.19 186 PRO B O 1
ATOM 4010 N N . LYS B 1 187 ? 7.777 7.477 -12.438 1 98.56 187 LYS B N 1
ATOM 4011 C CA . LYS B 1 187 ? 8.055 8.875 -12.109 1 98.56 187 LYS B CA 1
ATOM 4012 C C . LYS B 1 187 ? 6.781 9.609 -11.719 1 98.56 187 LYS B C 1
ATOM 4014 O O . LYS B 1 187 ? 5.68 9.195 -12.094 1 98.56 187 LYS B O 1
ATOM 4019 N N . PRO B 1 188 ? 6.91 10.672 -10.906 1 98.56 188 PRO B N 1
ATOM 4020 C CA . PRO B 1 188 ? 5.719 11.406 -10.477 1 98.56 188 PRO B CA 1
ATOM 4021 C C . PRO B 1 188 ? 5.02 12.117 -11.633 1 98.56 188 PRO B C 1
ATOM 4023 O O . PRO B 1 188 ? 5.605 12.289 -12.703 1 98.56 188 PRO B O 1
ATOM 4026 N N . THR B 1 189 ? 3.766 12.531 -11.414 1 98.5 189 THR B N 1
ATOM 4027 C CA . THR B 1 189 ? 2.957 13.25 -12.391 1 98.5 189 THR B CA 1
ATOM 4028 C C . THR B 1 189 ? 3.49 14.672 -12.594 1 98.5 189 THR B C 1
ATOM 4030 O O . THR B 1 189 ? 3.143 15.336 -13.562 1 98.5 189 THR B O 1
ATOM 4033 N N . THR B 1 190 ? 4.25 15.188 -11.68 1 98.62 190 THR B N 1
ATOM 4034 C CA . THR B 1 190 ? 4.977 16.453 -11.75 1 98.62 190 THR B CA 1
ATOM 4035 C C . THR B 1 190 ? 6.473 16.219 -11.547 1 98.62 190 THR B C 1
ATOM 4037 O O . THR B 1 190 ? 6.922 15.086 -11.43 1 98.62 190 THR B O 1
ATOM 4040 N N . ALA B 1 191 ? 7.254 17.312 -11.602 1 97.81 191 ALA B N 1
ATOM 4041 C CA . ALA B 1 191 ? 8.703 17.188 -11.484 1 97.81 191 ALA B CA 1
ATOM 4042 C C . ALA B 1 191 ? 9.102 16.5 -10.18 1 97.81 191 ALA B C 1
ATOM 4044 O O . ALA B 1 191 ? 10.086 15.766 -10.133 1 97.81 191 ALA B O 1
ATOM 4045 N N . GLU B 1 192 ? 8.305 16.766 -9.211 1 97.25 192 GLU B N 1
ATOM 4046 C CA . GLU B 1 192 ? 8.453 16.141 -7.898 1 97.25 192 GLU B CA 1
ATOM 4047 C C . GLU B 1 192 ? 7.121 16.109 -7.152 1 97.25 192 GLU B C 1
ATOM 4049 O O . GLU B 1 192 ? 6.258 16.969 -7.371 1 97.25 192 GLU B O 1
ATOM 4054 N N . ILE B 1 193 ? 6.926 15.094 -6.332 1 98.69 193 ILE B N 1
ATOM 4055 C CA . ILE B 1 193 ? 5.785 15.07 -5.426 1 98.69 193 ILE B CA 1
ATOM 4056 C C . ILE B 1 193 ? 5.957 16.141 -4.348 1 98.69 193 ILE B C 1
ATOM 4058 O O . ILE B 1 193 ? 6.988 16.188 -3.672 1 98.69 193 ILE B O 1
ATOM 4062 N N . PRO B 1 194 ? 5.02 17.062 -4.215 1 98.69 194 PRO B N 1
ATOM 4063 C CA . PRO B 1 194 ? 5.184 18.016 -3.117 1 98.69 194 PRO B CA 1
ATOM 4064 C C . PRO B 1 194 ? 5.305 17.344 -1.755 1 98.69 194 PRO B C 1
ATOM 4066 O O . PRO B 1 194 ? 4.508 16.469 -1.428 1 98.69 194 PRO B O 1
ATOM 4069 N N . PHE B 1 195 ? 6.285 17.797 -1.004 1 98.56 195 PHE B N 1
ATOM 4070 C CA . PHE B 1 195 ? 6.441 17.203 0.321 1 98.56 195 PHE B CA 1
ATOM 4071 C C . PHE B 1 195 ? 6.543 18.281 1.388 1 98.56 195 PHE B C 1
ATOM 4073 O O . PHE B 1 195 ? 6.934 19.422 1.094 1 98.56 195 PHE B O 1
ATOM 4080 N N . PHE B 1 196 ? 6.145 17.953 2.578 1 98.88 196 PHE B N 1
ATOM 4081 C CA . PHE B 1 196 ? 6.008 18.828 3.729 1 98.88 196 PHE B CA 1
ATOM 4082 C C . PHE B 1 196 ? 6.676 18.234 4.957 1 98.88 196 PHE B C 1
ATOM 4084 O O . PHE B 1 196 ? 6.5 17.047 5.254 1 98.88 196 PHE B O 1
ATOM 4091 N N . VAL B 1 197 ? 7.445 19.016 5.598 1 98.88 197 VAL B N 1
ATOM 4092 C CA . VAL B 1 197 ? 8.078 18.531 6.82 1 98.88 197 VAL B CA 1
ATOM 4093 C C . VAL B 1 197 ? 7.148 18.781 8.008 1 98.88 197 VAL B C 1
ATOM 4095 O O . VAL B 1 197 ? 6.57 19.859 8.148 1 98.88 197 VAL B O 1
ATOM 4098 N N . THR B 1 198 ? 6.93 17.75 8.773 1 98.31 198 THR B N 1
ATOM 4099 C CA . THR B 1 198 ? 6.086 17.859 9.953 1 98.31 198 THR B CA 1
ATOM 4100 C C . THR B 1 198 ? 6.918 18.203 11.188 1 98.31 198 THR B C 1
ATOM 4102 O O . THR B 1 198 ? 7.93 17.547 11.461 1 98.31 198 THR B O 1
ATOM 4105 N N . GLY B 1 199 ? 6.348 19.141 11.938 1 97.31 199 GLY B N 1
ATOM 4106 C CA . GLY B 1 199 ? 7.207 19.625 13.008 1 97.31 199 GLY B CA 1
ATOM 4107 C C . GLY B 1 199 ? 8.594 20.031 12.523 1 97.31 199 GLY B C 1
ATOM 4108 O O . GLY B 1 199 ? 8.742 20.547 11.414 1 97.31 199 GLY B O 1
ATOM 4109 N N . HIS B 1 200 ? 9.586 19.906 13.352 1 97.5 200 HIS B N 1
ATOM 4110 C CA . HIS B 1 200 ? 10.93 20.266 12.906 1 97.5 200 HIS B CA 1
ATOM 4111 C C . HIS B 1 200 ? 11.68 19.047 12.383 1 97.5 200 HIS B C 1
ATOM 4113 O O . HIS B 1 200 ? 12.617 19.172 11.594 1 97.5 200 HIS B O 1
ATOM 4119 N N . SER B 1 201 ? 11.203 17.828 12.797 1 97.56 201 SER B N 1
ATOM 4120 C CA . SER B 1 201 ? 11.891 16.594 12.398 1 97.56 201 SER B CA 1
ATOM 4121 C C . SER B 1 201 ? 13.391 16.703 12.648 1 97.56 201 SER B C 1
ATOM 4123 O O . SER B 1 201 ? 14.195 16.25 11.828 1 97.56 201 SER B O 1
ATOM 4125 N N . ARG B 1 202 ? 13.719 17.438 13.727 1 96.75 202 ARG B N 1
ATOM 4126 C CA . ARG B 1 202 ? 15.078 17.625 14.219 1 96.75 202 ARG B CA 1
ATOM 4127 C C . ARG B 1 202 ? 15.906 18.469 13.242 1 96.75 202 ARG B C 1
ATOM 4129 O O . ARG B 1 202 ? 17.125 18.344 13.188 1 96.75 202 ARG B O 1
ATOM 4136 N N . GLN B 1 203 ? 15.273 19.234 12.406 1 98.38 203 GLN B N 1
ATOM 4137 C CA . GLN B 1 203 ? 15.938 20.156 11.492 1 98.38 203 GLN B CA 1
ATOM 4138 C C . GLN B 1 203 ? 15.695 21.609 11.906 1 98.38 203 GLN B C 1
ATOM 4140 O O . GLN B 1 203 ? 14.766 21.891 12.68 1 98.38 203 GLN B O 1
ATOM 4145 N N . THR B 1 204 ? 16.531 22.531 11.406 1 98.25 204 THR B N 1
ATOM 4146 C C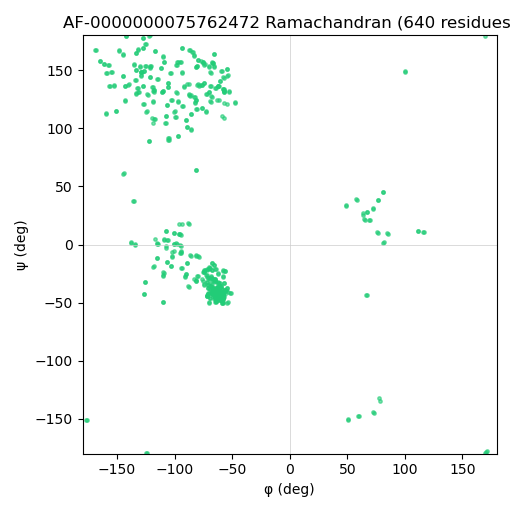A . THR B 1 204 ? 16.297 23.953 11.609 1 98.25 204 THR B CA 1
ATOM 4147 C C . THR B 1 204 ? 15.164 24.453 10.703 1 98.25 204 THR B C 1
ATOM 4149 O O . THR B 1 204 ? 14.875 23.844 9.672 1 98.25 204 THR B O 1
ATOM 4152 N N . LEU B 1 205 ? 14.586 25.484 11.109 1 98.44 205 LEU B N 1
ATOM 4153 C CA . LEU B 1 205 ? 13.531 26.094 10.297 1 98.44 205 LEU B CA 1
ATOM 4154 C C . LEU B 1 205 ? 14.078 26.531 8.938 1 98.44 205 LEU B C 1
ATOM 4156 O O . LEU B 1 205 ? 13.383 26.422 7.922 1 98.44 205 LEU B O 1
ATOM 4160 N N . GLU B 1 206 ? 15.305 27.016 8.906 1 98.38 206 GLU B N 1
ATOM 4161 C CA . GLU B 1 206 ? 15.953 27.438 7.672 1 98.38 206 GLU B CA 1
ATOM 4162 C C . GLU B 1 206 ? 16.109 26.266 6.707 1 98.38 206 GLU B C 1
ATOM 4164 O O . GLU B 1 206 ? 15.883 26.406 5.504 1 98.38 206 GLU B O 1
ATOM 4169 N N . TRP B 1 207 ? 16.5 25.156 7.262 1 98.56 207 TRP B N 1
ATOM 4170 C CA . TRP B 1 207 ? 16.641 23.953 6.434 1 98.56 207 TRP B CA 1
ATOM 4171 C C . TRP B 1 207 ? 15.297 23.531 5.852 1 98.56 207 TRP B C 1
ATOM 4173 O O . TRP B 1 207 ? 15.203 23.203 4.668 1 98.56 207 TRP B O 1
ATOM 4183 N N . ILE B 1 208 ? 14.273 23.531 6.672 1 98.81 208 ILE B N 1
ATOM 4184 C CA . ILE B 1 208 ? 12.93 23.156 6.23 1 98.81 208 ILE B CA 1
ATOM 4185 C C . ILE B 1 208 ? 12.469 24.094 5.125 1 98.81 208 ILE B C 1
ATOM 4187 O O . ILE B 1 208 ? 11.977 23.656 4.086 1 98.81 208 ILE B O 1
ATOM 4191 N N . ALA B 1 209 ? 12.672 25.391 5.328 1 98.75 209 ALA B N 1
ATOM 4192 C CA . ALA B 1 209 ? 12.273 26.391 4.34 1 98.75 209 ALA B CA 1
ATOM 4193 C C . ALA B 1 209 ? 12.992 26.156 3.014 1 98.75 209 ALA B C 1
ATOM 4195 O O . ALA B 1 209 ? 12.375 26.234 1.946 1 98.75 209 ALA B O 1
ATOM 4196 N N . ARG B 1 210 ? 14.211 25.859 3.129 1 98.19 210 ARG B N 1
ATOM 4197 C CA . ARG B 1 210 ? 15.039 25.719 1.938 1 98.19 210 ARG B CA 1
ATOM 4198 C C . ARG B 1 210 ? 14.656 24.484 1.144 1 98.19 210 ARG B C 1
ATOM 4200 O O . ARG B 1 210 ? 14.578 24.516 -0.087 1 98.19 210 ARG B O 1
ATOM 4207 N N . TYR B 1 211 ? 14.328 23.391 1.85 1 97.88 211 TYR B N 1
ATOM 4208 C CA . TYR B 1 211 ? 14.312 22.109 1.143 1 97.88 211 TYR B CA 1
ATOM 4209 C C . TYR B 1 211 ? 12.891 21.594 0.972 1 97.88 211 TYR B C 1
ATOM 4211 O O . TYR B 1 211 ? 12.609 20.828 0.057 1 97.88 211 TYR B O 1
ATOM 4219 N N . SER B 1 212 ? 11.961 21.969 1.777 1 98.44 212 SER B N 1
ATOM 4220 C CA . SER B 1 212 ? 10.617 21.422 1.695 1 98.44 212 SER B CA 1
ATOM 4221 C C . SER B 1 212 ? 9.719 22.297 0.822 1 98.44 212 SER B C 1
ATOM 4223 O O . SER B 1 212 ? 10.125 23.375 0.387 1 98.44 212 SER B O 1
ATOM 4225 N N . HIS B 1 213 ? 8.547 21.797 0.488 1 98.69 213 HIS B N 1
ATOM 4226 C CA . HIS B 1 213 ? 7.559 22.531 -0.292 1 98.69 213 HIS B CA 1
ATOM 4227 C C . HIS B 1 213 ? 6.504 23.156 0.611 1 98.69 213 HIS B C 1
ATOM 4229 O O . HIS B 1 213 ? 5.574 23.812 0.127 1 98.69 213 HIS B O 1
ATOM 4235 N N . GLY B 1 214 ? 6.582 23 1.896 1 98.81 214 GLY B N 1
ATOM 4236 C CA . GLY B 1 214 ? 5.699 23.531 2.924 1 98.81 214 GLY B CA 1
ATOM 4237 C C . GLY B 1 214 ? 5.957 22.938 4.297 1 98.81 214 GLY B C 1
ATOM 4238 O O . GLY B 1 214 ? 6.871 22.125 4.469 1 98.81 214 GLY B O 1
ATOM 4239 N N . TRP B 1 215 ? 5.207 23.375 5.25 1 98.88 215 TRP B N 1
ATOM 4240 C CA . TRP B 1 215 ? 5.43 22.984 6.641 1 98.88 215 TRP B CA 1
ATOM 4241 C C . TRP B 1 215 ? 4.125 22.578 7.312 1 98.88 215 TRP B C 1
ATOM 4243 O O . TRP B 1 215 ? 3.092 23.234 7.125 1 98.88 215 TRP B O 1
ATOM 4253 N N . ILE B 1 216 ? 4.117 21.438 7.957 1 98.81 216 ILE B N 1
ATOM 4254 C CA . ILE B 1 216 ? 3.006 21 8.797 1 98.81 216 ILE B CA 1
ATOM 4255 C C . ILE B 1 216 ? 3.361 21.203 10.266 1 98.81 216 ILE B C 1
ATOM 4257 O O . ILE B 1 216 ? 4.367 20.672 10.75 1 98.81 216 ILE B O 1
ATOM 4261 N N . SER B 1 217 ? 2.531 21.922 10.969 1 97.62 217 SER B N 1
ATOM 4262 C CA . SER B 1 217 ? 2.818 22.25 12.359 1 97.62 217 SER B CA 1
ATOM 4263 C C . SER B 1 217 ? 1.653 21.875 13.273 1 97.62 217 SER B C 1
ATOM 4265 O O . SER B 1 217 ? 0.662 21.312 12.812 1 97.62 217 SER B O 1
ATOM 4267 N N . TYR B 1 218 ? 1.831 22.094 14.602 1 95.25 218 TYR B N 1
ATOM 4268 C CA . TYR B 1 218 ? 0.843 21.797 15.633 1 95.25 218 TYR B CA 1
ATOM 4269 C C . TYR B 1 218 ? 0.001 23.016 15.961 1 95.25 218 TYR B C 1
ATOM 4271 O O . TYR B 1 218 ? 0.43 24.156 15.734 1 95.25 218 TYR B O 1
ATOM 4279 N N . PRO B 1 219 ? -1.141 22.766 16.484 1 95 219 PRO B N 1
ATOM 4280 C CA . PRO B 1 219 ? -1.993 23.906 16.828 1 95 219 PRO B CA 1
ATOM 4281 C C . PRO B 1 219 ? -1.539 24.609 18.109 1 95 219 PRO B C 1
ATOM 4283 O O . PRO B 1 219 ? -1.09 23.953 19.047 1 95 219 PRO B O 1
ATOM 4286 N N . ARG B 1 220 ? -1.564 25.906 18.047 1 94.5 220 ARG B N 1
ATOM 4287 C CA . ARG B 1 220 ? -1.328 26.781 19.203 1 94.5 220 ARG B CA 1
ATOM 4288 C C . ARG B 1 220 ? -2.402 27.859 19.297 1 94.5 220 ARG B C 1
ATOM 4290 O O . ARG B 1 220 ? -3.227 28 18.391 1 94.5 220 ARG B O 1
ATOM 4297 N N . ALA B 1 221 ? -2.395 28.516 20.438 1 92.88 221 ALA B N 1
ATOM 4298 C CA . ALA B 1 221 ? -3.248 29.703 20.516 1 92.88 221 ALA B CA 1
ATOM 4299 C C . ALA B 1 221 ? -2.949 30.672 19.375 1 92.88 221 ALA B C 1
ATOM 4301 O O . ALA B 1 221 ? -1.795 30.828 18.984 1 92.88 221 ALA B O 1
ATOM 4302 N N . PRO B 1 222 ? -4.016 31.344 18.922 1 91.56 222 PRO B N 1
ATOM 4303 C CA . PRO B 1 222 ? -3.887 32.125 17.703 1 91.56 222 PRO B CA 1
ATOM 4304 C C . PRO B 1 222 ? -2.738 33.156 17.766 1 91.56 222 PRO B C 1
ATOM 4306 O O . PRO B 1 222 ? -1.996 33.312 16.797 1 91.56 222 PRO B O 1
ATOM 4309 N N . LYS B 1 223 ? -2.523 33.812 18.875 1 94.31 223 LYS B N 1
ATOM 4310 C CA . LYS B 1 223 ? -1.453 34.781 19 1 94.31 223 LYS B CA 1
ATOM 4311 C C . LYS B 1 223 ? -0.083 34.125 18.875 1 94.31 223 LYS B C 1
ATOM 4313 O O . LYS B 1 223 ? 0.807 34.656 18.203 1 94.31 223 LYS B O 1
ATOM 4318 N N . THR B 1 224 ? 0.072 33.031 19.531 1 96.69 224 THR B N 1
ATOM 4319 C CA . THR B 1 224 ? 1.312 32.281 19.438 1 96.69 224 THR B CA 1
ATOM 4320 C C . THR B 1 224 ? 1.491 31.703 18.031 1 96.69 224 THR B C 1
ATOM 4322 O O . THR B 1 224 ? 2.6 31.719 17.5 1 96.69 224 THR B O 1
ATOM 4325 N N . GLN B 1 225 ? 0.406 31.234 17.469 1 97.5 225 GLN B N 1
ATOM 4326 C CA . GLN B 1 225 ? 0.453 30.672 16.125 1 97.5 225 GLN B CA 1
ATOM 4327 C C . GLN B 1 225 ? 0.858 31.719 15.102 1 97.5 225 GLN B C 1
ATOM 4329 O O . GLN B 1 225 ? 1.548 31.422 14.125 1 97.5 225 GLN B O 1
ATOM 4334 N N . GLN B 1 226 ? 0.399 32.938 15.305 1 98.25 226 GLN B N 1
ATOM 4335 C CA . GLN B 1 226 ? 0.765 34.062 14.422 1 98.25 226 GLN B CA 1
ATOM 4336 C C . GLN B 1 226 ? 2.279 34.219 14.359 1 98.25 226 GLN B C 1
ATOM 4338 O O . GLN B 1 226 ? 2.844 34.438 13.281 1 98.25 226 GLN B O 1
ATOM 4343 N N . LEU B 1 227 ? 2.916 34.094 15.508 1 98.31 227 LEU B N 1
ATOM 4344 C CA . LEU B 1 227 ? 4.363 34.25 15.578 1 98.31 227 LEU B CA 1
ATOM 4345 C C . LEU B 1 227 ? 5.066 33.125 14.836 1 98.31 227 LEU B C 1
ATOM 4347 O O . LEU B 1 227 ? 6.09 33.344 14.18 1 98.31 227 LEU B O 1
ATOM 4351 N N . ILE B 1 228 ? 4.516 31.953 14.945 1 98.31 228 ILE B N 1
ATOM 4352 C CA . ILE B 1 228 ? 5.082 30.781 14.273 1 98.31 228 ILE B CA 1
ATOM 4353 C C . ILE B 1 228 ? 4.953 30.938 12.766 1 98.31 228 ILE B C 1
ATOM 4355 O O . ILE B 1 228 ? 5.902 30.688 12.023 1 98.31 228 ILE B O 1
ATOM 4359 N N . VAL B 1 229 ? 3.826 31.375 12.305 1 98.56 229 VAL B N 1
ATOM 4360 C CA . VAL B 1 229 ? 3.574 31.578 10.875 1 98.56 229 VAL B CA 1
ATOM 4361 C C . VAL B 1 229 ? 4.496 32.656 10.336 1 98.56 229 VAL B C 1
ATOM 4363 O O . VAL B 1 229 ? 5.062 32.531 9.25 1 98.56 229 VAL B O 1
ATOM 4366 N N . GLU B 1 230 ? 4.633 33.719 11.094 1 98.38 230 GLU B N 1
ATOM 4367 C CA . GLU B 1 230 ? 5.52 34.812 10.695 1 98.38 230 GLU B CA 1
ATOM 4368 C C . GLU B 1 230 ? 6.965 34.344 10.578 1 98.38 230 GLU B C 1
ATOM 4370 O O . GLU B 1 230 ? 7.676 34.719 9.641 1 98.38 230 GLU B O 1
ATOM 4375 N N . SER B 1 231 ? 7.348 33.562 11.531 1 98.38 231 SER B N 1
ATOM 4376 C CA . SER B 1 231 ? 8.695 33 11.492 1 98.38 231 SER B CA 1
ATOM 4377 C C . SER B 1 231 ? 8.891 32.125 10.258 1 98.38 231 SER B C 1
ATOM 4379 O O . SER B 1 231 ? 9.953 32.156 9.625 1 98.38 231 SER B O 1
ATOM 4381 N N . TRP B 1 232 ? 7.922 31.312 9.914 1 98.56 232 TRP B N 1
ATOM 4382 C CA . TRP B 1 232 ? 7.961 30.469 8.727 1 98.56 232 TRP B CA 1
ATOM 4383 C C . TRP B 1 232 ? 8.086 31.297 7.457 1 98.56 232 TRP B C 1
ATOM 4385 O O . TRP B 1 232 ? 8.953 31.047 6.617 1 98.56 232 TRP B O 1
ATOM 4395 N N . ARG B 1 233 ? 7.266 32.344 7.344 1 98.25 233 ARG B N 1
ATOM 4396 C CA . ARG B 1 233 ? 7.281 33.219 6.172 1 98.25 233 ARG B CA 1
ATOM 4397 C C . ARG B 1 233 ? 8.625 33.938 6.035 1 98.25 233 ARG B C 1
ATOM 4399 O O . ARG B 1 233 ? 9.141 34.062 4.926 1 98.25 233 ARG B O 1
ATOM 4406 N N . ALA B 1 234 ? 9.133 34.344 7.133 1 98.5 234 ALA B N 1
ATOM 4407 C CA . ALA B 1 234 ? 10.438 35 7.117 1 98.5 234 ALA B CA 1
ATOM 4408 C C . ALA B 1 234 ? 11.531 34.031 6.66 1 98.5 234 ALA B C 1
ATOM 4410 O O . ALA B 1 234 ? 12.406 34.406 5.875 1 98.5 234 ALA B O 1
ATOM 4411 N N . ALA B 1 235 ? 11.516 32.812 7.18 1 98.69 235 ALA B N 1
ATOM 4412 C CA . ALA B 1 235 ? 12.5 31.812 6.793 1 98.69 235 ALA B CA 1
ATOM 4413 C C . ALA B 1 235 ? 12.414 31.5 5.305 1 98.69 235 ALA B C 1
ATOM 4415 O O . ALA B 1 235 ? 13.438 31.391 4.625 1 98.69 235 ALA B O 1
ATOM 4416 N N . VAL B 1 236 ? 11.211 31.391 4.781 1 98.69 236 VAL B N 1
ATOM 4417 C CA . VAL B 1 236 ? 11.008 31.109 3.363 1 98.69 236 VAL B CA 1
ATOM 4418 C C . VAL B 1 236 ? 11.539 32.281 2.521 1 98.69 236 VAL B C 1
ATOM 4420 O O . VAL B 1 236 ? 12.242 32.062 1.529 1 98.69 236 VAL B O 1
ATOM 4423 N N . ARG B 1 237 ? 11.188 33.469 2.932 1 98.31 237 ARG B N 1
ATOM 4424 C CA . ARG B 1 237 ? 11.656 34.656 2.205 1 98.31 237 ARG B CA 1
ATOM 4425 C C . ARG B 1 237 ? 13.18 34.688 2.156 1 98.31 237 ARG B C 1
ATOM 4427 O O . ARG B 1 237 ? 13.766 35.031 1.119 1 98.31 237 ARG B O 1
ATOM 4434 N N . THR B 1 238 ? 13.773 34.406 3.201 1 98.5 238 THR B N 1
ATOM 4435 C CA . THR B 1 238 ? 15.227 34.469 3.305 1 98.5 238 THR B CA 1
ATOM 4436 C C . THR B 1 238 ? 15.859 33.375 2.426 1 98.5 238 THR B C 1
ATOM 4438 O O . THR B 1 238 ? 16.844 33.656 1.732 1 98.5 238 THR B O 1
ATOM 4441 N N . GLU B 1 239 ? 15.297 32.188 2.418 1 98.38 239 GLU B N 1
ATOM 4442 C CA . GLU B 1 239 ? 15.93 31.031 1.787 1 98.38 239 GLU B CA 1
ATOM 4443 C C . GLU B 1 239 ? 15.5 30.891 0.33 1 98.38 239 GLU B C 1
ATOM 4445 O O . GLU B 1 239 ? 16.234 30.344 -0.491 1 98.38 239 GLU B O 1
ATOM 4450 N N . CYS B 1 240 ? 14.289 31.375 0.038 1 97.81 240 CYS B N 1
ATOM 4451 C CA . CYS B 1 240 ? 13.719 31.031 -1.262 1 97.81 240 CYS B CA 1
ATOM 4452 C C . CYS B 1 240 ? 13.117 32.281 -1.937 1 97.81 240 CYS B C 1
ATOM 4454 O O . CYS B 1 240 ? 12.484 32.156 -2.984 1 97.81 240 CYS B O 1
ATOM 4456 N N . GLY B 1 241 ? 13.164 33.438 -1.352 1 97.5 241 GLY B N 1
ATOM 4457 C CA . GLY B 1 241 ? 12.555 34.625 -1.908 1 97.5 241 GLY B CA 1
ATOM 4458 C C . GLY B 1 241 ? 11.055 34.688 -1.721 1 97.5 241 GLY B C 1
ATOM 4459 O O . GLY B 1 241 ? 10.547 34.406 -0.629 1 97.5 241 GLY B O 1
ATOM 4460 N N . GLU B 1 242 ? 10.289 35 -2.801 1 95.88 242 GLU B N 1
ATOM 4461 C CA . GLU B 1 242 ? 8.852 35.219 -2.678 1 95.88 242 GLU B CA 1
ATOM 4462 C C . GLU B 1 242 ? 8.07 33.969 -3.016 1 95.88 242 GLU B C 1
ATOM 4464 O O . GLU B 1 242 ? 6.879 34.031 -3.336 1 95.88 242 GLU B O 1
ATOM 4469 N N . LEU B 1 243 ? 8.766 32.844 -3.006 1 96.94 243 LEU B N 1
ATOM 4470 C CA . LEU B 1 243 ? 8.109 31.578 -3.314 1 96.94 243 LEU B CA 1
ATOM 4471 C C . LEU B 1 243 ? 7.047 31.25 -2.271 1 96.94 243 LEU B C 1
ATOM 4473 O O . LEU B 1 243 ? 7.285 31.391 -1.069 1 96.94 243 LEU B O 1
ATOM 4477 N N . PHE B 1 244 ? 5.875 30.828 -2.727 1 97.88 244 PHE B N 1
ATOM 4478 C CA . PHE B 1 244 ? 4.809 30.406 -1.824 1 97.88 244 PHE B CA 1
ATOM 4479 C C . PHE B 1 244 ? 5.031 28.969 -1.349 1 97.88 244 PHE B C 1
ATOM 4481 O O . PHE B 1 244 ? 5.043 28.047 -2.152 1 97.88 244 PHE B O 1
ATOM 4488 N N . LYS B 1 245 ? 5.227 28.797 -0.064 1 98.69 245 LYS B N 1
ATOM 4489 C CA . LYS B 1 245 ? 5.266 27.516 0.618 1 98.69 245 LYS B CA 1
ATOM 4490 C C . LYS B 1 245 ? 4.254 27.469 1.76 1 98.69 245 LYS B C 1
ATOM 4492 O O . LYS B 1 245 ? 4.406 28.172 2.758 1 98.69 245 LYS B O 1
ATOM 4497 N N . PRO B 1 246 ? 3.305 26.641 1.624 1 98.88 246 PRO B N 1
ATOM 4498 C CA . PRO B 1 246 ? 2.143 26.719 2.514 1 98.88 246 PRO B CA 1
ATOM 4499 C C . PRO B 1 246 ? 2.471 26.297 3.945 1 98.88 246 PRO B C 1
ATOM 4501 O O . PRO B 1 246 ? 3.418 25.531 4.168 1 98.88 246 PRO B O 1
ATOM 4504 N N . PHE B 1 247 ? 1.683 26.844 4.863 1 98.88 247 PHE B N 1
ATOM 4505 C CA . PHE B 1 247 ? 1.654 26.484 6.273 1 98.88 247 PHE B CA 1
ATOM 4506 C C . PHE B 1 247 ? 0.392 25.688 6.602 1 98.88 247 PHE B C 1
ATOM 4508 O O . PHE B 1 247 ? -0.722 26.172 6.383 1 98.88 247 PHE B O 1
ATOM 4515 N N . THR B 1 248 ? 0.575 24.469 7.086 1 98.88 248 THR B N 1
ATOM 4516 C CA . THR B 1 248 ? -0.511 23.578 7.48 1 98.88 248 THR B CA 1
ATOM 4517 C C . THR B 1 248 ? -0.467 23.312 8.984 1 98.88 248 THR B C 1
ATOM 4519 O O . THR B 1 248 ? 0.612 23.188 9.562 1 98.88 248 THR B O 1
ATOM 4522 N N . GLN B 1 249 ? -1.601 23.234 9.602 1 98.69 249 GLN B N 1
ATOM 4523 C CA . GLN B 1 249 ? -1.635 22.781 10.984 1 98.69 249 GLN B CA 1
ATOM 4524 C C . GLN B 1 249 ? -2.758 21.781 11.211 1 98.69 249 GLN B C 1
ATOM 4526 O O . GLN B 1 249 ? -3.732 21.75 10.453 1 98.69 249 GLN B O 1
ATOM 4531 N N . SER B 1 250 ? -2.566 20.906 12.258 1 98.38 250 SER B N 1
ATOM 4532 C CA . SER B 1 250 ? -3.646 20.031 12.711 1 98.38 250 SER B CA 1
ATOM 4533 C C . SER B 1 250 ? -4.562 20.766 13.688 1 98.38 250 SER B C 1
ATOM 4535 O O . SER B 1 250 ? -4.254 21.875 14.141 1 98.38 250 SER B O 1
ATOM 4537 N N . LEU B 1 251 ? -5.715 20.234 13.953 1 98.62 251 LEU B N 1
ATOM 4538 C CA . LEU B 1 251 ? -6.664 20.781 14.922 1 98.62 251 LEU B CA 1
ATOM 4539 C C . LEU B 1 251 ? -7.656 19.703 15.359 1 98.62 251 LEU B C 1
ATOM 4541 O O . LEU B 1 251 ? -8.477 19.25 14.562 1 98.62 251 LEU B O 1
ATOM 4545 N N . TYR B 1 252 ? -7.582 19.281 16.641 1 98.19 252 TYR B N 1
ATOM 4546 C CA . TYR B 1 252 ? -8.617 18.406 17.203 1 98.19 252 TYR B CA 1
ATOM 4547 C C . TYR B 1 252 ? -9.867 19.219 17.547 1 98.19 252 TYR B C 1
ATOM 4549 O O . TYR B 1 252 ? -9.773 20.312 18.094 1 98.19 252 TYR B O 1
ATOM 4557 N N . ILE B 1 253 ? -11 18.641 17.203 1 98.62 253 ILE B N 1
ATOM 4558 C CA . ILE B 1 253 ? -12.211 19.344 17.594 1 98.62 253 ILE B CA 1
ATOM 4559 C C . ILE B 1 253 ? -13.211 18.375 18.203 1 98.62 253 ILE B C 1
ATOM 4561 O O . ILE B 1 253 ? -13.266 17.203 17.797 1 98.62 253 ILE B O 1
ATOM 4565 N N . ASP B 1 254 ? -13.906 18.75 19.203 1 98.69 254 ASP B N 1
ATOM 4566 C CA . ASP B 1 254 ? -15.195 18.25 19.656 1 98.69 254 ASP B CA 1
ATOM 4567 C C . ASP B 1 254 ? -16.312 19.219 19.328 1 98.69 254 ASP B C 1
ATOM 4569 O O . ASP B 1 254 ? -16.578 20.156 20.094 1 98.69 254 ASP B O 1
ATOM 4573 N N . LEU B 1 255 ? -16.938 19.062 18.125 1 98.81 255 LEU B N 1
ATOM 4574 C CA . LEU B 1 255 ? -17.984 19.953 17.656 1 98.81 255 LEU B CA 1
ATOM 4575 C C . LEU B 1 255 ? -19.312 19.672 18.359 1 98.81 255 LEU B C 1
ATOM 4577 O O . LEU B 1 255 ? -19.906 18.609 18.172 1 98.81 255 LEU B O 1
ATOM 4581 N N . THR B 1 256 ? -19.812 20.609 19.078 1 98.38 256 THR B N 1
ATOM 4582 C CA . THR B 1 256 ? -21.016 20.406 19.875 1 98.38 256 THR B CA 1
ATOM 4583 C C . THR B 1 256 ? -22.266 20.578 19.016 1 98.38 256 THR B C 1
ATOM 4585 O O . THR B 1 256 ? -22.188 21.156 17.922 1 98.38 256 THR B O 1
ATOM 4588 N N . ASP B 1 257 ? -23.328 20.094 19.5 1 96.94 257 ASP B N 1
ATOM 4589 C CA . ASP B 1 257 ? -24.609 20.219 18.812 1 96.94 257 ASP B CA 1
ATOM 4590 C C . ASP B 1 257 ? -25.078 21.672 18.781 1 96.94 257 ASP B C 1
ATOM 4592 O O . ASP B 1 257 ? -25.734 22.109 17.828 1 96.94 257 ASP B O 1
ATOM 4596 N N . SER B 1 258 ? -24.766 22.406 19.812 1 97.62 258 SER B N 1
ATOM 4597 C CA . SER B 1 258 ? -25.109 23.828 19.828 1 97.62 258 SER B CA 1
ATOM 4598 C C . SER B 1 258 ? -24.078 24.656 19.062 1 97.62 258 SER B C 1
ATOM 4600 O O . SER B 1 258 ? -22.906 24.703 19.422 1 97.62 258 SER B O 1
ATOM 4602 N N . PRO B 1 259 ? -24.484 25.375 18.078 1 97.75 259 PRO B N 1
ATOM 4603 C CA . PRO B 1 259 ? -23.547 26.156 17.266 1 97.75 259 PRO B CA 1
ATOM 4604 C C . PRO B 1 259 ? -22.906 27.297 18.031 1 97.75 259 PRO B C 1
ATOM 4606 O O . PRO B 1 259 ? -21.891 27.859 17.578 1 97.75 259 PRO B O 1
ATOM 4609 N N . GLN B 1 260 ? -23.453 27.703 19.203 1 98.12 260 GLN B N 1
ATOM 4610 C CA . GLN B 1 260 ? -23 28.891 19.906 1 98.12 260 GLN B CA 1
ATOM 4611 C C . GLN B 1 260 ? -22.078 28.516 21.062 1 98.12 260 GLN B C 1
ATOM 4613 O O . GLN B 1 260 ? -21.578 29.391 21.781 1 98.12 260 GLN B O 1
ATOM 4618 N N . THR B 1 261 ? -21.828 27.219 21.234 1 98.38 261 THR B N 1
ATOM 4619 C CA . THR B 1 261 ? -21 26.781 22.344 1 98.38 261 THR B CA 1
ATOM 4620 C C . THR B 1 261 ? -19.625 27.453 22.281 1 98.38 261 THR B C 1
ATOM 4622 O O . THR B 1 261 ? -18.906 27.312 21.297 1 98.38 261 THR B O 1
ATOM 4625 N N . PRO B 1 262 ? -19.219 28.203 23.344 1 98.19 262 PRO B N 1
ATOM 4626 C CA . PRO B 1 262 ? -17.891 28.812 23.344 1 98.19 262 PRO B CA 1
ATOM 4627 C C . PRO B 1 262 ? -16.766 27.797 23.422 1 98.19 262 PRO B C 1
ATOM 4629 O O . PRO B 1 262 ? -16.953 26.703 23.938 1 98.19 262 PRO B O 1
ATOM 4632 N N . PRO B 1 263 ? -15.641 28.172 22.969 1 97.75 263 PRO B N 1
ATOM 4633 C CA . PRO B 1 263 ? -14.516 27.234 22.938 1 97.75 263 PRO B CA 1
ATOM 4634 C C . PRO B 1 263 ? -14 26.875 24.328 1 97.75 263 PRO B C 1
ATOM 4636 O O . PRO B 1 263 ? -13.883 27.75 25.188 1 97.75 263 PRO B O 1
ATOM 4639 N N . ARG B 1 264 ? -13.742 25.625 24.516 1 97.88 264 ARG B N 1
ATOM 4640 C CA . ARG B 1 264 ? -13.023 25.062 25.641 1 97.88 264 ARG B CA 1
ATOM 4641 C C . ARG B 1 264 ? -11.82 24.25 25.188 1 97.88 264 ARG B C 1
ATOM 4643 O O . ARG B 1 264 ? -11.945 23.391 24.312 1 97.88 264 ARG B O 1
ATOM 4650 N N . PRO B 1 265 ? -10.68 24.547 25.75 1 96.88 265 PRO B N 1
ATOM 4651 C CA . PRO B 1 265 ? -9.492 23.812 25.297 1 96.88 265 PRO B CA 1
ATOM 4652 C C . PRO B 1 265 ? -9.578 22.312 25.562 1 96.88 265 PRO B C 1
ATOM 4654 O O . PRO B 1 265 ? -10.109 21.906 26.609 1 96.88 265 PRO B O 1
ATOM 4657 N N . ILE B 1 266 ? -9.211 21.516 24.672 1 96.62 266 ILE B N 1
ATOM 4658 C CA . ILE B 1 266 ? -8.914 20.094 24.812 1 96.62 266 ILE B CA 1
ATOM 4659 C C . ILE B 1 266 ? -7.5 19.812 24.312 1 96.62 266 ILE B C 1
ATOM 4661 O O . ILE B 1 266 ? -6.793 20.719 23.891 1 96.62 266 ILE B O 1
ATOM 4665 N N . HIS B 1 267 ? -7.07 18.562 24.359 1 93.94 267 HIS B N 1
ATOM 4666 C CA . HIS B 1 267 ? -5.746 18.203 23.859 1 93.94 267 HIS B CA 1
ATOM 4667 C C . HIS B 1 267 ? -5.574 18.594 22.406 1 93.94 267 HIS B C 1
ATOM 4669 O O . HIS B 1 267 ? -6.219 18.016 21.516 1 93.94 267 HIS B O 1
ATOM 4675 N N . LEU B 1 268 ? -4.742 19.625 22.125 1 95.69 268 LEU B N 1
ATOM 4676 C CA . LEU B 1 268 ? -4.332 20.094 20.812 1 95.69 268 LEU B CA 1
ATOM 4677 C C . LEU B 1 268 ? -5.527 20.609 20.016 1 95.69 268 LEU B C 1
ATOM 4679 O O . LEU B 1 268 ? -5.547 20.531 18.781 1 95.69 268 LEU B O 1
ATOM 4683 N N . GLY B 1 269 ? -6.59 21.094 20.781 1 97.69 269 GLY B N 1
ATOM 4684 C CA . GLY B 1 269 ? -7.746 21.625 20.062 1 97.69 269 GLY B CA 1
ATOM 4685 C C . GLY B 1 269 ? -8.805 22.203 20.984 1 97.69 269 GLY B C 1
ATOM 4686 O O . GLY B 1 269 ? -8.477 22.75 22.047 1 97.69 269 GLY B O 1
ATOM 4687 N N . TYR B 1 270 ? -10.062 22.141 20.516 1 98.38 270 TYR B N 1
ATOM 4688 C CA . TYR B 1 270 ? -11.133 22.797 21.25 1 98.38 270 TYR B CA 1
ATOM 4689 C C . TYR B 1 270 ? -12.43 21.984 21.156 1 98.38 270 TYR B C 1
ATOM 4691 O O . TYR B 1 270 ? -12.688 21.344 20.141 1 98.38 270 TYR B O 1
ATOM 4699 N N . GLN B 1 271 ? -13.156 22 22.188 1 98.69 271 GLN B N 1
ATOM 4700 C CA . GLN B 1 271 ? -14.594 21.781 22.125 1 98.69 271 GLN B CA 1
ATOM 4701 C C . GLN B 1 271 ? -15.352 23.078 21.859 1 98.69 271 GLN B C 1
ATOM 4703 O O . GLN B 1 271 ? -15.141 24.062 22.562 1 98.69 271 GLN B O 1
ATOM 4708 N N . LEU B 1 272 ? -16.219 23.109 20.859 1 98.75 272 LEU B N 1
ATOM 4709 C CA . LEU B 1 272 ? -16.875 24.359 20.516 1 98.75 272 LEU B CA 1
ATOM 4710 C C . LEU B 1 272 ? -18.016 24.141 19.531 1 98.75 272 LEU B C 1
ATOM 4712 O O . LEU B 1 272 ? -18.188 23.047 19 1 98.75 272 LEU B O 1
ATOM 4716 N N . GLY B 1 273 ? -18.812 25.156 19.359 1 98.69 273 GLY B N 1
ATOM 4717 C CA . GLY B 1 273 ? -19.844 25.141 18.328 1 98.69 273 GLY B CA 1
ATOM 4718 C C . GLY B 1 273 ? -19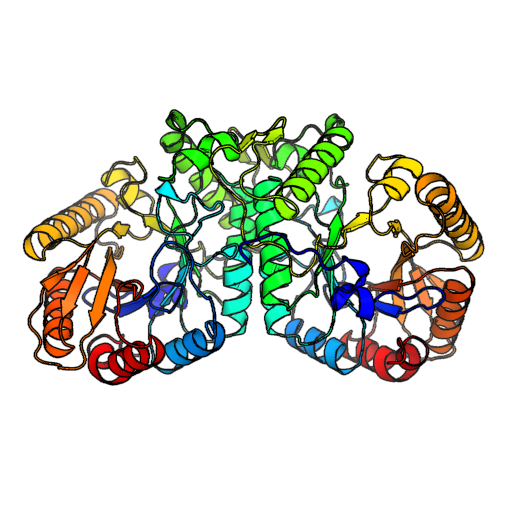.328 25.625 16.984 1 98.69 273 GLY B C 1
ATOM 4719 O O . GLY B 1 273 ? -18.234 26.203 16.891 1 98.69 273 GLY B O 1
ATOM 4720 N N . ARG B 1 274 ? -20.125 25.406 15.891 1 98.56 274 ARG B N 1
ATOM 4721 C CA . ARG B 1 274 ? -19.656 25.656 14.531 1 98.56 274 ARG B CA 1
ATOM 4722 C C . ARG B 1 274 ? -19.406 27.156 14.312 1 98.56 274 ARG B C 1
ATOM 4724 O O . ARG B 1 274 ? -18.547 27.531 13.523 1 98.56 274 ARG B O 1
ATOM 4731 N N . TYR B 1 275 ? -20.172 28.078 15.016 1 98.62 275 TYR B N 1
ATOM 4732 C CA . TYR B 1 275 ? -19.953 29.5 14.812 1 98.62 275 TYR B CA 1
ATOM 4733 C C . TYR B 1 275 ? -18.578 29.922 15.32 1 98.62 275 TYR B C 1
ATOM 4735 O O . TYR B 1 275 ? -17.875 30.688 14.672 1 98.62 275 TYR B O 1
ATOM 4743 N N . HIS B 1 276 ? -18.234 29.391 16.453 1 98.5 276 HIS B N 1
ATOM 4744 C CA . HIS B 1 276 ? -16.922 29.703 17.016 1 98.5 276 HIS B CA 1
ATOM 4745 C C . HIS B 1 276 ? -15.805 29.016 16.219 1 98.5 276 HIS B C 1
ATOM 4747 O O . HIS B 1 276 ? -14.703 29.562 16.109 1 98.5 276 HIS B O 1
ATOM 4753 N N . LEU B 1 277 ? -16.109 27.859 15.695 1 98.69 277 LEU B N 1
ATOM 4754 C CA . LEU B 1 277 ? -15.141 27.219 14.812 1 98.69 277 LEU B CA 1
ATOM 4755 C C . LEU B 1 277 ? -14.859 28.078 13.586 1 98.69 277 LEU B C 1
ATOM 4757 O O . LEU B 1 277 ? -13.703 28.266 13.211 1 98.69 277 LEU B O 1
ATOM 4761 N N . ILE B 1 278 ? -15.906 28.594 12.945 1 98.69 278 ILE B N 1
ATOM 4762 C CA . ILE B 1 278 ? -15.766 29.438 11.766 1 98.69 278 ILE B CA 1
ATOM 4763 C C . ILE B 1 278 ? -14.906 30.656 12.109 1 98.69 278 ILE B C 1
ATOM 4765 O O . ILE B 1 278 ? -13.977 31 11.375 1 98.69 278 ILE B O 1
ATOM 4769 N N . SER B 1 279 ? -15.18 31.266 13.266 1 98.25 279 SER B N 1
ATOM 4770 C CA . SER B 1 279 ? -14.406 32.438 13.703 1 98.25 279 SER B CA 1
ATOM 4771 C C . SER B 1 279 ? -12.938 32.062 13.898 1 98.25 279 SER B C 1
ATOM 4773 O O . SER B 1 279 ? -12.055 32.844 13.523 1 98.25 279 SER B O 1
ATOM 4775 N N . LEU B 1 280 ? -12.742 30.953 14.531 1 98.19 280 LEU B N 1
ATOM 4776 C CA . LEU B 1 280 ? -11.375 30.484 14.742 1 98.19 280 LEU B CA 1
ATOM 4777 C C . LEU B 1 280 ? -10.656 30.281 13.414 1 98.19 280 LEU B C 1
ATOM 4779 O O . LEU B 1 280 ? -9.523 30.734 13.242 1 98.19 280 LEU B O 1
ATOM 4783 N N . LEU B 1 281 ? -11.266 29.625 12.484 1 98.56 281 LEU B N 1
ATOM 4784 C CA . LEU B 1 281 ? -10.68 29.328 11.18 1 98.56 281 LEU B CA 1
ATOM 4785 C C . LEU B 1 281 ? -10.406 30.625 10.414 1 98.56 281 LEU B C 1
ATOM 4787 O O . LEU B 1 281 ? -9.391 30.734 9.727 1 98.56 281 LEU B O 1
ATOM 4791 N N . GLU B 1 282 ? -11.32 31.609 10.531 1 98.31 282 GLU B N 1
ATOM 4792 C CA . GLU B 1 282 ? -11.102 32.906 9.914 1 98.31 282 GLU B CA 1
ATOM 4793 C C . GLU B 1 282 ? -9.867 33.594 10.492 1 98.31 282 GLU B C 1
ATOM 4795 O O . GLU B 1 282 ? -9.078 34.188 9.758 1 98.31 282 GLU B O 1
ATOM 4800 N N . SER B 1 283 ? -9.766 33.531 11.797 1 98.12 283 SER B N 1
ATOM 4801 C CA . SER B 1 283 ? -8.586 34.094 12.445 1 98.12 283 SER B CA 1
ATOM 4802 C C . SER B 1 283 ? -7.305 33.406 11.969 1 98.12 283 SER B C 1
ATOM 4804 O O . SER B 1 283 ? -6.293 34.094 11.734 1 98.12 283 SER B O 1
ATOM 4806 N N . LEU B 1 284 ? -7.332 32.094 11.82 1 98.44 284 LEU B N 1
ATOM 4807 C CA . LEU B 1 284 ? -6.18 31.328 11.344 1 98.44 284 LEU B CA 1
ATOM 4808 C C . LEU B 1 284 ? -5.832 31.719 9.914 1 98.44 284 LEU B C 1
ATOM 4810 O O . LEU B 1 284 ? -4.656 31.875 9.57 1 98.44 284 LEU B O 1
ATOM 4814 N N . GLN B 1 285 ? -6.844 31.891 9.094 1 98.31 285 GLN B N 1
ATOM 4815 C CA . GLN B 1 285 ? -6.609 32.344 7.734 1 98.31 285 GLN B CA 1
ATOM 4816 C C . GLN B 1 285 ? -5.922 33.719 7.727 1 98.31 285 GLN B C 1
ATOM 4818 O O . GLN B 1 285 ? -4.984 33.938 6.953 1 98.31 285 GLN B O 1
ATOM 4823 N N . GLU B 1 286 ? -6.367 34.594 8.562 1 97.94 286 GLU B N 1
ATOM 4824 C CA . GLU B 1 286 ? -5.84 35.969 8.625 1 97.94 286 GLU B CA 1
ATOM 4825 C C . GLU B 1 286 ? -4.359 35.969 8.984 1 97.94 286 GLU B C 1
ATOM 4827 O O . GLU B 1 286 ? -3.59 36.781 8.469 1 97.94 286 GLU B O 1
ATOM 4832 N N . ILE B 1 287 ? -4.031 35.031 9.828 1 97.81 287 ILE B N 1
ATOM 4833 C CA . ILE B 1 287 ? -2.639 35.062 10.266 1 97.81 287 ILE B CA 1
ATOM 4834 C C . ILE B 1 287 ? -1.774 34.281 9.289 1 97.81 287 ILE B C 1
ATOM 4836 O O . ILE B 1 287 ? -0.553 34.219 9.445 1 97.81 287 ILE B O 1
ATOM 4840 N N . GLY B 1 288 ? -2.365 33.531 8.312 1 98.06 288 GLY B N 1
ATOM 4841 C CA . GLY B 1 288 ? -1.58 32.969 7.223 1 98.06 288 GLY B CA 1
ATOM 4842 C C . GLY B 1 288 ? -1.565 31.438 7.211 1 98.06 288 GLY B C 1
ATOM 4843 O O . GLY B 1 288 ? -0.774 30.828 6.492 1 98.06 288 GLY B O 1
ATOM 4844 N N . VAL B 1 289 ? -2.42 30.781 8.031 1 98.62 289 VAL B N 1
ATOM 4845 C CA . VAL B 1 289 ? -2.578 29.328 7.938 1 98.62 289 VAL B CA 1
ATOM 4846 C C . VAL B 1 289 ? -3.295 28.984 6.637 1 98.62 289 VAL B C 1
ATOM 4848 O O . VAL B 1 289 ? -4.324 29.578 6.305 1 98.62 289 VAL B O 1
ATOM 4851 N N . ASN B 1 290 ? -2.744 28.031 5.914 1 98.81 290 ASN B N 1
ATOM 4852 C CA . ASN B 1 290 ? -3.27 27.75 4.582 1 98.81 290 ASN B CA 1
ATOM 4853 C C . ASN B 1 290 ? -4.129 26.484 4.566 1 98.81 290 ASN B C 1
ATOM 4855 O O . ASN B 1 290 ? -4.902 26.266 3.635 1 98.81 290 ASN B O 1
ATOM 4859 N N . HIS B 1 291 ? -3.988 25.656 5.559 1 98.88 291 HIS B N 1
ATOM 4860 C CA . HIS B 1 291 ? -4.734 24.406 5.621 1 98.88 291 HIS B CA 1
ATOM 4861 C C . HIS B 1 291 ? -4.852 23.906 7.059 1 98.88 291 HIS B C 1
ATOM 4863 O O . HIS B 1 291 ? -3.889 23.969 7.824 1 98.88 291 HIS B O 1
ATOM 4869 N N . VAL B 1 292 ? -6.008 23.469 7.422 1 98.88 292 VAL B N 1
ATOM 4870 C CA . VAL B 1 292 ? -6.234 22.875 8.734 1 98.88 292 VAL B CA 1
ATOM 4871 C C . VAL B 1 292 ? -6.695 21.422 8.578 1 98.88 292 VAL B C 1
ATOM 4873 O O . VAL B 1 292 ? -7.664 21.156 7.863 1 98.88 292 VAL B O 1
ATOM 4876 N N . ILE B 1 293 ? -5.957 20.547 9.195 1 98.88 293 ILE B N 1
ATOM 4877 C CA . ILE B 1 293 ? -6.312 19.125 9.242 1 98.88 293 ILE B CA 1
ATOM 4878 C C . ILE B 1 293 ? -7.172 18.859 10.477 1 98.88 293 ILE B C 1
ATOM 4880 O O . ILE B 1 293 ? -6.66 18.797 11.602 1 98.88 293 ILE B O 1
ATOM 4884 N N . VAL B 1 294 ? -8.43 18.641 10.273 1 98.81 294 VAL B N 1
ATOM 4885 C CA . VAL B 1 294 ? -9.375 18.438 11.375 1 98.81 294 VAL B CA 1
ATOM 4886 C C . VAL B 1 294 ? -9.328 17 11.852 1 98.81 294 VAL B C 1
ATOM 4888 O O . VAL B 1 294 ? -9.43 16.062 11.047 1 98.81 294 VAL B O 1
ATOM 4891 N N . ASN B 1 295 ? -9.148 16.812 13.094 1 98.12 295 ASN B N 1
ATOM 4892 C CA . ASN B 1 295 ? -9.141 15.516 13.758 1 98.12 295 ASN B CA 1
ATOM 4893 C C . ASN B 1 295 ? -10.367 15.328 14.648 1 98.12 295 ASN B C 1
ATOM 4895 O O . ASN B 1 295 ? -10.648 16.172 15.508 1 98.12 295 ASN B O 1
ATOM 4899 N N . LEU B 1 296 ? -11.039 14.211 14.555 1 98.12 296 LEU B N 1
ATOM 4900 C CA . LEU B 1 296 ? -12.336 14.039 15.195 1 98.12 296 LEU B CA 1
ATOM 4901 C C . LEU B 1 296 ? -12.25 13.086 16.375 1 98.12 296 LEU B C 1
ATOM 4903 O O . LEU B 1 296 ? -13.266 12.742 16.984 1 98.12 296 LEU B O 1
ATOM 4907 N N . LYS B 1 297 ? -11.086 12.625 16.734 1 97 297 LYS B N 1
ATOM 4908 C CA . LYS B 1 297 ? -10.883 11.57 17.719 1 97 297 LYS B CA 1
ATOM 4909 C C . LYS B 1 297 ? -11.625 11.883 19.016 1 97 297 LYS B C 1
ATOM 4911 O O . LYS B 1 297 ? -12.273 11 19.594 1 97 297 LYS B O 1
ATOM 4916 N N . TYR B 1 298 ? -11.625 13.078 19.484 1 96.56 298 TYR B N 1
ATOM 4917 C CA . TYR B 1 298 ? -12.109 13.422 20.812 1 96.56 298 TYR B CA 1
ATOM 4918 C C . TYR B 1 298 ? -13.555 13.906 20.75 1 96.56 298 TYR B C 1
ATOM 4920 O O . TYR B 1 298 ? -14.078 14.445 21.734 1 96.56 298 TYR B O 1
ATOM 4928 N N . GLY B 1 299 ? -14.18 13.773 19.625 1 97.06 299 GLY B N 1
ATOM 4929 C CA . GLY B 1 299 ? -15.57 14.172 19.469 1 97.06 299 GLY B CA 1
ATOM 4930 C C . GLY B 1 299 ? -16.531 13.312 20.266 1 97.06 299 GLY B C 1
ATOM 4931 O O . GLY B 1 299 ? -16.25 12.141 20.547 1 97.06 299 GLY B O 1
ATOM 4932 N N . GLN B 1 300 ? -17.688 13.867 20.562 1 96.69 300 GLN B N 1
ATOM 4933 C CA . GLN B 1 300 ? -18.719 13.141 21.281 1 96.69 300 GLN B CA 1
ATOM 4934 C C . GLN B 1 300 ? -19.875 12.75 20.359 1 96.69 300 GLN B C 1
ATOM 4936 O O . GLN B 1 300 ? -20.656 11.867 20.703 1 96.69 300 GLN B O 1
ATOM 4941 N N . ARG B 1 301 ? -19.891 13.383 19.219 1 97.25 301 ARG B N 1
ATOM 4942 C CA . ARG B 1 301 ? -20.938 13.117 18.234 1 97.25 301 ARG B CA 1
ATOM 4943 C C . ARG B 1 301 ? -20.453 12.133 17.172 1 97.25 301 ARG B C 1
ATOM 4945 O O . ARG B 1 301 ? -19.25 11.984 16.969 1 97.25 301 ARG B O 1
ATOM 4952 N N . PRO B 1 302 ? -21.438 11.43 16.5 1 96.94 302 PRO B N 1
ATOM 4953 C CA . PRO B 1 302 ? -21.016 10.586 15.383 1 96.94 302 PRO B CA 1
ATOM 4954 C C . PRO B 1 302 ? -20.266 11.367 14.312 1 96.94 302 PRO B C 1
ATOM 4956 O O . PRO B 1 302 ? -20.703 12.438 13.891 1 96.94 302 PRO B O 1
ATOM 4959 N N . ALA B 1 303 ? -19.156 10.82 13.922 1 97.62 303 ALA B N 1
ATOM 4960 C CA . ALA B 1 303 ? -18.297 11.492 12.953 1 97.62 303 ALA B CA 1
ATOM 4961 C C . ALA B 1 303 ? -19.062 11.828 11.672 1 97.62 303 ALA B C 1
ATOM 4963 O O . ALA B 1 303 ? -18.828 12.875 11.062 1 97.62 303 ALA B O 1
ATOM 4964 N N . SER B 1 304 ? -19.906 10.898 11.266 1 98.12 304 SER B N 1
ATOM 4965 C CA . SER B 1 304 ? -20.672 11.125 10.039 1 98.12 304 SER B CA 1
ATOM 4966 C C . SER B 1 304 ? -21.5 12.414 10.133 1 98.12 304 SER B C 1
ATOM 4968 O O . SER B 1 304 ? -21.562 13.18 9.172 1 98.12 304 SER B O 1
ATOM 4970 N N . GLU B 1 305 ? -22.094 12.703 11.289 1 98.38 305 GLU B N 1
ATOM 4971 C CA . GLU B 1 305 ? -22.875 13.914 11.5 1 98.38 305 GLU B CA 1
ATOM 4972 C C . GLU B 1 305 ? -21.984 15.156 11.539 1 98.38 305 GLU B C 1
ATOM 4974 O O . GLU B 1 305 ? -22.359 16.203 10.992 1 98.38 305 GLU B O 1
ATOM 4979 N N . VAL B 1 306 ? -20.906 15.016 12.18 1 98.69 306 VAL B N 1
ATOM 4980 C CA . VAL B 1 306 ? -19.969 16.141 12.297 1 98.69 306 VAL B CA 1
ATOM 4981 C C . VAL B 1 306 ? -19.422 16.5 10.922 1 98.69 306 VAL B C 1
ATOM 4983 O O . VAL B 1 306 ? -19.375 17.672 10.562 1 98.69 306 VAL B O 1
ATOM 4986 N N . ILE B 1 307 ? -19.031 15.492 10.125 1 98.75 307 ILE B N 1
ATOM 4987 C CA . ILE B 1 307 ? -18.5 15.711 8.781 1 98.75 307 ILE B CA 1
ATOM 4988 C C . ILE B 1 307 ? -19.547 16.406 7.914 1 98.75 307 ILE B C 1
ATOM 4990 O O . ILE B 1 307 ? -19.234 17.344 7.176 1 98.75 307 ILE B O 1
ATOM 4994 N N . GLU B 1 308 ? -20.812 15.953 8.055 1 98.62 308 GLU B N 1
ATOM 4995 C CA . GLU B 1 308 ? -21.891 16.594 7.32 1 98.62 308 GLU B CA 1
ATOM 4996 C C . GLU B 1 308 ? -22.062 18.047 7.723 1 98.62 308 GLU B C 1
ATOM 4998 O O . GLU B 1 308 ? -22.234 18.922 6.867 1 98.62 308 GLU B O 1
ATOM 5003 N N . GLU B 1 309 ? -22.062 18.281 9.023 1 98.69 309 GLU B N 1
ATOM 5004 C CA . GLU B 1 309 ? -22.234 19.656 9.516 1 98.69 309 GLU B CA 1
ATOM 5005 C C . GLU B 1 309 ? -21.078 20.547 9.078 1 98.69 309 GLU B C 1
ATOM 5007 O O . GLU B 1 309 ? -21.297 21.688 8.641 1 98.69 309 GLU B O 1
ATOM 5012 N N . LEU B 1 310 ? -19.875 20.078 9.164 1 98.75 310 LEU B N 1
ATOM 5013 C CA . LEU B 1 310 ? -18.719 20.844 8.68 1 98.75 310 LEU B CA 1
ATOM 5014 C C . LEU B 1 310 ? -18.875 21.156 7.195 1 98.75 310 LEU B C 1
ATOM 5016 O O . LEU B 1 310 ? -18.656 22.297 6.777 1 98.75 310 LEU B O 1
ATOM 5020 N N . GLY B 1 311 ? -19.172 20.125 6.426 1 98.38 311 GLY B N 1
ATOM 5021 C CA . GLY B 1 311 ? -19.297 20.266 4.984 1 98.38 311 GLY B CA 1
ATOM 5022 C C . GLY B 1 311 ? -20.359 21.25 4.57 1 98.38 311 GLY B C 1
ATOM 5023 O O . GLY B 1 311 ? -20.172 22.016 3.625 1 98.38 311 GLY B O 1
ATOM 5024 N N . GLN B 1 312 ? -21.438 21.312 5.289 1 97.62 312 GLN B N 1
ATOM 5025 C CA . GLN B 1 312 ? -22.594 22.109 4.906 1 97.62 312 GLN B CA 1
ATOM 5026 C C . GLN B 1 312 ? -22.453 23.547 5.434 1 97.62 312 GLN B C 1
ATOM 5028 O O . GLN B 1 312 ? -22.844 24.5 4.754 1 97.62 312 GLN B O 1
ATOM 5033 N N . PHE B 1 313 ? -21.891 23.672 6.617 1 98.12 313 PHE B N 1
ATOM 5034 C CA . PHE B 1 313 ? -22.062 24.969 7.281 1 98.12 313 PHE B CA 1
ATOM 5035 C C . PHE B 1 313 ? -20.719 25.656 7.504 1 98.12 313 PHE B C 1
ATOM 5037 O O . PHE B 1 313 ? -20.656 26.859 7.758 1 98.12 313 PHE B O 1
ATOM 5044 N N . VAL B 1 314 ? -19.609 24.953 7.457 1 98.62 314 VAL B N 1
ATOM 5045 C CA . VAL B 1 314 ? -18.312 25.531 7.758 1 98.62 314 VAL B CA 1
ATOM 5046 C C . VAL B 1 314 ? -17.484 25.625 6.48 1 98.62 314 VAL B C 1
ATOM 5048 O O . VAL B 1 314 ? -17 26.703 6.133 1 98.62 314 VAL B O 1
ATOM 5051 N N . LEU B 1 315 ? -17.406 24.547 5.73 1 97.69 315 LEU B N 1
ATOM 5052 C CA . LEU B 1 315 ? -16.516 24.344 4.594 1 97.69 315 LEU B CA 1
ATOM 5053 C C . LEU B 1 315 ? -16.75 25.406 3.523 1 97.69 315 LEU B C 1
ATOM 5055 O O . LEU B 1 315 ? -15.812 25.891 2.895 1 97.69 315 LEU B O 1
ATOM 5059 N N . PRO B 1 316 ? -18 25.828 3.264 1 96.06 316 PRO B N 1
ATOM 5060 C CA . PRO B 1 316 ? -18.266 26.781 2.182 1 96.06 316 PRO B CA 1
ATOM 5061 C C . PRO B 1 316 ? -17.5 28.094 2.357 1 96.06 316 PRO B C 1
ATOM 5063 O O . PRO B 1 316 ? -17.25 28.797 1.377 1 96.06 316 PRO B O 1
ATOM 5066 N N . ASN B 1 317 ? -17.094 28.422 3.566 1 94.38 317 ASN B N 1
ATOM 5067 C CA . ASN B 1 317 ? -16.328 29.641 3.844 1 94.38 317 ASN B CA 1
ATOM 5068 C C . ASN B 1 317 ? -14.852 29.453 3.527 1 94.38 317 ASN B C 1
ATOM 5070 O O . ASN B 1 317 ? -14.094 30.422 3.49 1 94.38 317 ASN B O 1
ATOM 5074 N N . PHE B 1 318 ? -14.461 28.203 3.248 1 96.94 318 PHE B N 1
ATOM 5075 C CA . PHE B 1 318 ? -13.039 27.891 3.17 1 96.94 318 PHE B CA 1
ATOM 5076 C C . PHE B 1 318 ? -12.742 27.016 1.954 1 96.94 318 PHE B C 1
ATOM 5078 O O . PHE B 1 318 ? -11.945 26.078 2.035 1 96.94 318 PHE B O 1
ATOM 5085 N N . VAL B 1 319 ? -13.375 27.219 0.882 1 90.25 319 VAL B N 1
ATOM 5086 C CA . VAL B 1 319 ? -13.148 26.516 -0.376 1 90.25 319 VAL B CA 1
ATOM 5087 C C . VAL B 1 319 ? -12.375 27.422 -1.336 1 90.25 319 VAL B C 1
ATOM 5089 O O . VAL B 1 319 ? -12.508 28.641 -1.295 1 90.25 319 VAL B O 1
ATOM 5092 N N . LEU B 1 320 ? -11.562 26.703 -2.133 1 86.81 320 LEU B N 1
ATOM 5093 C CA . LEU B 1 320 ? -10.789 27.453 -3.125 1 86.81 320 LEU B CA 1
ATOM 5094 C C . LEU B 1 320 ? -11.609 27.672 -4.395 1 86.81 320 LEU B C 1
ATOM 5096 O O . LEU B 1 320 ? -12.297 26.766 -4.859 1 86.81 320 LEU B O 1
ATOM 5100 N N . SER B 1 321 ? -12.195 28.812 -4.566 1 67.56 321 SER B N 1
ATOM 5101 C CA . SER B 1 321 ? -12.984 29.125 -5.754 1 67.56 321 SER B CA 1
ATOM 5102 C C . SER B 1 321 ? -12.242 28.734 -7.027 1 67.56 321 SER B C 1
ATOM 5104 O O . SER B 1 321 ? -11.016 28.844 -7.094 1 67.56 321 SER B O 1
ATOM 5106 N N . THR B 1 322 ? -12.93 27.797 -7.867 1 51.09 322 THR B N 1
ATOM 5107 C CA . THR B 1 322 ? -12.383 27.578 -9.203 1 51.09 322 THR B CA 1
ATOM 5108 C C . THR B 1 322 ? -12.297 28.891 -9.977 1 51.09 322 THR B C 1
ATOM 5110 O O . THR B 1 322 ? -13.102 29.797 -9.766 1 51.09 322 THR B O 1
#

InterPro domains:
  IPR011251 Luciferase-like domain [PF00296] (41-236)
  IPR020020 Luciferase-type oxidoreductase [TIGR03571] (14-318)
  IPR036661 Luciferase-like domain superfamily [G3DSA:3.20.20.30] (5-319)
  IPR036661 Luciferase-like domain superfamily [SSF51679] (22-318)
  IPR051260 Diverse substrate monooxygenases [PTHR30011] (40-238)

Nearest PDB structures (foldseek):
  2b81-assembly2_C  TM=9.805E-01  e=7.791E-40  Bacillus cereus
  8cbb-assembly1_B  TM=8.119E-01  e=1.101E-16  Enhygromyxa salina
  8cbb-assembly2_C  TM=7.991E-01  e=1.036E-16  Enhygromyxa salina
  8cbb-assembly1_A  TM=7.519E-01  e=5.632E-17  Enhygromyxa salina
  8cbb-assembly2_D  TM=7.477E-01  e=9.169E-17  Enhygromyxa salina

Organism: Stutzerimonas stutzeri (strain A1501) (NCBI:txid379731)

Sequence (644 aa):
MFTPNSIPYQQQPGFQRTYRQGRLTLGLFFPLEAFSGDTPSMLDQARLAQRADKLGFSALWFRDVPLRDPSFGDSGQVFDPWVYLGFMAAHTRTIALGTASIILPIRNPLHTAKAATSVDQLSGGRLLLGVASGDRPVEFPAFGVDPEQRDSLFREYLAVFREVQRSSFVPLTWSGGALEGADLIPKPTTAEIPFFVTGHSRQTLEWIARYSHGWISYPRAPKTQQLIVESWRAAVRTECGELFKPFTQSLYIDLTDSPQTPPRPIHLGYQLGRYHLISLLESLQEIGVNHVIVNLKYGQRPASEVIEELGQFVLPNFVLSTMFTPNSIPYQQQPGFQRTYRQGRLTLGLFFPLEAFSGDTPSMLDQARLAQRADKLGFSALWFRDVPLRDPSFGDSGQVFDPWVYLGFMAAHTRTIALGTASIILPIRNPLHTAKAATSVDQLSGGRLLLGVASGDRPVEFPAFGVDPEQRDSLFREYLAVFREVQRSSFVPLTWSGGALEGADLIPKPTTAEIPFFVTGHSRQTLEWIARYSHGWISYPRAPKTQQLIVESWRAAVRTECGELFKPFTQSLYIDLTDSPQTPPRPIHLGYQLGRYHLISLLESLQEIGVNHVIVNLKYGQRPASEVIEELGQFVLPNFVLST

Radius of gyration: 25.24 Å; Cα contacts (8 Å, |Δi|>4): 1530; chains: 2; bounding box: 50×73×60 Å